Protein AF-A0A8J7SPN8-F1 (afdb_monomer)

Secondary structure (DSSP, 8-state):
------SSSSSSSSSSTT-SSHHHHHHHHHHHHHHHHHHH-TT-S----PPPPPTTSHHHHHHHHHHHHHHHHHTT-HHHHHHHHHHHHHH-HHHHTTSTTHHHHHHHHHHHHHHHHHHHHHHHHHHH-TTS--HHHHHT-TTTTT-S-HHHHHHHHHHHHHHHHHTT-HHHHHHHIIIIIIHHHTTT--GGGSTTHHHHHHHHHHHHHHHHHHHHHHHHHHHHS------S-PPP-TT--HHHHHHHHHHHHHSTTTTHHHHHHHHHHHHHH--SPPPHHHHHHHHHHHHHHHHHHHHHHHHHHHHHHHHHHS---TT----S--SS-HHHHHHHHHHHHHH-TTTTHHHHHHHHHHHHHHH-----HHHHHHHHHHHHHHHHTTTTHHHHHHHHHHHHHHSS-SS-----S--SSHHHHHHHHHHHHHHTHHHHHHHHHHHHHHHHHHS-----HHHHHHHHHHHHHHHHHHHHHHHHHHHHHHHHHHSS--TT----S--TT-HHHHHHHHHHHHHHSTTTTHHHHHHHHHHHHHHH-----HHHHHHHHHHHHHHHHHHHHHHHHHHHHHHHTTTS--SS-----S--SSHHHHHHHHHHHHHHSHHHH--

Solvent-accessible surface area (backbone atoms only — not comparable to full-atom values): 34635 Å² total; per-residue (Å²): 136,81,88,83,98,78,85,86,75,77,84,78,72,77,77,75,83,79,72,86,52,65,70,57,51,55,53,51,51,54,52,51,53,51,46,54,51,47,74,73,42,88,71,50,52,77,71,82,89,73,79,86,61,55,80,91,41,54,67,57,28,43,52,51,29,51,54,48,17,46,21,25,32,34,62,66,34,56,68,62,16,50,54,25,49,49,58,43,60,73,71,36,66,81,53,44,80,75,39,90,70,41,62,63,53,50,52,51,50,50,52,44,53,49,30,49,63,61,46,49,61,54,51,53,48,27,73,79,34,75,84,75,43,49,43,67,69,53,59,76,44,68,60,35,80,70,50,56,31,55,64,54,35,39,52,55,45,47,46,36,16,50,32,30,37,52,71,68,36,53,67,60,12,46,49,40,36,55,69,54,38,52,54,46,55,72,51,97,50,63,51,68,85,38,92,71,43,28,65,51,53,51,48,52,48,43,31,52,59,27,45,67,54,45,53,61,36,49,52,48,21,72,73,69,73,52,41,81,32,70,81,70,72,57,65,84,49,75,73,55,43,66,66,56,44,53,52,32,48,28,37,16,66,50,35,47,68,85,38,23,67,64,27,51,52,50,43,52,55,48,59,72,59,44,89,64,91,75,56,65,74,58,54,53,52,52,50,48,53,54,48,51,54,48,49,55,51,49,57,51,48,51,47,54,51,51,50,54,45,29,78,71,69,77,53,74,69,94,82,71,82,73,73,72,78,41,98,73,41,59,44,55,27,41,51,43,31,48,53,49,14,69,74,34,40,72,82,33,20,62,56,22,53,52,50,40,49,50,49,45,72,76,66,60,53,78,68,54,70,68,59,50,48,52,51,52,51,51,53,49,50,37,50,52,41,47,40,61,59,64,60,51,48,53,50,46,65,50,22,67,85,71,65,39,70,91,66,92,73,94,76,66,80,58,43,65,48,62,65,58,26,42,51,42,34,45,51,53,14,48,66,36,41,74,85,31,21,65,60,27,50,53,54,41,51,53,51,55,75,77,39,96,71,87,73,52,73,70,60,45,53,51,46,54,48,41,52,50,54,42,51,54,54,50,55,48,51,52,43,38,50,51,43,50,51,44,28,73,76,67,76,41,57,65,91,87,54,86,58,69,65,80,40,93,76,40,57,45,52,28,38,49,37,30,44,47,51,12,52,65,37,52,71,77,30,25,68,51,15,54,51,52,30,52,48,51,42,71,75,65,62,47,80,67,53,72,65,58,51,47,50,54,51,50,55,53,48,55,65,56,48,48,62,56,50,47,52,52,48,50,53,49,46,65,51,21,69,83,78,71,45,67,97,64,93,74,86,78,65,88,79,44,74,48,62,67,54,25,50,50,43,52,52,50,48,54,64,69,41,33,91,82,62,75,123

Structure (mmCIF, N/CA/C/O backbone):
data_AF-A0A8J7SPN8-F1
#
_entry.id   AF-A0A8J7SPN8-F1
#
loop_
_atom_site.group_PDB
_atom_site.id
_atom_site.type_symbol
_atom_site.label_atom_id
_atom_site.label_alt_id
_atom_site.label_comp_id
_atom_site.label_asym_id
_atom_site.label_entity_id
_atom_site.label_seq_id
_atom_site.pdbx_PDB_ins_code
_atom_site.Cartn_x
_atom_site.Cartn_y
_atom_site.Cartn_z
_atom_site.occupancy
_atom_site.B_iso_or_equiv
_atom_site.auth_seq_id
_atom_site.auth_comp_id
_atom_site.auth_asym_id
_atom_site.auth_atom_id
_atom_site.pdbx_PDB_model_num
ATOM 1 N N . MET A 1 1 ? -3.427 -7.428 -127.758 1.00 36.03 1 MET A N 1
ATOM 2 C CA . MET A 1 1 ? -2.076 -6.940 -127.393 1.00 36.03 1 MET A CA 1
ATOM 3 C C . MET A 1 1 ? -2.239 -6.012 -126.198 1.00 36.03 1 MET A C 1
ATOM 5 O O . MET A 1 1 ? -2.907 -5.006 -126.340 1.00 36.03 1 MET A O 1
ATOM 9 N N . ASN A 1 2 ? -2.058 -6.516 -124.978 1.00 36.16 2 ASN A N 1
ATOM 10 C CA . ASN A 1 2 ? -0.803 -6.621 -124.208 1.00 36.16 2 ASN A CA 1
ATOM 11 C C . ASN A 1 2 ? -0.370 -5.302 -123.543 1.00 36.16 2 ASN A C 1
ATOM 13 O O . ASN A 1 2 ? -0.045 -4.365 -124.254 1.00 36.16 2 ASN A O 1
ATOM 17 N N . LEU A 1 3 ? -0.322 -5.352 -122.198 1.00 33.47 3 LEU A N 1
ATOM 18 C CA . LEU A 1 3 ? 0.547 -4.634 -121.244 1.00 33.47 3 LEU A CA 1
ATOM 19 C C . LEU A 1 3 ? 0.609 -3.090 -121.366 1.00 33.47 3 LEU A C 1
ATOM 21 O O . LEU A 1 3 ? 0.971 -2.551 -122.392 1.00 33.47 3 LEU A O 1
ATOM 25 N N . ASN A 1 4 ? 0.363 -2.278 -120.335 1.00 37.34 4 ASN A N 1
ATOM 26 C CA . ASN A 1 4 ? 0.935 -2.390 -118.997 1.00 37.34 4 ASN A CA 1
ATOM 27 C C . ASN A 1 4 ? 0.143 -1.531 -117.991 1.00 37.34 4 ASN A C 1
ATOM 29 O O . ASN A 1 4 ? 0.158 -0.303 -118.041 1.00 37.34 4 ASN A O 1
ATOM 33 N N . LYS A 1 5 ? -0.511 -2.202 -117.039 1.00 43.00 5 LYS A N 1
ATOM 34 C CA . LYS A 1 5 ? -1.096 -1.638 -115.817 1.00 43.00 5 LYS A CA 1
ATOM 35 C C . LYS A 1 5 ? -0.055 -1.673 -114.686 1.00 43.00 5 LYS A C 1
ATOM 37 O O . LYS A 1 5 ? -0.213 -2.467 -113.776 1.00 43.00 5 LYS A O 1
ATOM 42 N N . TYR A 1 6 ? 1.008 -0.868 -114.723 1.00 46.50 6 TYR A N 1
ATOM 43 C CA . TYR A 1 6 ? 1.975 -0.802 -113.605 1.00 46.50 6 TYR A CA 1
ATOM 44 C C . TYR A 1 6 ? 2.668 0.565 -113.499 1.00 46.50 6 TYR A C 1
ATOM 46 O O . TYR A 1 6 ? 3.889 0.646 -113.519 1.00 46.50 6 TYR A O 1
ATOM 54 N N . PHE A 1 7 ? 1.901 1.656 -113.392 1.00 44.00 7 PHE A N 1
ATOM 55 C CA . PHE A 1 7 ? 2.490 2.992 -113.184 1.00 44.00 7 PHE A CA 1
ATOM 56 C C . PHE A 1 7 ? 1.948 3.771 -111.977 1.00 44.00 7 PHE A C 1
ATOM 58 O O . PHE A 1 7 ? 2.381 4.888 -111.731 1.00 44.00 7 PHE A O 1
ATOM 65 N N . SER A 1 8 ? 1.059 3.179 -111.170 1.00 43.19 8 SER A N 1
ATOM 66 C CA . SER A 1 8 ? 0.455 3.864 -110.013 1.00 43.19 8 SER A CA 1
ATOM 67 C C . SER A 1 8 ? 0.814 3.254 -108.649 1.00 43.19 8 SER A C 1
ATOM 69 O O . SER A 1 8 ? 0.241 3.651 -107.641 1.00 43.19 8 SER A O 1
ATOM 71 N N . ALA A 1 9 ? 1.754 2.301 -108.599 1.00 43.03 9 ALA A N 1
ATOM 72 C CA . ALA A 1 9 ? 2.092 1.550 -107.382 1.00 43.03 9 ALA A CA 1
ATOM 73 C C . ALA A 1 9 ? 3.536 1.753 -106.875 1.00 43.03 9 ALA A C 1
ATOM 75 O O . ALA A 1 9 ? 3.931 1.088 -105.923 1.00 43.03 9 ALA A O 1
ATOM 76 N N . LEU A 1 10 ? 4.328 2.658 -107.472 1.00 43.03 10 LEU A N 1
ATOM 77 C CA . LEU A 1 10 ? 5.747 2.824 -107.111 1.00 43.03 10 LEU A CA 1
ATOM 78 C C . LEU A 1 10 ? 6.077 4.063 -106.257 1.00 43.03 10 LEU A C 1
ATOM 80 O O . LEU A 1 10 ? 7.211 4.185 -105.813 1.00 43.03 10 LEU A O 1
ATOM 84 N N . LEU A 1 11 ? 5.120 4.961 -105.983 1.00 40.41 11 LEU A N 1
ATOM 85 C CA . LEU A 1 11 ? 5.389 6.195 -105.218 1.00 40.41 11 LEU A CA 1
ATOM 86 C C . LEU A 1 11 ? 4.895 6.175 -103.756 1.00 40.41 11 LEU A C 1
ATOM 88 O O . LEU A 1 11 ? 5.204 7.087 -102.999 1.00 40.41 11 LEU A O 1
ATOM 92 N N . CYS A 1 12 ? 4.184 5.124 -103.331 1.00 41.47 12 CYS A N 1
ATOM 93 C CA . CYS A 1 12 ? 3.728 4.947 -101.941 1.00 41.47 12 CYS A CA 1
ATOM 94 C C . CYS A 1 12 ? 4.559 3.933 -101.132 1.00 41.47 12 CYS A C 1
ATOM 96 O O . CYS A 1 12 ? 4.247 3.685 -99.971 1.00 41.47 12 CYS A O 1
ATOM 98 N N . LEU A 1 13 ? 5.620 3.357 -101.711 1.00 40.41 13 LEU A N 1
ATOM 99 C CA . LEU A 1 13 ? 6.410 2.281 -101.090 1.00 40.41 13 LEU A CA 1
ATOM 100 C C . LEU A 1 13 ? 7.829 2.690 -100.651 1.00 40.41 13 LEU A C 1
ATOM 102 O O . LEU A 1 13 ? 8.598 1.835 -100.226 1.00 40.41 13 LEU A O 1
ATOM 106 N N . CYS A 1 14 ? 8.163 3.987 -100.671 1.00 40.78 14 CYS A N 1
ATOM 107 C CA . CYS A 1 14 ? 9.464 4.500 -100.203 1.00 40.78 14 CYS A CA 1
ATOM 108 C C . CYS A 1 14 ? 9.402 5.396 -98.950 1.00 40.78 14 CYS A C 1
ATOM 110 O O . CYS A 1 14 ? 10.430 5.924 -98.545 1.00 40.78 14 CYS A O 1
ATOM 112 N N . LEU A 1 15 ? 8.243 5.544 -98.294 1.00 41.28 15 LEU A N 1
ATOM 113 C CA . LEU A 1 15 ? 8.105 6.367 -97.074 1.00 41.28 15 LEU A CA 1
ATOM 114 C C . LEU A 1 15 ? 7.698 5.592 -95.808 1.00 41.28 15 LEU A C 1
ATOM 116 O O . LEU A 1 15 ? 7.630 6.179 -94.736 1.00 41.28 15 LEU A O 1
ATOM 120 N N . VAL A 1 16 ? 7.508 4.270 -95.890 1.00 44.50 16 VAL A N 1
ATOM 121 C CA . VAL A 1 16 ? 7.201 3.417 -94.716 1.00 44.50 16 VAL A CA 1
ATOM 122 C C . VAL A 1 16 ? 8.431 2.624 -94.229 1.00 44.50 16 VAL A C 1
ATOM 124 O O . VAL A 1 16 ? 8.391 1.978 -93.190 1.00 44.50 16 VAL A O 1
ATOM 127 N N . ALA A 1 17 ? 9.579 2.740 -94.905 1.00 41.22 17 ALA A N 1
ATOM 128 C CA . ALA A 1 17 ? 10.832 2.077 -94.517 1.00 41.22 17 ALA A CA 1
ATOM 129 C C . ALA A 1 17 ? 11.776 2.946 -93.652 1.00 41.22 17 ALA A C 1
ATOM 131 O O . ALA A 1 17 ? 12.951 2.618 -93.515 1.00 41.22 17 ALA A O 1
ATOM 132 N N . LEU A 1 18 ? 11.290 4.048 -93.064 1.00 41.41 18 LEU A N 1
ATOM 133 C CA . LEU A 1 18 ? 12.094 4.956 -92.222 1.00 41.41 18 LEU A CA 1
ATOM 134 C C . LEU A 1 18 ? 11.621 5.063 -90.764 1.00 41.41 18 LEU A C 1
ATOM 136 O O . LEU A 1 18 ? 12.152 5.872 -90.008 1.00 41.41 18 LEU A O 1
ATOM 140 N N . VAL A 1 19 ? 10.683 4.217 -90.328 1.00 47.75 19 VAL A N 1
ATOM 141 C CA . VAL A 1 19 ? 10.278 4.156 -88.915 1.00 47.75 19 VAL A CA 1
ATOM 142 C C . VAL A 1 19 ? 10.335 2.726 -88.359 1.00 47.75 19 VAL A C 1
ATOM 144 O O . VAL A 1 19 ? 9.303 2.122 -88.087 1.00 47.75 19 VAL A O 1
ATOM 147 N N . PRO A 1 20 ? 11.546 2.178 -88.142 1.00 39.38 20 PRO A N 1
ATOM 148 C CA . PRO A 1 20 ? 11.755 1.267 -87.013 1.00 39.38 20 PRO A CA 1
ATOM 149 C C . PRO A 1 20 ? 12.715 1.819 -85.945 1.00 39.38 20 PRO A C 1
ATOM 151 O O . PRO A 1 20 ? 13.059 1.087 -85.026 1.00 39.38 20 PRO A O 1
ATOM 154 N N . ASN A 1 21 ? 13.138 3.091 -86.016 1.00 42.59 21 ASN A N 1
ATOM 155 C CA . ASN A 1 21 ? 14.171 3.628 -85.111 1.00 42.59 21 ASN A CA 1
ATOM 156 C C . ASN A 1 21 ? 13.723 4.707 -84.112 1.00 42.59 21 ASN A C 1
ATOM 158 O O . ASN A 1 21 ? 14.539 5.155 -83.312 1.00 42.59 21 ASN A O 1
ATOM 162 N N . LEU A 1 22 ? 12.448 5.110 -84.078 1.00 41.97 22 LEU A N 1
ATOM 163 C CA . LEU A 1 22 ? 12.000 6.075 -83.059 1.00 41.97 22 LEU A CA 1
ATOM 164 C C . LEU A 1 22 ? 11.962 5.455 -81.649 1.00 41.97 22 LEU A C 1
ATOM 166 O O . LEU A 1 22 ? 12.333 6.115 -80.686 1.00 41.97 22 LEU A O 1
ATOM 170 N N . LEU A 1 23 ? 11.620 4.166 -81.523 1.00 46.75 23 LEU A N 1
ATOM 171 C CA . LEU A 1 23 ? 11.612 3.462 -80.231 1.00 46.75 23 LEU A CA 1
ATOM 172 C C . LEU A 1 23 ? 13.023 3.187 -79.682 1.00 46.75 23 LEU A C 1
ATOM 174 O O . LEU A 1 23 ? 13.221 3.246 -78.469 1.00 46.75 23 LEU A O 1
ATOM 178 N N . SER A 1 24 ? 14.002 2.906 -80.550 1.00 50.25 24 SER A N 1
ATOM 179 C CA . SER A 1 24 ? 15.405 2.707 -80.155 1.00 50.25 24 SER A CA 1
ATOM 180 C C . SER A 1 24 ? 16.098 4.035 -79.841 1.00 50.25 24 SER A C 1
ATOM 182 O O . SER A 1 24 ? 16.796 4.121 -78.835 1.00 50.25 24 SER A O 1
ATOM 184 N N . ALA A 1 25 ? 15.844 5.096 -80.617 1.00 55.56 25 ALA A N 1
ATOM 185 C CA . ALA A 1 25 ? 16.360 6.436 -80.332 1.00 55.56 25 ALA A CA 1
ATOM 186 C C . ALA A 1 25 ? 15.808 7.005 -79.014 1.00 55.56 25 ALA A C 1
ATOM 188 O O . ALA A 1 25 ? 16.568 7.554 -78.224 1.00 55.56 25 ALA A O 1
ATOM 189 N N . GLN A 1 26 ? 14.518 6.815 -78.720 1.00 53.81 26 GLN A N 1
ATOM 190 C CA . GLN A 1 26 ? 13.906 7.303 -77.478 1.00 53.81 26 GLN A CA 1
ATOM 191 C C . GLN A 1 26 ? 14.386 6.539 -76.229 1.00 53.81 26 GLN A C 1
ATOM 193 O O . GLN A 1 26 ? 14.519 7.129 -75.159 1.00 53.81 26 GLN A O 1
ATOM 198 N N . GLN A 1 27 ? 14.709 5.245 -76.359 1.00 58.09 27 GLN A N 1
ATOM 199 C CA . GLN A 1 27 ? 15.356 4.467 -75.290 1.00 58.09 27 GLN A CA 1
ATOM 200 C C . GLN A 1 27 ? 16.820 4.876 -75.069 1.00 58.09 27 GLN A C 1
ATOM 202 O O . GLN A 1 27 ? 17.269 4.902 -73.927 1.00 58.09 27 GLN A O 1
ATOM 207 N N . LEU A 1 28 ? 17.547 5.235 -76.134 1.00 61.34 28 LEU A N 1
ATOM 208 C CA . LEU A 1 28 ? 18.922 5.741 -76.046 1.00 61.34 28 LEU A CA 1
ATOM 209 C C . LEU A 1 28 ? 18.993 7.134 -75.404 1.00 61.34 28 LEU A C 1
ATOM 211 O O . LEU A 1 28 ? 19.869 7.366 -74.577 1.00 61.34 28 LEU A O 1
ATOM 215 N N . VAL A 1 29 ? 18.056 8.029 -75.737 1.00 61.59 29 VAL A N 1
ATOM 216 C CA . VAL A 1 29 ? 17.959 9.371 -75.130 1.00 61.59 29 VAL A CA 1
ATOM 217 C C . VAL A 1 29 ? 17.692 9.268 -73.625 1.00 61.59 29 VAL A C 1
ATOM 219 O O . VAL A 1 29 ? 18.432 9.849 -72.841 1.00 61.59 29 VAL A O 1
ATOM 222 N N . ASN A 1 30 ? 16.733 8.433 -73.209 1.00 77.56 30 ASN A N 1
ATOM 223 C CA . ASN A 1 30 ? 16.431 8.206 -71.789 1.00 77.56 30 ASN A CA 1
ATOM 224 C C . ASN A 1 30 ? 17.627 7.605 -71.011 1.00 77.56 30 ASN A C 1
ATOM 226 O O . ASN A 1 30 ? 17.884 7.968 -69.863 1.00 77.56 30 ASN A O 1
ATOM 230 N N . MET A 1 31 ? 18.397 6.708 -71.642 1.00 86.19 31 MET A N 1
ATOM 231 C CA . MET A 1 31 ? 19.594 6.114 -71.034 1.00 86.19 31 MET A CA 1
ATOM 232 C C . MET A 1 31 ? 20.710 7.142 -70.808 1.00 86.19 31 MET A C 1
ATOM 234 O O . MET A 1 31 ? 21.344 7.134 -69.754 1.00 86.19 31 MET A O 1
ATOM 238 N N . GLU A 1 32 ? 20.966 8.014 -71.786 1.00 87.44 32 GLU A N 1
ATOM 239 C CA . GLU A 1 32 ? 22.021 9.023 -71.673 1.00 87.44 32 GLU A CA 1
ATOM 240 C C . GLU A 1 32 ? 21.639 10.138 -70.693 1.00 87.44 32 GLU A C 1
ATOM 242 O O . GLU A 1 32 ? 22.468 10.527 -69.879 1.00 87.44 32 GLU A O 1
ATOM 247 N N . GLU A 1 33 ? 20.383 10.593 -70.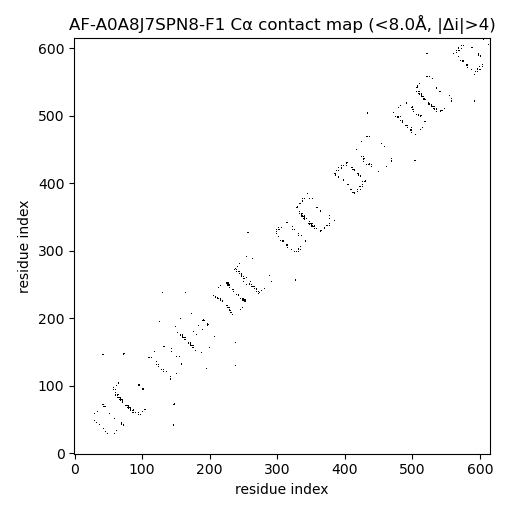692 1.00 84.75 33 GLU A N 1
ATOM 248 C CA . GLU A 1 33 ? 19.883 11.571 -69.713 1.00 84.75 33 GLU A CA 1
ATOM 249 C C . GLU A 1 33 ? 20.005 11.045 -68.275 1.00 84.75 33 GLU A C 1
ATOM 251 O O . GLU A 1 33 ? 20.571 11.722 -67.415 1.00 84.75 33 GLU A O 1
ATOM 256 N N . THR A 1 34 ? 19.571 9.802 -68.030 1.00 87.00 34 THR A N 1
ATOM 257 C CA . THR A 1 34 ? 19.682 9.165 -66.704 1.00 87.00 34 THR A CA 1
ATOM 258 C C . THR A 1 34 ? 21.146 8.928 -66.308 1.00 87.00 34 THR A C 1
ATOM 260 O O . THR A 1 34 ? 21.502 9.040 -65.137 1.00 87.00 34 THR A O 1
ATOM 263 N N . TRP A 1 35 ? 22.029 8.636 -67.271 1.00 89.88 35 TRP A N 1
ATOM 264 C CA . TRP A 1 35 ? 23.469 8.524 -67.019 1.00 89.88 35 TRP A CA 1
ATOM 265 C C . TRP A 1 35 ? 24.078 9.860 -66.586 1.00 89.88 35 TRP A C 1
ATOM 267 O O . TRP A 1 35 ? 24.807 9.896 -65.597 1.00 89.88 35 TRP A O 1
ATOM 277 N N . GLN A 1 36 ? 23.754 10.964 -67.266 1.00 88.94 36 GLN A N 1
ATOM 278 C CA . GLN A 1 36 ? 24.235 12.293 -66.875 1.00 88.94 36 GLN A CA 1
ATOM 279 C C . GLN A 1 36 ? 23.694 12.717 -65.499 1.00 88.94 36 GLN A C 1
ATOM 281 O O . GLN A 1 36 ? 24.439 13.284 -64.698 1.00 88.94 36 GLN A O 1
ATOM 286 N N . GLU A 1 37 ? 22.440 12.386 -65.177 1.00 85.25 37 GLU A N 1
ATOM 287 C CA . GLU A 1 37 ? 21.873 12.591 -63.836 1.00 85.25 37 GLU A CA 1
ATOM 288 C C . GLU A 1 37 ? 22.648 11.802 -62.766 1.00 85.25 37 GLU A C 1
ATOM 290 O O . GLU A 1 37 ? 23.063 12.360 -61.746 1.00 85.25 37 GLU A O 1
ATOM 295 N N . PHE A 1 38 ? 22.921 10.522 -63.028 1.00 87.81 38 PHE A N 1
ATOM 296 C CA . PHE A 1 38 ? 23.711 9.666 -62.146 1.00 87.81 38 PHE A CA 1
ATOM 297 C C . PHE A 1 38 ? 25.155 10.167 -61.972 1.00 87.81 38 PHE A C 1
ATOM 299 O O . PHE A 1 38 ? 25.704 10.127 -60.868 1.00 87.81 38 PHE A O 1
ATOM 306 N N . LEU A 1 39 ? 25.781 10.712 -63.019 1.00 87.75 39 LEU A N 1
ATOM 307 C CA . LEU A 1 39 ? 27.085 11.383 -62.921 1.00 87.75 39 LEU A CA 1
ATOM 308 C C . LEU A 1 39 ? 27.029 12.691 -62.113 1.00 87.75 39 LEU A C 1
ATOM 310 O O . LEU A 1 39 ? 28.029 13.074 -61.510 1.00 87.75 39 LEU A O 1
ATOM 314 N N . GLY A 1 40 ? 25.869 13.344 -62.031 1.00 82.56 40 GLY A N 1
ATOM 315 C CA . GLY A 1 40 ? 25.654 14.538 -61.209 1.00 82.56 40 GLY A CA 1
ATOM 316 C C . GLY A 1 40 ? 25.416 14.252 -59.721 1.00 82.56 40 GLY A C 1
ATOM 317 O O . GLY A 1 40 ? 25.810 15.060 -58.882 1.00 82.56 40 GLY A O 1
ATOM 318 N N . ASN A 1 41 ? 24.811 13.108 -59.369 1.00 78.44 41 ASN A N 1
ATOM 319 C CA . ASN A 1 41 ? 24.490 12.753 -57.979 1.00 78.44 41 ASN A CA 1
ATOM 320 C C . ASN A 1 41 ? 24.636 11.244 -57.692 1.00 78.44 41 ASN A C 1
ATOM 322 O O . ASN A 1 41 ? 23.799 10.439 -58.101 1.00 78.44 41 ASN A O 1
ATOM 326 N N . ASP A 1 42 ? 25.662 10.872 -56.920 1.00 67.81 42 ASP A N 1
ATOM 327 C CA . ASP A 1 42 ? 25.978 9.484 -56.537 1.00 67.81 42 ASP A CA 1
ATOM 328 C C . ASP A 1 42 ? 25.082 8.909 -55.435 1.00 67.81 42 ASP A C 1
ATOM 330 O O . ASP A 1 42 ? 25.134 7.711 -55.164 1.00 67.81 42 ASP A O 1
ATOM 334 N N . LYS A 1 43 ? 24.234 9.720 -54.796 1.00 64.75 43 LYS A N 1
ATOM 335 C CA . LYS A 1 43 ? 23.385 9.289 -53.669 1.00 64.75 43 LYS A CA 1
ATOM 336 C C . LYS A 1 43 ? 21.936 9.004 -54.062 1.00 64.75 43 LYS A C 1
ATOM 338 O O . LYS A 1 43 ? 21.050 8.993 -53.207 1.00 64.75 43 LYS A O 1
ATOM 343 N N . THR A 1 44 ? 21.663 8.819 -55.349 1.00 65.25 44 THR A N 1
ATOM 344 C CA . THR A 1 44 ? 20.305 8.637 -55.871 1.00 65.25 44 THR A CA 1
ATOM 345 C C . THR A 1 44 ? 19.837 7.183 -55.739 1.00 65.25 44 THR A C 1
ATOM 347 O O . THR A 1 44 ? 20.259 6.291 -56.470 1.00 65.25 44 THR A O 1
ATOM 350 N N . ALA A 1 45 ? 18.911 6.951 -54.803 1.00 62.44 45 ALA A N 1
ATOM 351 C CA . ALA A 1 45 ? 18.131 5.710 -54.721 1.00 62.44 45 ALA A CA 1
ATOM 352 C C . ALA A 1 45 ? 16.933 5.700 -55.692 1.00 62.44 45 ALA A C 1
ATOM 354 O O . ALA A 1 45 ? 16.363 4.653 -55.968 1.00 62.44 45 ALA A O 1
ATOM 355 N N . ASN A 1 46 ? 16.539 6.869 -56.206 1.00 66.50 46 ASN A N 1
ATOM 356 C CA . ASN A 1 46 ? 15.420 7.022 -57.128 1.00 66.50 46 ASN A CA 1
ATOM 357 C C . ASN A 1 46 ? 15.937 7.544 -58.460 1.00 66.50 46 ASN A C 1
ATOM 359 O O . ASN A 1 46 ? 16.300 8.710 -58.575 1.00 66.50 46 ASN A O 1
ATOM 363 N N . ILE A 1 47 ? 15.940 6.661 -59.445 1.00 72.00 47 ILE A N 1
ATOM 364 C CA . ILE A 1 47 ? 16.248 6.949 -60.842 1.00 72.00 47 ILE A CA 1
ATOM 365 C C . ILE A 1 47 ? 15.012 6.644 -61.687 1.00 72.00 47 ILE A C 1
ATOM 367 O O . ILE A 1 47 ? 14.170 5.818 -61.313 1.00 72.00 47 ILE A O 1
ATOM 371 N N . SER A 1 48 ? 14.908 7.275 -62.853 1.00 73.81 48 SER A N 1
ATOM 372 C CA . SER A 1 48 ? 13.896 6.902 -63.842 1.00 73.81 48 SER A CA 1
ATOM 373 C C . SER A 1 48 ? 14.027 5.420 -64.204 1.00 73.81 48 SER A C 1
ATOM 375 O O . SER A 1 48 ? 15.128 4.911 -64.409 1.00 73.81 48 SER A O 1
ATOM 377 N N . LYS A 1 49 ? 12.902 4.696 -64.285 1.00 77.88 49 LYS A N 1
ATOM 378 C CA . LYS A 1 49 ? 12.918 3.264 -64.618 1.00 77.88 49 LYS A CA 1
ATOM 379 C C . LYS A 1 49 ? 13.457 3.069 -66.036 1.00 77.88 49 LYS A C 1
ATOM 381 O O . LYS A 1 49 ? 12.801 3.443 -67.009 1.00 77.88 49 LYS A O 1
ATOM 386 N N . LEU A 1 50 ? 14.616 2.427 -66.150 1.00 84.50 50 LEU A N 1
ATOM 387 C CA . LEU A 1 50 ? 15.232 2.102 -67.431 1.00 84.50 50 LEU A CA 1
ATOM 388 C C . LEU A 1 50 ? 14.813 0.704 -67.891 1.00 84.50 50 LEU A C 1
ATOM 390 O O . LEU A 1 50 ? 14.599 -0.214 -67.096 1.00 84.50 50 LEU A O 1
ATOM 394 N N . LYS A 1 51 ? 14.715 0.520 -69.208 1.00 85.94 51 LYS A N 1
ATOM 395 C CA . LYS A 1 51 ? 14.603 -0.815 -69.801 1.00 85.94 51 LYS A CA 1
ATOM 396 C C . LYS A 1 51 ? 15.999 -1.439 -69.832 1.00 85.94 51 LYS A C 1
ATOM 398 O O . LYS A 1 51 ? 16.902 -0.833 -70.401 1.00 85.94 51 LYS A O 1
ATOM 403 N N . LYS A 1 52 ? 16.156 -2.645 -69.273 1.00 89.25 52 LYS A N 1
ATOM 404 C CA . LYS A 1 52 ? 17.426 -3.389 -69.293 1.00 89.25 52 LYS A CA 1
ATOM 405 C C . LYS A 1 52 ? 17.944 -3.536 -70.739 1.00 89.25 52 LYS A C 1
ATOM 407 O O . LYS A 1 52 ? 17.222 -4.117 -71.558 1.00 89.25 52 LYS A O 1
ATOM 412 N N . PRO A 1 53 ? 19.140 -3.009 -71.068 1.00 89.50 53 PRO A N 1
ATOM 413 C CA . PRO A 1 53 ? 19.747 -3.172 -72.386 1.00 89.50 53 PRO A CA 1
ATOM 414 C C . PRO A 1 53 ? 20.093 -4.634 -72.683 1.00 89.50 53 PRO A C 1
ATOM 416 O O . PRO A 1 53 ? 20.235 -5.453 -71.776 1.00 89.50 53 PRO A O 1
ATOM 419 N N . ASP A 1 54 ? 20.250 -4.961 -73.963 1.00 86.94 54 ASP A N 1
ATOM 420 C CA . ASP A 1 54 ? 20.764 -6.267 -74.379 1.00 86.94 54 ASP A CA 1
ATOM 421 C C . ASP A 1 54 ? 22.288 -6.342 -74.152 1.00 86.94 54 ASP A C 1
ATOM 423 O O . ASP A 1 54 ? 22.986 -5.337 -74.311 1.00 86.94 54 ASP A O 1
ATOM 427 N N . LYS A 1 55 ? 22.829 -7.523 -73.816 1.00 86.81 55 LYS A N 1
ATOM 428 C CA . LYS A 1 55 ? 24.279 -7.710 -73.597 1.00 86.81 55 LYS A CA 1
ATOM 429 C C . LYS A 1 55 ? 25.117 -7.428 -74.857 1.00 86.81 55 LYS A C 1
ATOM 431 O O . LYS A 1 55 ? 26.297 -7.112 -74.741 1.00 86.81 55 LYS A O 1
ATOM 436 N N . SER A 1 56 ? 24.514 -7.465 -76.048 1.00 87.00 56 SER A N 1
ATOM 437 C CA . SER A 1 56 ? 25.132 -7.019 -77.308 1.00 87.00 56 SER A CA 1
ATOM 438 C C . SER A 1 56 ? 25.392 -5.507 -77.383 1.00 87.00 56 SER A C 1
ATOM 440 O O . SER A 1 56 ? 26.109 -5.058 -78.277 1.00 87.00 56 SER A O 1
ATOM 442 N N . GLN A 1 57 ? 24.858 -4.714 -76.446 1.00 88.12 57 GLN A N 1
ATOM 443 C CA . GLN A 1 57 ? 25.113 -3.278 -76.297 1.00 88.12 57 GLN A CA 1
ATOM 444 C C . GLN A 1 57 ? 25.961 -3.006 -75.042 1.00 88.12 57 GLN A C 1
ATOM 446 O O . GLN A 1 57 ? 25.469 -2.405 -74.082 1.00 88.12 57 GLN A O 1
ATOM 451 N N . PRO A 1 58 ? 27.241 -3.420 -75.020 1.00 88.06 58 PRO A N 1
ATOM 452 C CA . PRO A 1 58 ? 28.028 -3.510 -73.791 1.00 88.06 58 PRO A CA 1
ATOM 453 C C . PRO A 1 58 ? 28.167 -2.168 -73.059 1.00 88.06 58 PRO A C 1
ATOM 455 O O . PRO A 1 58 ? 28.047 -2.138 -71.841 1.00 88.06 58 PRO A O 1
ATOM 458 N N . ALA A 1 59 ? 28.317 -1.047 -73.777 1.00 88.31 59 ALA A N 1
ATOM 459 C CA . ALA A 1 59 ? 28.420 0.285 -73.168 1.00 88.31 59 ALA A CA 1
ATOM 460 C C . ALA A 1 59 ? 27.132 0.726 -72.440 1.00 88.31 59 ALA A C 1
ATOM 462 O O . ALA A 1 59 ? 27.195 1.273 -71.342 1.00 88.31 59 ALA A O 1
ATOM 463 N N . ASN A 1 60 ? 25.956 0.468 -73.022 1.00 90.00 60 ASN A N 1
ATOM 464 C CA . ASN A 1 60 ? 24.678 0.795 -72.380 1.00 90.00 60 ASN A CA 1
ATOM 465 C C . ASN A 1 60 ? 24.363 -0.184 -71.250 1.00 90.00 60 ASN A C 1
ATOM 467 O O . ASN A 1 60 ? 23.829 0.222 -70.220 1.00 90.00 60 ASN A O 1
ATOM 471 N N . TYR A 1 61 ? 24.718 -1.457 -71.432 1.00 91.69 61 TYR A N 1
ATOM 472 C CA . TYR A 1 61 ? 24.524 -2.489 -70.426 1.00 91.69 61 TYR A CA 1
ATOM 473 C C . TYR A 1 61 ? 25.314 -2.182 -69.150 1.00 91.69 61 TYR A C 1
ATOM 475 O O . TYR A 1 61 ? 24.724 -2.195 -68.077 1.00 91.69 61 TYR A O 1
ATOM 483 N N . ILE A 1 62 ? 26.601 -1.811 -69.243 1.00 93.00 62 ILE A N 1
ATOM 484 C CA . ILE A 1 62 ? 27.381 -1.463 -68.042 1.00 93.00 62 ILE A CA 1
ATOM 485 C C . ILE A 1 62 ? 26.858 -0.203 -67.351 1.00 93.00 62 ILE A C 1
ATOM 487 O O . ILE A 1 62 ? 26.790 -0.184 -66.126 1.00 93.00 62 ILE A O 1
ATOM 491 N N . LYS A 1 63 ? 26.435 0.824 -68.105 1.00 92.88 63 LYS A N 1
ATOM 492 C CA . LYS A 1 63 ? 25.810 2.025 -67.530 1.00 92.88 63 LYS A CA 1
ATOM 493 C C . LYS A 1 63 ? 24.551 1.646 -66.746 1.00 92.88 63 LYS A C 1
ATOM 495 O O . LYS A 1 63 ? 24.406 2.065 -65.605 1.00 92.88 63 LYS A O 1
ATOM 500 N N . TYR A 1 64 ? 23.678 0.822 -67.336 1.00 92.56 64 TYR A N 1
ATOM 501 C CA . TYR A 1 64 ? 22.486 0.301 -66.664 1.00 92.56 64 TYR A CA 1
ATOM 502 C C . TYR A 1 64 ? 22.861 -0.462 -65.392 1.00 92.56 64 TYR A C 1
ATOM 504 O O . TYR A 1 64 ? 22.319 -0.163 -64.332 1.00 92.56 64 TYR A O 1
ATOM 512 N N . SER A 1 65 ? 23.809 -1.400 -65.477 1.00 94.19 65 SER A N 1
ATOM 513 C CA . SER A 1 65 ? 24.232 -2.199 -64.327 1.00 94.19 65 SER A CA 1
ATOM 514 C C . SER A 1 65 ? 24.800 -1.329 -63.210 1.00 94.19 65 SER A C 1
ATOM 516 O O . SER A 1 65 ? 24.428 -1.530 -62.067 1.00 94.19 65 SER A O 1
ATOM 518 N N . LEU A 1 66 ? 25.634 -0.325 -63.504 1.00 93.44 66 LEU A N 1
ATOM 519 C CA . LEU A 1 66 ? 26.224 0.534 -62.470 1.00 93.44 66 LEU A CA 1
ATOM 520 C C . LEU A 1 66 ? 25.188 1.443 -61.805 1.00 93.44 66 LEU A C 1
ATOM 522 O O . LEU A 1 66 ? 25.174 1.577 -60.583 1.00 93.44 66 LEU A O 1
ATOM 526 N N . ILE A 1 67 ? 24.300 2.027 -62.610 1.00 91.94 67 ILE A N 1
ATOM 527 C CA . ILE A 1 67 ? 23.171 2.817 -62.122 1.00 91.94 67 ILE A CA 1
ATOM 528 C C . ILE A 1 67 ? 22.316 1.966 -61.165 1.00 91.94 67 ILE A C 1
ATOM 530 O O . ILE A 1 67 ? 22.068 2.370 -60.030 1.00 91.94 67 ILE A O 1
ATOM 534 N N . TYR A 1 68 ? 21.912 0.765 -61.592 1.00 92.12 68 TYR A N 1
ATOM 535 C CA . TYR A 1 68 ? 21.070 -0.113 -60.778 1.00 92.12 68 TYR A CA 1
ATOM 536 C C . TYR A 1 68 ? 21.817 -0.722 -59.592 1.00 92.12 68 TYR A C 1
ATOM 538 O O . TYR A 1 68 ? 21.210 -0.874 -58.541 1.00 92.12 68 TYR A O 1
ATOM 546 N N . ALA A 1 69 ? 23.119 -0.997 -59.701 1.00 93.75 69 ALA A N 1
ATOM 547 C CA . ALA A 1 69 ? 23.943 -1.412 -58.568 1.00 93.75 69 ALA A CA 1
ATOM 548 C C . ALA A 1 69 ? 23.905 -0.355 -57.457 1.00 93.75 69 ALA A C 1
ATOM 550 O O . ALA A 1 69 ? 23.654 -0.682 -56.300 1.00 93.75 69 ALA A O 1
ATOM 551 N N . ASN A 1 70 ? 24.078 0.924 -57.814 1.00 92.12 70 ASN A N 1
ATOM 552 C CA . ASN A 1 70 ? 23.987 2.024 -56.857 1.00 92.12 70 ASN A CA 1
ATOM 553 C C . ASN A 1 70 ? 22.570 2.176 -56.297 1.00 92.12 70 ASN A C 1
ATOM 555 O O . ASN A 1 70 ? 22.400 2.335 -55.094 1.00 92.12 70 ASN A O 1
ATOM 559 N N . THR A 1 71 ? 21.545 2.099 -57.149 1.00 89.81 71 THR A N 1
ATOM 560 C CA . THR A 1 71 ? 20.145 2.177 -56.713 1.00 89.81 71 THR A CA 1
ATOM 561 C C . THR A 1 71 ? 19.773 1.053 -55.750 1.00 89.81 71 THR A C 1
ATOM 563 O O . THR A 1 71 ? 19.153 1.331 -54.727 1.00 89.81 71 THR A O 1
ATOM 566 N N . TYR A 1 72 ? 20.171 -0.189 -56.032 1.00 91.31 72 TYR A N 1
ATOM 567 C CA . TYR A 1 72 ? 19.941 -1.321 -55.137 1.00 91.31 72 TYR A CA 1
ATOM 568 C C . TYR A 1 72 ? 20.703 -1.159 -53.826 1.00 91.31 72 TYR A C 1
ATOM 570 O O . TYR A 1 72 ? 20.105 -1.326 -52.768 1.00 91.31 72 TYR A O 1
ATOM 578 N N . PHE A 1 73 ? 21.967 -0.735 -53.881 1.00 91.75 73 PHE A N 1
ATOM 579 C CA . PHE A 1 73 ? 22.760 -0.473 -52.684 1.00 91.75 73 PHE A CA 1
ATOM 580 C C . PHE A 1 73 ? 22.132 0.617 -51.805 1.00 91.75 73 PHE A C 1
ATOM 582 O O . PHE A 1 73 ? 21.897 0.402 -50.623 1.00 91.75 73 PHE A O 1
ATOM 589 N N . CYS A 1 74 ? 21.779 1.771 -52.378 1.00 88.50 74 CYS A N 1
ATOM 590 C CA . CYS A 1 74 ? 21.116 2.852 -51.643 1.00 88.50 74 CYS A CA 1
ATOM 591 C C . CYS A 1 74 ? 19.679 2.510 -51.202 1.00 88.50 74 CYS A C 1
ATOM 593 O O . CYS A 1 74 ? 19.097 3.243 -50.400 1.00 88.50 74 CYS A O 1
ATOM 595 N N . GLY A 1 75 ? 19.088 1.461 -51.777 1.00 85.56 75 GLY A N 1
ATOM 596 C CA . GLY A 1 75 ? 17.782 0.909 -51.428 1.00 85.56 75 GLY A CA 1
ATOM 597 C C . GLY A 1 75 ? 17.860 -0.304 -50.500 1.00 85.56 75 GLY A C 1
ATOM 598 O O . GLY A 1 75 ? 16.893 -1.056 -50.445 1.00 85.56 75 GLY A O 1
ATOM 599 N N . ASP A 1 76 ? 19.000 -0.508 -49.832 1.00 86.06 76 ASP A N 1
ATOM 600 C CA . ASP A 1 76 ? 19.250 -1.570 -48.850 1.00 86.06 76 ASP A CA 1
ATOM 601 C C . ASP A 1 76 ? 19.136 -3.009 -49.420 1.00 86.06 76 ASP A C 1
ATOM 603 O O . ASP A 1 76 ? 19.060 -3.989 -48.682 1.00 86.06 76 ASP A O 1
ATOM 607 N N . ASN A 1 77 ? 19.192 -3.168 -50.751 1.00 88.94 77 ASN A N 1
ATOM 608 C CA . ASN A 1 77 ? 19.194 -4.460 -51.446 1.00 88.94 77 ASN A CA 1
ATOM 609 C C . ASN A 1 77 ? 20.617 -4.836 -51.896 1.00 88.94 77 ASN A C 1
ATOM 611 O O . ASN A 1 77 ? 21.007 -4.668 -53.055 1.00 88.94 77 ASN A O 1
ATOM 615 N N . ILE A 1 78 ? 21.402 -5.338 -50.943 1.00 90.75 78 ILE A N 1
ATOM 616 C CA . ILE A 1 78 ? 22.825 -5.659 -51.128 1.00 90.75 78 ILE A CA 1
ATOM 617 C C . ILE A 1 78 ? 23.036 -6.793 -52.135 1.00 90.75 78 ILE A C 1
ATOM 619 O O . ILE A 1 78 ? 23.949 -6.714 -52.951 1.00 90.75 78 ILE A O 1
ATOM 623 N N . GLU A 1 79 ? 22.172 -7.811 -52.126 1.00 91.88 79 GLU A N 1
ATOM 624 C CA . GLU A 1 79 ? 22.266 -8.960 -53.035 1.00 91.88 79 GLU A CA 1
ATOM 625 C C . GLU A 1 79 ? 22.156 -8.515 -54.499 1.00 91.88 79 GLU A C 1
ATOM 627 O O . GLU A 1 79 ? 23.048 -8.786 -55.302 1.00 91.88 79 GLU A O 1
ATOM 632 N N . SER A 1 80 ? 21.124 -7.736 -54.843 1.00 93.62 80 SER A N 1
ATOM 633 C CA . SER A 1 80 ? 20.972 -7.215 -56.209 1.00 93.62 80 SER A CA 1
ATOM 634 C C . SER A 1 80 ? 22.060 -6.201 -56.585 1.00 93.62 80 SER A C 1
ATOM 636 O O . SER A 1 80 ? 22.413 -6.087 -57.761 1.00 93.62 80 SER A O 1
ATOM 638 N N . ALA A 1 81 ? 22.612 -5.460 -55.618 1.00 94.12 81 ALA A N 1
ATOM 639 C CA . ALA A 1 81 ? 23.753 -4.581 -55.868 1.00 94.12 81 ALA A CA 1
ATOM 640 C C . ALA A 1 81 ? 25.009 -5.382 -56.249 1.00 94.12 81 ALA A C 1
ATOM 642 O O . ALA A 1 81 ? 25.668 -5.054 -57.239 1.00 94.12 81 ALA A O 1
ATOM 643 N N . ASP A 1 82 ? 25.300 -6.458 -55.513 1.00 93.94 82 ASP A N 1
ATOM 644 C CA . ASP A 1 82 ? 26.417 -7.364 -55.789 1.00 93.94 82 ASP A CA 1
ATOM 645 C C . ASP A 1 82 ? 26.258 -8.092 -57.130 1.00 93.94 82 ASP A C 1
ATOM 647 O O . ASP A 1 82 ? 27.218 -8.175 -57.898 1.00 93.94 82 ASP A O 1
ATOM 651 N N . GLU A 1 83 ? 25.047 -8.539 -57.479 1.00 95.31 83 GLU A N 1
ATOM 652 C CA . GLU A 1 83 ? 24.764 -9.125 -58.796 1.00 95.31 83 GLU A CA 1
ATOM 653 C C . GLU A 1 83 ? 25.096 -8.161 -59.944 1.00 95.31 83 GLU A C 1
ATOM 655 O O . GLU A 1 83 ? 25.716 -8.544 -60.941 1.00 95.31 83 GLU A O 1
ATOM 660 N N . MET A 1 84 ? 24.700 -6.891 -59.818 1.00 94.75 84 MET A N 1
ATOM 661 C CA . MET A 1 84 ? 24.975 -5.885 -60.845 1.00 94.75 84 MET A CA 1
ATOM 662 C C . MET A 1 84 ? 26.464 -5.524 -60.922 1.00 94.75 84 MET A C 1
ATOM 664 O O . MET A 1 84 ? 26.976 -5.309 -62.023 1.00 94.75 84 MET A O 1
ATOM 668 N N . LEU A 1 85 ? 27.175 -5.495 -59.789 1.00 94.62 85 LEU A N 1
ATOM 669 C CA . LEU A 1 85 ? 28.631 -5.324 -59.763 1.00 94.62 85 LEU A CA 1
ATOM 670 C C . LEU A 1 85 ? 29.347 -6.504 -60.426 1.00 94.62 85 LEU A C 1
ATOM 672 O O . LEU A 1 85 ? 30.249 -6.289 -61.234 1.00 94.62 85 LEU A O 1
ATOM 676 N N . HIS A 1 86 ? 28.899 -7.733 -60.179 1.00 94.38 86 HIS A N 1
ATOM 677 C CA . HIS A 1 86 ? 29.445 -8.916 -60.837 1.00 94.38 86 HIS A CA 1
ATOM 678 C C . HIS A 1 86 ? 29.244 -8.872 -62.361 1.00 94.38 86 HIS A C 1
ATOM 680 O O . HIS A 1 86 ? 30.162 -9.153 -63.130 1.00 94.38 86 HIS A O 1
ATOM 686 N N . GLU A 1 87 ? 28.065 -8.447 -62.825 1.00 92.44 87 GLU A N 1
ATOM 687 C CA . GLU A 1 87 ? 27.791 -8.250 -64.254 1.00 92.44 87 GLU A CA 1
ATOM 688 C C . GLU A 1 87 ? 28.723 -7.201 -64.893 1.00 92.44 87 GLU A C 1
ATOM 690 O O . GLU A 1 87 ? 29.128 -7.363 -66.047 1.00 92.44 87 GLU A O 1
ATOM 695 N N . ILE A 1 88 ? 29.097 -6.148 -64.155 1.00 93.31 88 ILE A N 1
ATOM 696 C CA . ILE A 1 88 ? 30.099 -5.164 -64.596 1.00 93.31 88 ILE A CA 1
ATOM 697 C C . ILE A 1 88 ? 31.470 -5.832 -64.726 1.00 93.31 88 ILE A C 1
ATOM 699 O O . ILE A 1 88 ? 32.093 -5.715 -65.785 1.00 93.31 88 ILE A O 1
ATOM 703 N N . GLU A 1 89 ? 31.907 -6.559 -63.690 1.00 91.56 89 GLU A N 1
ATOM 704 C CA . GLU A 1 89 ? 33.187 -7.284 -63.627 1.00 91.56 89 GLU A CA 1
ATOM 705 C C . GLU A 1 89 ? 33.372 -8.267 -64.790 1.00 91.56 89 GLU A C 1
ATOM 707 O O . GLU A 1 89 ? 34.438 -8.285 -65.408 1.00 91.56 89 GLU A O 1
ATOM 712 N N . VAL A 1 90 ? 32.325 -9.020 -65.147 1.00 91.56 90 VAL A N 1
ATOM 713 C CA . VAL A 1 90 ? 32.342 -10.000 -66.251 1.00 91.56 90 VAL A CA 1
ATOM 714 C C . VAL A 1 90 ? 32.562 -9.349 -67.622 1.00 91.56 90 VAL A C 1
ATOM 716 O O . VAL A 1 90 ? 33.208 -9.947 -68.481 1.00 91.56 90 VAL A O 1
ATOM 719 N N . ILE A 1 91 ? 32.047 -8.136 -67.851 1.00 88.88 91 ILE A N 1
ATOM 720 C CA . ILE A 1 91 ? 32.221 -7.418 -69.130 1.00 88.88 91 ILE A CA 1
ATOM 721 C C . ILE A 1 91 ? 33.659 -6.904 -69.292 1.00 88.88 91 ILE A C 1
ATOM 723 O O . ILE A 1 91 ? 34.182 -6.868 -70.407 1.00 88.88 91 ILE A O 1
ATOM 727 N N . GLY A 1 92 ? 34.309 -6.554 -68.181 1.00 86.38 92 GLY A N 1
ATOM 728 C CA . GLY A 1 92 ? 35.728 -6.221 -68.135 1.00 86.38 92 GLY A CA 1
ATOM 729 C C . GLY A 1 92 ? 36.082 -4.772 -68.491 1.00 86.38 92 GLY A C 1
ATOM 730 O O . GLY A 1 92 ? 35.325 -4.025 -69.118 1.00 86.38 92 GLY A O 1
ATOM 731 N N . LYS A 1 93 ? 37.297 -4.383 -68.082 1.00 86.94 93 LYS A N 1
ATOM 732 C CA . LYS A 1 93 ? 37.784 -2.993 -68.070 1.00 86.94 93 LYS A CA 1
ATOM 733 C C . LYS A 1 93 ? 37.828 -2.311 -69.444 1.00 86.94 93 LYS A C 1
ATOM 735 O O . LYS A 1 93 ? 37.611 -1.108 -69.528 1.00 86.94 93 LYS A O 1
ATOM 740 N N . GLU A 1 94 ? 38.024 -3.068 -70.525 1.00 87.62 94 GLU A N 1
ATOM 741 C CA . GLU A 1 94 ? 38.113 -2.517 -71.888 1.00 87.62 94 GLU A CA 1
ATOM 742 C C . GLU A 1 94 ? 36.874 -1.690 -72.283 1.00 87.62 94 GLU A C 1
ATOM 744 O O . GLU A 1 94 ? 36.985 -0.694 -73.002 1.00 87.62 94 GLU A O 1
ATOM 749 N N . ILE A 1 95 ? 35.686 -2.089 -71.817 1.00 85.62 95 ILE A N 1
ATOM 750 C CA . ILE A 1 95 ? 34.435 -1.374 -72.103 1.00 85.62 95 ILE A CA 1
ATOM 751 C C . ILE A 1 95 ? 34.246 -0.196 -71.139 1.00 85.62 95 ILE A C 1
ATOM 753 O O . ILE A 1 95 ? 33.760 0.854 -71.560 1.00 85.62 95 ILE A O 1
ATOM 757 N N . TRP A 1 96 ? 34.650 -0.343 -69.875 1.00 84.62 96 TRP A N 1
ATOM 758 C CA . TRP A 1 96 ? 34.541 0.700 -68.849 1.00 84.62 96 TRP A CA 1
ATOM 759 C C . TRP A 1 96 ? 35.327 1.954 -69.236 1.00 84.62 96 TRP A C 1
ATOM 761 O O . TRP A 1 96 ? 34.789 3.057 -69.161 1.00 84.62 96 TRP A O 1
ATOM 771 N N . ASP A 1 97 ? 36.555 1.771 -69.738 1.00 86.75 97 ASP A N 1
ATOM 772 C CA . ASP A 1 97 ? 37.463 2.857 -70.138 1.00 86.75 97 ASP A CA 1
ATOM 773 C C . ASP A 1 97 ? 36.895 3.711 -71.291 1.00 86.75 97 ASP A C 1
ATOM 775 O O . ASP A 1 97 ? 37.310 4.850 -71.507 1.00 86.75 97 ASP A O 1
ATOM 779 N N . ARG A 1 98 ? 35.921 3.177 -72.043 1.00 88.62 98 ARG A N 1
ATOM 780 C CA . ARG A 1 98 ? 35.255 3.866 -73.162 1.00 88.62 98 ARG A CA 1
ATOM 781 C C . ARG A 1 98 ? 34.005 4.640 -72.742 1.00 88.62 98 ARG A C 1
ATOM 783 O O . ARG A 1 98 ? 33.426 5.328 -73.583 1.00 88.62 98 ARG A O 1
ATOM 790 N N . VAL A 1 99 ? 33.569 4.535 -71.483 1.00 91.94 99 VAL A N 1
ATOM 791 C CA . VAL A 1 99 ? 32.389 5.236 -70.961 1.00 91.94 99 VAL A CA 1
ATOM 792 C C . VAL A 1 99 ? 32.822 6.369 -70.019 1.00 91.94 99 VAL A C 1
ATOM 794 O O . VAL A 1 99 ? 33.261 6.104 -68.899 1.00 91.94 99 VAL A O 1
ATOM 797 N N . PRO A 1 100 ? 32.676 7.645 -70.428 1.00 91.38 100 PRO A N 1
ATOM 798 C CA . PRO A 1 100 ? 33.052 8.785 -69.595 1.00 91.38 100 PRO A CA 1
ATOM 799 C C . PRO A 1 100 ? 32.360 8.768 -68.227 1.00 91.38 100 PRO A C 1
ATOM 801 O O . PRO A 1 100 ? 31.145 8.583 -68.151 1.00 91.38 100 PRO A O 1
ATOM 804 N N . GLY A 1 101 ? 33.138 8.970 -67.159 1.00 89.38 101 GLY A N 1
ATOM 805 C CA . GLY A 1 101 ? 32.658 8.998 -65.770 1.00 89.38 101 GLY A CA 1
ATOM 806 C C . GLY A 1 101 ? 32.394 7.624 -65.138 1.00 89.38 101 GLY A C 1
ATOM 807 O O . GLY A 1 101 ? 32.064 7.555 -63.955 1.00 89.38 101 GLY A O 1
ATOM 808 N N . PHE A 1 102 ? 32.554 6.524 -65.885 1.00 93.50 102 PHE A N 1
ATOM 809 C CA . PHE A 1 102 ? 32.250 5.182 -65.382 1.00 93.50 102 PHE A CA 1
ATOM 810 C C . PHE A 1 102 ? 33.200 4.723 -64.278 1.00 93.50 102 PHE A C 1
ATOM 812 O O . PHE A 1 102 ? 32.736 4.331 -63.210 1.00 93.50 102 PHE A O 1
ATOM 819 N N . GLU A 1 103 ? 34.515 4.773 -64.523 1.00 91.00 103 GLU A N 1
ATOM 820 C CA . GLU A 1 103 ? 35.521 4.272 -63.575 1.00 91.00 103 GLU A CA 1
ATOM 821 C C . GLU A 1 103 ? 35.413 4.984 -62.221 1.00 91.00 103 GLU A C 1
ATOM 823 O O . GLU A 1 103 ? 35.404 4.331 -61.182 1.00 91.00 103 GLU A O 1
ATOM 828 N N . GLU A 1 104 ? 35.227 6.306 -62.227 1.00 90.25 104 GLU A N 1
ATOM 829 C CA . GLU A 1 104 ? 35.041 7.098 -61.009 1.00 90.25 104 GLU A CA 1
ATOM 830 C C . GLU A 1 104 ? 33.821 6.629 -60.203 1.00 90.25 104 GLU A C 1
ATOM 832 O O . GLU A 1 104 ? 33.941 6.323 -59.016 1.00 90.25 104 GLU A O 1
ATOM 837 N N . ARG A 1 105 ? 32.652 6.498 -60.845 1.00 89.94 105 ARG A N 1
ATOM 838 C CA . ARG A 1 105 ? 31.424 6.041 -60.176 1.00 89.94 105 ARG A CA 1
ATOM 839 C C . ARG A 1 105 ? 31.515 4.602 -59.688 1.00 89.94 105 ARG A C 1
ATOM 841 O O . ARG A 1 105 ? 31.079 4.305 -58.577 1.00 89.94 105 ARG A O 1
ATOM 848 N N . TYR A 1 106 ? 32.099 3.723 -60.494 1.00 91.94 106 TYR A N 1
ATOM 849 C CA . TYR A 1 106 ? 32.304 2.327 -60.136 1.00 91.94 106 TYR A CA 1
ATOM 850 C C . TYR A 1 106 ? 33.199 2.190 -58.901 1.00 91.94 106 TYR A C 1
ATOM 852 O O . TYR A 1 106 ? 32.846 1.481 -57.959 1.00 91.94 106 TYR A O 1
ATOM 860 N N . LEU A 1 107 ? 34.320 2.917 -58.857 1.00 91.12 107 LEU A N 1
ATOM 861 C CA . LEU A 1 107 ? 35.231 2.903 -57.712 1.00 91.12 107 LEU A CA 1
ATOM 862 C C . LEU A 1 107 ? 34.590 3.494 -56.450 1.00 91.12 107 LEU A C 1
ATOM 864 O O . LEU A 1 107 ? 34.801 2.957 -55.363 1.00 91.12 107 LEU A O 1
ATOM 868 N N . VAL A 1 108 ? 33.777 4.550 -56.577 1.00 89.38 108 VAL A N 1
ATOM 869 C CA . VAL A 1 108 ? 33.008 5.104 -55.447 1.00 89.38 108 VAL A CA 1
ATOM 870 C C . VAL A 1 108 ? 32.033 4.067 -54.886 1.00 89.38 108 VAL A C 1
ATOM 872 O O . VAL A 1 108 ? 32.031 3.831 -53.677 1.00 89.38 108 VAL A O 1
ATOM 875 N N . LEU A 1 109 ? 31.242 3.407 -55.740 1.00 90.94 109 LEU A N 1
ATOM 876 C CA . LEU A 1 109 ? 30.304 2.373 -55.295 1.00 90.94 109 LEU A CA 1
ATOM 877 C C . LEU A 1 109 ? 31.036 1.181 -54.664 1.00 90.94 109 LEU A C 1
ATOM 879 O O . LEU A 1 109 ? 30.636 0.713 -53.600 1.00 90.94 109 LEU A O 1
ATOM 883 N N . LYS A 1 110 ? 32.147 0.736 -55.259 1.00 91.56 110 LYS A N 1
ATOM 884 C CA . LYS A 1 110 ? 32.976 -0.336 -54.698 1.00 91.56 110 LYS A CA 1
ATOM 885 C C . LYS A 1 110 ? 33.502 0.023 -53.306 1.00 91.56 110 LYS A C 1
ATOM 887 O O . LYS A 1 110 ? 33.391 -0.791 -52.393 1.00 91.56 110 LYS A O 1
ATOM 892 N N . LYS A 1 111 ? 33.980 1.256 -53.109 1.00 91.00 111 LYS A N 1
ATOM 893 C CA . LYS A 1 111 ? 34.415 1.748 -51.793 1.00 91.00 111 LYS A CA 1
ATOM 894 C C . LYS A 1 111 ? 33.265 1.774 -50.778 1.00 91.00 111 LYS A C 1
ATOM 896 O O . LYS A 1 111 ? 33.463 1.436 -49.614 1.00 91.00 111 LYS A O 1
ATOM 901 N N . ASN A 1 112 ? 32.058 2.149 -51.206 1.00 90.81 112 ASN A N 1
ATOM 902 C CA . ASN A 1 112 ? 30.877 2.127 -50.340 1.00 90.81 112 ASN A CA 1
ATOM 903 C C . ASN A 1 112 ? 30.494 0.694 -49.927 1.00 90.81 112 ASN A C 1
ATOM 905 O O . ASN A 1 112 ? 30.189 0.463 -48.759 1.00 90.81 112 ASN A O 1
ATOM 909 N N . MET A 1 113 ? 30.565 -0.266 -50.854 1.00 91.62 113 MET A N 1
ATOM 910 C CA . MET A 1 113 ? 30.345 -1.691 -50.575 1.00 91.62 113 MET A CA 1
ATOM 911 C C . MET A 1 113 ? 31.406 -2.261 -49.625 1.00 91.62 113 MET A C 1
ATOM 913 O O . MET A 1 113 ? 31.084 -3.026 -48.718 1.00 91.62 113 MET A O 1
ATOM 917 N N . GLU A 1 114 ? 32.673 -1.872 -49.791 1.00 92.56 114 GLU A N 1
ATOM 918 C CA . GLU A 1 114 ? 33.753 -2.229 -48.863 1.00 92.56 114 GLU A CA 1
ATOM 919 C C . GLU A 1 114 ? 33.489 -1.671 -47.457 1.00 92.56 114 GLU A C 1
ATOM 921 O O . GLU A 1 114 ? 33.634 -2.401 -46.480 1.00 92.56 114 GLU A O 1
ATOM 926 N N . ALA A 1 115 ? 33.027 -0.421 -47.344 1.00 92.31 115 ALA A N 1
ATOM 927 C CA . ALA A 1 115 ? 32.666 0.186 -46.063 1.00 92.31 115 ALA A CA 1
ATOM 928 C C . ALA A 1 115 ? 31.475 -0.516 -45.383 1.00 92.31 115 ALA A C 1
ATOM 930 O O . ALA A 1 115 ? 31.524 -0.752 -44.176 1.00 92.31 115 ALA A O 1
ATOM 931 N N . TYR A 1 116 ? 30.443 -0.893 -46.150 1.00 92.81 116 TYR A N 1
ATOM 932 C CA . TYR A 1 116 ? 29.329 -1.725 -45.673 1.00 92.81 116 TYR A CA 1
ATOM 933 C C . TYR A 1 116 ? 29.850 -3.042 -45.072 1.00 92.81 116 TYR A C 1
ATOM 935 O O . TYR A 1 116 ? 29.588 -3.349 -43.908 1.00 92.81 116 TYR A O 1
ATOM 943 N N . ARG A 1 117 ? 30.672 -3.782 -45.832 1.00 93.38 117 ARG A N 1
ATOM 944 C CA . ARG A 1 117 ? 31.238 -5.073 -45.399 1.00 93.38 117 ARG A CA 1
ATOM 945 C C . ARG A 1 117 ? 32.164 -4.935 -44.193 1.00 93.38 117 ARG A C 1
ATOM 947 O O . ARG A 1 117 ? 32.246 -5.854 -43.386 1.00 93.38 117 ARG A O 1
ATOM 954 N N . ALA A 1 118 ? 32.867 -3.813 -44.072 1.00 94.00 118 ALA A N 1
ATOM 955 C CA . ALA A 1 118 ? 33.795 -3.563 -42.977 1.00 94.00 118 ALA A CA 1
ATOM 956 C C . ALA A 1 118 ? 33.088 -3.221 -41.654 1.00 94.00 118 ALA A C 1
ATOM 958 O O . ALA A 1 118 ? 33.578 -3.607 -40.593 1.00 94.00 118 ALA A O 1
ATOM 959 N N . LEU A 1 119 ? 31.934 -2.542 -41.699 1.00 95.31 119 LEU A N 1
ATOM 960 C CA . LEU A 1 119 ? 31.183 -2.198 -40.486 1.00 95.31 119 LEU A CA 1
ATOM 961 C C . LEU A 1 119 ? 30.389 -3.389 -39.922 1.00 95.31 119 LEU A C 1
ATOM 963 O O . LEU A 1 119 ? 30.153 -3.457 -38.716 1.00 95.31 119 LEU A O 1
ATOM 967 N N . ASP A 1 120 ? 29.976 -4.338 -40.761 1.00 92.44 120 ASP A N 1
ATOM 968 C CA . ASP A 1 120 ? 29.100 -5.438 -40.341 1.00 92.44 120 ASP A CA 1
ATOM 969 C C . ASP A 1 120 ? 29.691 -6.355 -39.236 1.00 92.44 120 ASP A C 1
ATOM 971 O O . ASP A 1 120 ? 28.991 -6.655 -38.259 1.00 92.44 120 ASP A O 1
ATOM 975 N N . PRO A 1 121 ? 30.995 -6.708 -39.255 1.00 95.31 121 PRO A N 1
ATOM 976 C CA . PRO A 1 121 ? 31.644 -7.385 -38.131 1.00 95.31 121 PRO A CA 1
ATOM 977 C C . PRO A 1 121 ? 31.640 -6.569 -36.829 1.00 95.31 121 PRO A C 1
ATOM 979 O O . PRO A 1 121 ? 31.510 -7.141 -35.744 1.00 95.31 121 PRO A O 1
ATOM 982 N N . ILE A 1 122 ? 31.754 -5.239 -36.916 1.00 97.06 122 ILE A N 1
ATOM 983 C CA . ILE A 1 122 ? 31.700 -4.341 -3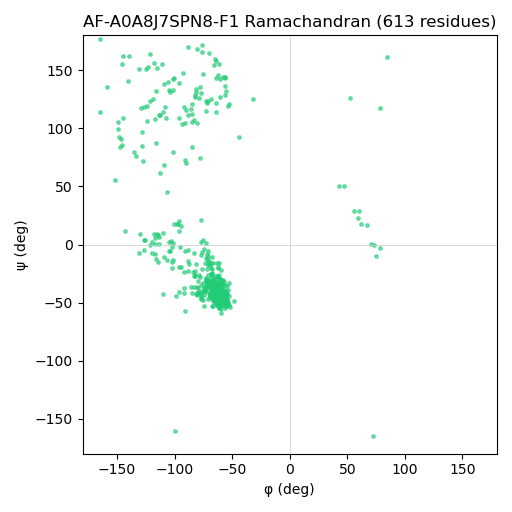5.751 1.00 97.06 122 ILE A CA 1
ATOM 984 C C . ILE A 1 122 ? 30.289 -4.324 -35.166 1.00 97.06 122 ILE A C 1
ATOM 986 O O . ILE A 1 122 ? 30.121 -4.446 -33.953 1.00 97.06 122 ILE A O 1
ATOM 990 N N . TRP A 1 123 ? 29.268 -4.269 -36.023 1.00 96.94 123 TRP A N 1
ATOM 991 C CA . TRP A 1 123 ? 27.876 -4.408 -35.601 1.00 96.94 123 TRP A CA 1
ATOM 992 C C . TRP A 1 123 ? 27.620 -5.750 -34.912 1.00 96.94 123 TRP A C 1
ATOM 994 O O . TRP A 1 123 ? 27.051 -5.789 -33.824 1.00 96.94 123 TRP A O 1
ATOM 1004 N N . THR A 1 124 ? 28.113 -6.847 -35.485 1.00 96.38 124 THR A N 1
ATOM 1005 C CA . THR A 1 124 ? 27.994 -8.185 -34.887 1.00 96.38 124 THR A CA 1
ATOM 1006 C C . THR A 1 124 ? 28.659 -8.242 -33.507 1.00 96.38 124 THR A C 1
ATOM 1008 O O . THR A 1 124 ? 28.083 -8.759 -32.546 1.00 96.38 124 THR A O 1
ATOM 1011 N N . LYS A 1 125 ? 29.856 -7.656 -33.367 1.00 96.56 125 LYS A N 1
ATOM 1012 C CA . LYS A 1 125 ? 30.556 -7.517 -32.080 1.00 96.56 125 LYS A CA 1
ATOM 1013 C C . LYS A 1 125 ? 29.710 -6.726 -31.070 1.00 96.56 125 LYS A C 1
ATOM 1015 O O . LYS A 1 125 ? 29.538 -7.180 -29.938 1.00 96.56 125 LYS A O 1
ATOM 1020 N N . PHE A 1 126 ? 29.126 -5.605 -31.494 1.00 96.69 126 PHE A N 1
ATOM 1021 C CA . PHE A 1 126 ? 28.226 -4.788 -30.678 1.00 96.69 126 PHE A CA 1
ATOM 1022 C C . PHE A 1 126 ? 26.969 -5.553 -30.240 1.00 96.69 126 PHE A C 1
ATOM 1024 O O . PHE A 1 126 ? 26.606 -5.517 -29.065 1.00 96.69 126 PHE A O 1
ATOM 1031 N N . ILE A 1 127 ? 26.307 -6.278 -31.145 1.00 96.25 127 ILE A N 1
ATOM 1032 C CA . ILE A 1 127 ? 25.110 -7.061 -30.816 1.00 96.25 127 ILE A CA 1
ATOM 1033 C C . ILE A 1 127 ? 25.419 -8.139 -29.772 1.00 96.25 127 ILE A C 1
ATOM 1035 O O . ILE A 1 127 ? 24.664 -8.280 -28.810 1.00 96.25 127 ILE A O 1
ATOM 1039 N N . ASN A 1 128 ? 26.552 -8.830 -29.910 1.00 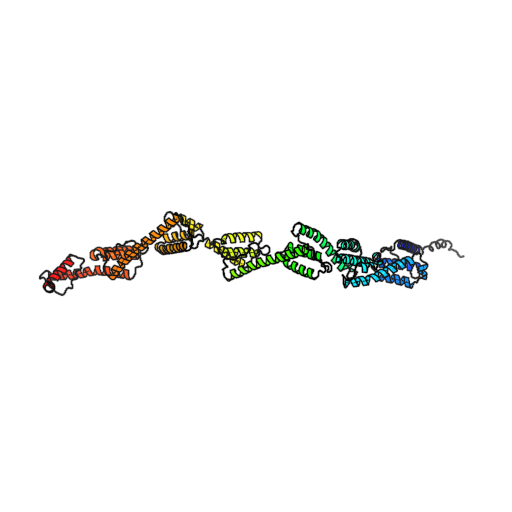94.94 128 ASN A N 1
ATOM 1040 C CA . ASN A 1 128 ? 26.987 -9.850 -28.956 1.00 94.94 128 ASN A CA 1
ATOM 1041 C C . ASN A 1 128 ? 27.354 -9.264 -27.585 1.00 94.94 128 ASN A C 1
ATOM 1043 O O . ASN A 1 128 ? 27.108 -9.888 -26.553 1.00 94.94 128 ASN A O 1
ATOM 1047 N N . ASN A 1 129 ? 27.946 -8.068 -27.559 1.00 94.00 129 ASN A N 1
ATOM 1048 C CA . ASN A 1 129 ? 28.251 -7.350 -26.330 1.00 94.00 129 ASN A CA 1
ATOM 1049 C C . ASN A 1 129 ? 28.188 -5.830 -26.549 1.00 94.00 129 ASN A C 1
ATOM 1051 O O . ASN A 1 129 ? 29.116 -5.228 -27.095 1.00 94.00 129 ASN A O 1
ATOM 1055 N N . LYS A 1 130 ? 27.125 -5.197 -26.040 1.00 92.12 130 LYS A N 1
ATOM 1056 C CA . LYS A 1 130 ? 26.798 -3.777 -26.273 1.00 92.12 130 LYS A CA 1
ATOM 1057 C C . LYS A 1 130 ? 27.837 -2.795 -25.725 1.00 92.12 130 LYS A C 1
ATOM 1059 O O . LYS A 1 130 ? 27.826 -1.629 -26.098 1.00 92.12 130 LYS A O 1
ATOM 1064 N N . THR A 1 131 ? 28.727 -3.237 -24.836 1.00 88.75 131 THR A N 1
ATOM 1065 C CA . THR A 1 131 ? 29.807 -2.408 -24.271 1.00 88.75 131 THR A CA 1
ATOM 1066 C C . THR A 1 131 ? 31.170 -2.676 -24.908 1.00 88.75 131 THR A C 1
ATOM 1068 O O . THR A 1 131 ? 32.164 -2.091 -24.489 1.00 88.75 131 THR A O 1
ATOM 1071 N N . SER A 1 132 ? 31.244 -3.571 -25.899 1.00 92.12 132 SER A N 1
ATOM 1072 C CA . SER A 1 132 ? 32.509 -3.982 -26.524 1.00 92.12 132 SER A CA 1
ATOM 1073 C C . SER A 1 132 ? 32.955 -3.119 -27.705 1.00 92.12 132 SER A C 1
ATOM 1075 O O . SER A 1 132 ? 34.034 -3.364 -28.246 1.00 92.12 132 SER A O 1
ATOM 1077 N N . VAL A 1 133 ? 32.125 -2.162 -28.119 1.00 95.25 133 VAL A N 1
ATOM 1078 C CA . VAL A 1 133 ? 32.378 -1.252 -29.238 1.00 95.25 133 VAL A CA 1
ATOM 1079 C C . VAL A 1 133 ? 32.263 0.176 -28.723 1.00 95.25 133 VAL A C 1
ATOM 1081 O O . VAL A 1 133 ? 31.202 0.560 -28.228 1.00 95.25 133 VAL A O 1
ATOM 1084 N N . SER A 1 134 ? 33.350 0.938 -28.817 1.00 95.62 134 SER A N 1
ATOM 1085 C CA . SER A 1 134 ? 33.362 2.377 -28.524 1.00 95.62 134 SER A CA 1
ATOM 1086 C C . SER A 1 134 ? 33.021 3.198 -29.769 1.00 95.62 134 SER A C 1
ATOM 1088 O O . SER A 1 134 ? 33.001 2.676 -30.887 1.00 95.62 134 SER A O 1
ATOM 1090 N N . LYS A 1 135 ? 32.793 4.510 -29.621 1.00 95.50 135 LYS A N 1
ATOM 1091 C CA . LYS A 1 135 ? 32.680 5.386 -30.793 1.00 95.50 135 LYS A CA 1
ATOM 1092 C C . LYS A 1 135 ? 33.975 5.373 -31.603 1.00 95.50 135 LYS A C 1
ATOM 1094 O O . LYS A 1 135 ? 33.901 5.459 -32.822 1.00 95.50 135 LYS A O 1
ATOM 1099 N N . GLU A 1 136 ? 35.135 5.288 -30.947 1.00 95.81 136 GLU A N 1
ATOM 1100 C CA . GLU A 1 136 ? 36.431 5.290 -31.625 1.00 95.81 136 GLU A CA 1
ATOM 1101 C C . GLU A 1 136 ? 36.563 4.073 -32.546 1.00 95.81 136 GLU A C 1
ATOM 1103 O O . GLU A 1 136 ? 36.939 4.251 -33.700 1.00 95.81 136 GLU A O 1
ATOM 1108 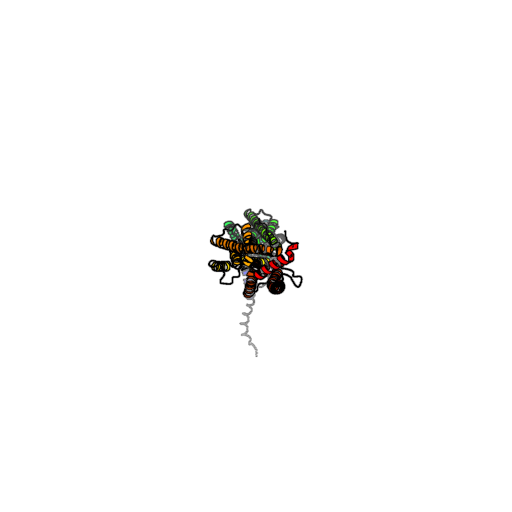N N . ASP A 1 137 ? 36.135 2.886 -32.092 1.00 94.56 137 ASP A N 1
ATOM 1109 C CA . ASP A 1 137 ? 36.099 1.664 -32.912 1.00 94.56 137 ASP A CA 1
ATOM 1110 C C . ASP A 1 137 ? 35.239 1.850 -34.179 1.00 94.56 137 ASP A C 1
ATOM 1112 O O . ASP A 1 137 ? 35.527 1.296 -35.237 1.00 94.56 137 ASP A O 1
ATOM 1116 N N . VAL A 1 138 ? 34.155 2.626 -34.083 1.00 95.69 138 VAL A N 1
ATOM 1117 C CA . VAL A 1 138 ? 33.242 2.899 -35.206 1.00 95.69 138 VAL A CA 1
ATOM 1118 C C . VAL A 1 138 ? 33.807 3.980 -36.133 1.00 95.69 138 VAL A C 1
ATOM 1120 O O . VAL A 1 138 ? 33.671 3.895 -37.354 1.00 95.69 138 VAL A O 1
ATOM 1123 N N . GLU A 1 139 ? 34.463 4.996 -35.573 1.00 94.69 139 GLU A N 1
ATOM 1124 C CA . GLU A 1 139 ? 35.060 6.115 -36.310 1.00 94.69 139 GLU A CA 1
ATOM 1125 C C . GLU A 1 139 ? 36.301 5.719 -37.131 1.00 94.69 139 GLU A C 1
ATOM 1127 O O . GLU A 1 139 ? 36.666 6.462 -38.047 1.00 94.69 139 GLU A O 1
ATOM 1132 N N . GLU A 1 140 ? 36.879 4.534 -36.889 1.00 94.75 140 GLU A N 1
ATOM 1133 C CA . GLU A 1 140 ? 37.875 3.889 -37.765 1.00 94.75 140 GLU A CA 1
ATOM 1134 C C . GLU A 1 140 ? 37.337 3.573 -39.172 1.00 94.75 140 GLU A C 1
ATOM 1136 O O . GLU A 1 140 ? 38.122 3.390 -40.104 1.00 94.75 140 GLU A O 1
ATOM 1141 N N . PHE A 1 141 ? 36.011 3.599 -39.362 1.00 92.12 141 PHE A N 1
ATOM 1142 C CA . PHE A 1 141 ? 35.336 3.388 -40.647 1.00 92.12 141 PHE A CA 1
ATOM 1143 C C . PHE A 1 141 ? 34.655 4.680 -41.144 1.00 92.12 141 PHE A C 1
ATOM 1145 O O . PHE A 1 141 ? 33.429 4.735 -41.296 1.00 92.12 141 PHE A O 1
ATOM 1152 N N . PRO A 1 142 ? 35.405 5.770 -41.406 1.00 90.50 142 PRO A N 1
ATOM 1153 C CA . PRO A 1 142 ? 34.834 7.086 -41.685 1.00 90.50 142 PRO A CA 1
ATOM 1154 C C . PRO A 1 142 ? 34.055 7.156 -43.004 1.00 90.50 142 PRO A C 1
ATOM 1156 O O . PRO A 1 142 ? 33.304 8.111 -43.210 1.00 90.50 142 PRO A O 1
ATOM 1159 N N . GLU A 1 143 ? 34.223 6.190 -43.902 1.00 89.88 143 GLU A N 1
ATOM 1160 C CA . GLU A 1 143 ? 33.423 6.015 -45.111 1.00 89.88 143 GLU A CA 1
ATOM 1161 C C . GLU A 1 143 ? 31.974 5.637 -44.792 1.00 89.88 143 GLU A C 1
ATOM 1163 O O . GLU A 1 143 ? 31.057 6.182 -45.411 1.00 89.88 143 GLU A O 1
ATOM 1168 N N . ALA A 1 144 ? 31.753 4.783 -43.787 1.00 91.31 144 ALA A N 1
ATOM 1169 C CA . ALA A 1 144 ? 30.437 4.248 -43.435 1.00 91.31 144 ALA A CA 1
ATOM 1170 C C . ALA A 1 144 ? 29.436 5.345 -43.031 1.00 91.31 144 ALA A C 1
ATOM 1172 O O . ALA A 1 144 ? 28.240 5.213 -43.268 1.00 91.31 144 ALA A O 1
ATOM 1173 N N . LYS A 1 145 ? 29.911 6.491 -42.522 1.00 91.56 145 LYS A N 1
ATOM 1174 C CA . LYS A 1 145 ? 29.059 7.645 -42.167 1.00 91.56 145 LYS A CA 1
ATOM 1175 C C . LYS A 1 145 ? 28.560 8.469 -43.363 1.00 91.56 145 LYS A C 1
ATOM 1177 O O . LYS A 1 145 ? 27.834 9.446 -43.166 1.00 91.56 145 LYS A O 1
ATOM 1182 N N . ARG A 1 146 ? 29.026 8.176 -44.585 1.00 85.81 146 ARG A N 1
ATOM 1183 C CA . ARG A 1 146 ? 28.749 8.972 -45.800 1.00 85.81 146 ARG A CA 1
ATOM 1184 C C . ARG A 1 146 ? 28.021 8.206 -46.901 1.00 85.81 146 ARG A C 1
ATOM 1186 O O . ARG A 1 146 ? 27.633 8.858 -47.879 1.00 85.81 146 ARG A O 1
ATOM 1193 N N . ILE A 1 147 ? 27.846 6.896 -46.747 1.00 89.56 147 ILE A N 1
ATOM 1194 C CA . ILE A 1 147 ? 27.191 6.044 -47.742 1.00 89.56 147 ILE A CA 1
ATOM 1195 C C . ILE A 1 147 ? 25.684 6.330 -47.816 1.00 89.56 147 ILE A C 1
ATOM 1197 O O . ILE A 1 147 ? 25.139 7.014 -46.955 1.00 89.56 147 ILE A O 1
ATOM 1201 N N . CYS A 1 148 ? 25.025 5.870 -48.877 1.00 87.88 148 CYS A N 1
ATOM 1202 C CA . CYS A 1 148 ? 23.587 6.066 -49.076 1.00 87.88 148 CYS A CA 1
ATOM 1203 C C . CYS A 1 148 ? 22.719 4.926 -48.514 1.00 87.88 148 CYS A C 1
ATOM 1205 O O . CYS A 1 148 ? 21.548 5.172 -48.232 1.00 87.88 148 CYS A O 1
ATOM 1207 N N . GLU A 1 149 ? 23.281 3.721 -48.357 1.00 90.62 149 GLU A N 1
ATOM 1208 C CA . GLU A 1 149 ? 22.629 2.564 -47.730 1.00 90.62 149 GLU A CA 1
ATOM 1209 C C . GLU A 1 149 ? 22.346 2.884 -46.256 1.00 90.62 149 GLU A C 1
ATOM 1211 O O . GLU A 1 149 ? 23.220 3.313 -45.492 1.00 90.62 149 GLU A O 1
ATOM 1216 N N . ARG A 1 150 ? 21.071 2.802 -45.887 1.00 90.69 150 ARG A N 1
ATOM 1217 C CA . ARG A 1 150 ? 20.531 3.398 -44.664 1.00 90.69 150 ARG A CA 1
ATOM 1218 C C . ARG A 1 150 ? 20.775 2.508 -43.460 1.00 90.69 150 ARG A C 1
ATOM 1220 O O . ARG A 1 150 ? 20.922 3.034 -42.353 1.00 90.69 150 ARG A O 1
ATOM 1227 N N . GLY A 1 151 ? 20.886 1.201 -43.666 1.00 91.81 151 GLY A N 1
ATOM 1228 C CA . GLY A 1 151 ? 21.194 0.238 -42.626 1.00 91.81 151 GLY A CA 1
ATOM 1229 C C . GLY A 1 151 ? 22.534 0.479 -41.954 1.00 91.81 151 GLY A C 1
ATOM 1230 O O . GLY A 1 151 ? 22.601 0.627 -40.734 1.00 91.81 151 GLY A O 1
ATOM 1231 N N . THR A 1 152 ? 23.605 0.596 -42.732 1.00 93.25 152 THR A N 1
ATOM 1232 C CA . THR A 1 152 ? 24.957 0.883 -42.232 1.00 93.25 152 THR A CA 1
ATOM 1233 C C . THR A 1 152 ? 25.031 2.258 -41.595 1.00 93.25 152 THR A C 1
ATOM 1235 O O . THR A 1 152 ? 25.626 2.388 -40.527 1.00 93.25 152 THR A O 1
ATOM 1238 N N . LEU A 1 153 ? 24.391 3.278 -42.184 1.00 93.31 153 LEU A N 1
ATOM 1239 C CA . LEU A 1 153 ? 24.292 4.594 -41.543 1.00 93.31 153 LEU A CA 1
ATOM 1240 C C . LEU A 1 153 ? 23.635 4.480 -40.162 1.00 93.31 153 LEU A C 1
ATOM 1242 O O . LEU A 1 153 ? 24.135 5.041 -39.186 1.00 93.31 153 LEU A O 1
ATOM 1246 N N . CYS A 1 154 ? 22.531 3.739 -40.066 1.00 95.38 154 CYS A N 1
ATOM 1247 C CA . CYS A 1 154 ? 21.811 3.550 -38.816 1.00 95.38 154 CYS A CA 1
ATOM 1248 C C . CYS A 1 154 ? 22.648 2.770 -37.789 1.00 95.38 154 CYS A C 1
ATOM 1250 O O . CYS A 1 154 ? 22.766 3.229 -36.654 1.00 95.38 154 CYS A O 1
ATOM 1252 N N . LYS A 1 155 ? 23.301 1.663 -38.183 1.00 96.50 155 LYS A N 1
ATOM 1253 C CA . LYS A 1 155 ? 24.252 0.907 -37.340 1.00 96.50 155 LYS A CA 1
ATOM 1254 C C . LYS A 1 155 ? 25.367 1.816 -36.812 1.00 96.50 155 LYS A C 1
ATOM 1256 O O . LYS A 1 155 ? 25.611 1.854 -35.606 1.00 96.50 155 LYS A O 1
ATOM 1261 N N . TYR A 1 156 ? 26.001 2.582 -37.703 1.00 97.00 156 TYR A N 1
ATOM 1262 C CA . TYR A 1 156 ? 27.101 3.498 -37.389 1.00 97.00 156 TYR A CA 1
ATOM 1263 C C . TYR A 1 156 ? 26.689 4.507 -36.313 1.00 97.00 156 TYR A C 1
ATOM 1265 O O . TYR A 1 156 ? 27.322 4.611 -35.263 1.00 97.00 156 TYR A O 1
ATOM 1273 N N . PHE A 1 157 ? 25.591 5.235 -36.536 1.00 97.44 157 PHE A N 1
ATOM 1274 C CA . PHE A 1 157 ? 25.149 6.251 -35.584 1.00 97.44 157 PHE A CA 1
ATOM 1275 C C . PHE A 1 157 ? 24.551 5.654 -34.306 1.00 97.44 157 PHE A C 1
ATOM 1277 O O . PHE A 1 157 ? 24.683 6.276 -33.251 1.00 97.44 157 PHE A O 1
ATOM 1284 N N . TYR A 1 158 ? 23.942 4.463 -34.360 1.00 97.81 158 TYR A N 1
ATOM 1285 C CA . TYR A 1 158 ? 23.425 3.785 -33.168 1.00 97.81 158 TYR A CA 1
ATOM 1286 C C . TYR A 1 158 ? 24.542 3.405 -32.206 1.00 97.81 158 TYR A C 1
ATOM 1288 O O . TYR A 1 158 ? 24.463 3.754 -31.031 1.00 97.81 158 TYR A O 1
ATOM 1296 N N . MET A 1 159 ? 25.608 2.768 -32.697 1.00 98.00 159 MET A N 1
ATOM 1297 C CA . MET A 1 159 ? 26.750 2.398 -31.855 1.00 98.00 159 MET A CA 1
ATOM 1298 C C . MET A 1 159 ? 27.402 3.631 -31.210 1.00 98.00 159 MET A C 1
ATOM 1300 O O . MET A 1 159 ? 27.694 3.614 -30.018 1.00 98.00 159 MET A O 1
ATOM 1304 N N . ILE A 1 160 ? 27.527 4.741 -31.949 1.00 97.69 160 ILE A N 1
ATOM 1305 C CA . ILE A 1 160 ? 28.038 6.012 -31.406 1.00 97.69 160 ILE A CA 1
ATOM 1306 C C . ILE A 1 160 ? 27.099 6.597 -30.341 1.00 97.69 160 ILE A C 1
ATOM 1308 O O . ILE A 1 160 ? 27.551 7.028 -29.281 1.00 97.69 160 ILE A O 1
ATOM 1312 N N . SER A 1 161 ? 25.791 6.634 -30.606 1.00 97.88 161 SER A N 1
ATOM 1313 C CA . SER A 1 161 ? 24.795 7.124 -29.645 1.00 97.88 161 SER A CA 1
ATOM 1314 C C . SER A 1 161 ? 24.799 6.289 -28.360 1.00 97.88 161 SER A C 1
ATOM 1316 O O . SER A 1 161 ? 24.797 6.844 -27.260 1.00 97.88 161 SER A O 1
ATOM 1318 N N . HIS A 1 162 ? 24.876 4.963 -28.493 1.00 97.50 162 HIS A N 1
ATOM 1319 C CA . HIS A 1 162 ? 24.959 4.034 -27.373 1.00 97.50 162 HIS A CA 1
ATOM 1320 C C . HIS A 1 162 ? 26.252 4.217 -26.565 1.00 97.50 162 HIS A C 1
ATOM 1322 O O . HIS A 1 162 ? 26.211 4.227 -25.337 1.00 97.50 162 HIS A O 1
ATOM 1328 N N . ASP A 1 163 ? 27.397 4.414 -27.217 1.00 96.94 163 ASP A N 1
ATOM 1329 C CA . ASP A 1 163 ? 28.650 4.687 -26.513 1.00 96.94 163 ASP A CA 1
ATOM 1330 C C . ASP A 1 163 ? 28.588 6.016 -25.738 1.00 96.94 163 ASP A C 1
ATOM 1332 O O . ASP A 1 163 ? 28.885 6.046 -24.542 1.00 96.94 163 ASP A O 1
ATOM 1336 N N . TYR A 1 164 ? 28.068 7.096 -26.341 1.00 97.50 164 TYR A N 1
ATOM 1337 C CA . TYR A 1 164 ? 27.812 8.345 -25.608 1.00 97.50 164 TYR A CA 1
ATOM 1338 C C . TYR A 1 164 ? 26.894 8.135 -24.399 1.00 97.50 164 TYR A C 1
ATOM 1340 O O . TYR A 1 164 ? 27.132 8.713 -23.333 1.00 97.50 164 TYR A O 1
ATOM 1348 N N . PHE A 1 165 ? 25.871 7.290 -24.541 1.00 96.12 165 PHE A N 1
ATOM 1349 C CA . PHE A 1 165 ? 24.977 6.929 -23.448 1.00 96.12 165 PHE A CA 1
ATOM 1350 C C . PHE A 1 165 ? 25.740 6.232 -22.311 1.00 96.12 165 PHE A C 1
ATOM 1352 O O . PHE A 1 165 ? 25.629 6.638 -21.152 1.00 96.12 165 PHE A O 1
ATOM 1359 N N . CYS A 1 166 ? 26.584 5.248 -22.631 1.00 94.00 166 CYS A N 1
ATOM 1360 C CA . CYS A 1 166 ? 27.415 4.547 -21.650 1.00 94.00 166 CYS A CA 1
ATOM 1361 C C . CYS A 1 166 ? 28.470 5.451 -20.994 1.00 94.00 166 CYS A C 1
ATOM 1363 O O . CYS A 1 166 ? 28.803 5.274 -19.820 1.00 94.00 166 CYS A O 1
ATOM 1365 N N . GLN A 1 167 ? 28.939 6.476 -21.707 1.00 93.88 167 GLN A N 1
ATOM 1366 C CA . GLN A 1 167 ? 29.802 7.534 -21.176 1.00 93.88 167 GLN A CA 1
ATOM 1367 C C . GLN A 1 167 ? 29.049 8.578 -20.340 1.00 93.88 167 GLN A C 1
ATOM 1369 O O . GLN A 1 167 ? 29.665 9.518 -19.835 1.00 93.88 167 GLN A O 1
ATOM 1374 N N . LYS A 1 168 ? 27.732 8.410 -20.144 1.00 93.50 168 LYS A N 1
ATOM 1375 C CA . LYS A 1 168 ? 26.852 9.309 -19.373 1.00 93.50 168 LYS A CA 1
ATOM 1376 C C . LYS A 1 168 ? 26.663 10.677 -20.027 1.00 93.50 168 LYS A C 1
ATOM 1378 O O . LYS A 1 168 ? 26.208 11.615 -19.376 1.00 93.50 168 LYS A O 1
ATOM 1383 N N . ASN A 1 169 ? 26.985 10.801 -21.312 1.00 95.88 169 ASN A N 1
ATOM 1384 C CA . ASN A 1 169 ? 26.743 12.008 -22.084 1.00 95.88 169 ASN A CA 1
ATOM 1385 C C . ASN A 1 169 ? 25.369 11.919 -22.758 1.00 95.88 169 ASN A C 1
ATOM 1387 O O . ASN A 1 169 ? 25.258 11.684 -23.961 1.00 95.88 169 ASN A O 1
ATOM 1391 N N . LEU A 1 170 ? 24.314 12.063 -21.949 1.00 95.50 170 LEU A N 1
ATOM 1392 C CA . LEU A 1 170 ? 22.932 11.896 -22.407 1.00 95.50 170 LEU A CA 1
ATOM 1393 C C . LEU A 1 170 ? 22.539 12.911 -23.485 1.00 95.50 170 LEU A C 1
ATOM 1395 O O . LEU A 1 170 ? 21.785 12.563 -24.387 1.00 95.50 170 LEU A O 1
ATOM 1399 N N . GLU A 1 171 ? 23.071 14.132 -23.415 1.00 96.62 171 GLU A N 1
ATOM 1400 C CA . GLU A 1 171 ? 22.818 15.186 -24.400 1.00 96.62 171 GLU A CA 1
ATOM 1401 C C . GLU A 1 171 ? 23.310 14.767 -25.789 1.00 96.62 171 GLU A C 1
ATOM 1403 O O . GLU A 1 171 ? 22.515 14.705 -26.724 1.00 96.62 171 GLU A O 1
ATOM 1408 N N . LYS A 1 172 ? 24.586 14.371 -25.915 1.00 97.62 172 LYS A N 1
ATOM 1409 C CA . LYS A 1 172 ? 25.138 13.906 -27.199 1.00 97.62 172 LYS A CA 1
ATOM 1410 C C . LYS A 1 172 ? 24.527 12.590 -27.656 1.00 97.62 172 LYS A C 1
ATOM 1412 O O . LYS A 1 172 ? 24.279 12.415 -28.847 1.00 97.62 172 LYS A O 1
ATOM 1417 N N . ALA A 1 173 ? 24.279 11.664 -26.729 1.00 97.94 173 ALA A N 1
ATOM 1418 C CA . ALA A 1 173 ? 23.631 10.397 -27.048 1.00 97.94 173 ALA A CA 1
ATOM 1419 C C . ALA A 1 173 ? 22.271 10.643 -27.712 1.00 97.94 173 ALA A C 1
ATOM 1421 O O . ALA A 1 173 ? 22.013 10.116 -28.799 1.00 97.94 173 ALA A O 1
ATOM 1422 N N . ARG A 1 174 ? 21.446 11.501 -27.098 1.00 97.88 174 ARG A N 1
ATOM 1423 C CA . ARG A 1 174 ? 20.143 11.901 -27.623 1.00 97.88 174 ARG A CA 1
ATOM 1424 C C . ARG A 1 174 ? 20.261 12.692 -28.919 1.00 97.88 174 ARG A C 1
ATOM 1426 O O . ARG A 1 174 ? 19.534 12.391 -29.856 1.00 97.88 174 ARG A O 1
ATOM 1433 N N . GLU A 1 175 ? 21.185 13.646 -29.012 1.00 97.75 175 GLU A N 1
ATOM 1434 C CA . GLU A 1 175 ? 21.407 14.432 -30.232 1.00 97.75 175 GLU A CA 1
ATOM 1435 C C . GLU A 1 175 ? 21.685 13.521 -31.434 1.00 97.75 175 GLU A C 1
ATOM 1437 O O . GLU A 1 175 ? 21.024 13.637 -32.470 1.00 97.75 175 GLU A O 1
ATOM 1442 N N . VAL A 1 176 ? 22.622 12.575 -31.301 1.00 97.44 176 VAL A N 1
ATOM 1443 C CA . VAL A 1 176 ? 22.934 11.610 -32.367 1.00 97.44 176 VAL A CA 1
ATOM 1444 C C . VAL A 1 176 ? 21.714 10.739 -32.671 1.00 97.44 176 VAL A C 1
ATOM 1446 O O . VAL A 1 176 ? 21.384 10.545 -33.843 1.00 97.44 176 VAL A O 1
ATOM 1449 N N . PHE A 1 177 ? 21.008 10.261 -31.644 1.00 97.75 177 PHE A N 1
ATOM 1450 C CA . PHE A 1 177 ? 19.827 9.417 -31.820 1.00 97.75 177 PHE A CA 1
ATOM 1451 C C . PHE A 1 177 ? 18.707 10.136 -32.584 1.00 97.75 177 PHE A C 1
ATOM 1453 O O . PHE A 1 177 ? 18.229 9.650 -33.609 1.00 97.75 177 PHE A O 1
ATOM 1460 N N . ASP A 1 178 ? 18.331 11.331 -32.143 1.00 95.69 178 ASP A N 1
ATOM 1461 C CA . ASP A 1 178 ? 17.228 12.097 -32.714 1.00 95.69 178 ASP A CA 1
ATOM 1462 C C . ASP A 1 178 ? 17.570 12.614 -34.118 1.00 95.69 178 ASP A C 1
ATOM 1464 O O . ASP A 1 178 ? 16.751 12.530 -35.037 1.00 95.69 178 ASP A O 1
ATOM 1468 N N . THR A 1 179 ? 18.789 13.125 -34.325 1.00 95.25 179 THR A N 1
ATOM 1469 C CA . THR A 1 179 ? 19.165 13.767 -35.597 1.00 95.25 179 THR A CA 1
ATOM 1470 C C . THR A 1 179 ? 19.602 12.791 -36.681 1.00 95.25 179 THR A C 1
ATOM 1472 O O . THR A 1 179 ? 19.472 13.120 -37.864 1.00 95.25 179 THR A O 1
ATOM 1475 N N . ARG A 1 180 ? 20.127 11.615 -36.318 1.00 94.50 180 ARG A N 1
ATOM 1476 C CA . ARG A 1 180 ? 20.634 10.633 -37.287 1.00 94.50 180 ARG A CA 1
ATOM 1477 C C . ARG A 1 180 ? 19.764 9.395 -37.384 1.00 94.50 180 ARG A C 1
ATOM 1479 O O . ARG A 1 180 ? 19.495 8.969 -38.495 1.00 94.50 180 ARG A O 1
ATOM 1486 N N . ILE A 1 181 ? 19.291 8.848 -36.270 1.00 95.25 181 ILE A N 1
ATOM 1487 C CA . ILE A 1 181 ? 18.613 7.544 -36.257 1.00 95.25 181 ILE A CA 1
ATOM 1488 C C . ILE A 1 181 ? 17.109 7.722 -36.432 1.00 95.25 181 ILE A C 1
ATOM 1490 O O . ILE A 1 181 ? 16.554 7.239 -37.416 1.00 95.25 181 ILE A O 1
ATOM 1494 N N . ARG A 1 182 ? 16.445 8.497 -35.561 1.00 92.25 182 ARG A N 1
ATOM 1495 C CA . ARG A 1 182 ? 14.993 8.740 -35.671 1.00 92.25 182 ARG A CA 1
ATOM 1496 C C . ARG A 1 182 ? 14.614 9.369 -37.009 1.00 92.25 182 ARG A C 1
ATOM 1498 O O . ARG A 1 182 ? 13.608 8.989 -37.598 1.00 92.25 182 ARG A O 1
ATOM 1505 N N . ARG A 1 183 ? 15.439 10.284 -37.535 1.00 90.69 183 ARG A N 1
ATOM 1506 C CA . ARG A 1 183 ? 15.223 10.861 -38.874 1.00 90.69 183 ARG A CA 1
ATOM 1507 C C . ARG A 1 183 ? 15.335 9.837 -40.000 1.00 90.69 183 ARG A C 1
ATOM 1509 O O . ARG A 1 183 ? 14.570 9.949 -40.948 1.00 90.69 183 ARG A O 1
ATOM 1516 N N . LEU A 1 184 ? 16.254 8.872 -39.912 1.00 89.25 184 LEU A N 1
ATOM 1517 C CA . LEU A 1 184 ? 16.362 7.796 -40.903 1.00 89.25 184 LEU A CA 1
ATOM 1518 C C . LEU A 1 184 ? 15.150 6.863 -40.833 1.00 89.25 184 LEU A C 1
ATOM 1520 O O . LEU A 1 184 ? 14.555 6.569 -41.865 1.00 89.25 184 LEU A O 1
ATOM 1524 N N . VAL A 1 185 ? 14.738 6.466 -39.629 1.00 90.00 185 VAL A N 1
ATOM 1525 C CA . VAL A 1 185 ? 13.583 5.573 -39.412 1.00 90.00 185 VAL A CA 1
ATOM 1526 C C . VAL A 1 185 ? 12.252 6.240 -39.781 1.00 90.00 185 VAL A C 1
ATOM 1528 O O . VAL A 1 185 ? 11.307 5.565 -40.162 1.00 90.00 185 VAL A O 1
ATOM 1531 N N . ALA A 1 186 ? 12.176 7.573 -39.763 1.00 86.62 186 ALA A N 1
ATOM 1532 C CA . ALA A 1 186 ? 11.016 8.318 -40.259 1.00 86.62 186 ALA A CA 1
ATOM 1533 C C . ALA A 1 186 ? 10.880 8.332 -41.802 1.00 86.62 186 ALA A C 1
ATOM 1535 O O . ALA A 1 186 ? 9.978 8.983 -42.331 1.00 86.62 186 ALA A O 1
ATOM 1536 N N . THR A 1 187 ? 11.780 7.667 -42.538 1.00 82.62 187 THR A N 1
ATOM 1537 C CA . THR A 1 187 ? 11.727 7.536 -44.007 1.00 82.62 187 THR A CA 1
ATOM 1538 C C . THR A 1 187 ? 11.149 6.178 -44.433 1.00 82.62 187 THR A C 1
ATOM 1540 O O . THR A 1 187 ? 10.481 5.511 -43.658 1.00 82.62 187 THR A O 1
ATOM 1543 N N . THR A 1 188 ? 11.396 5.739 -45.675 1.00 78.50 188 THR A N 1
ATOM 1544 C CA . THR A 1 188 ? 11.017 4.392 -46.151 1.00 78.50 188 THR A CA 1
ATOM 1545 C C . THR A 1 188 ? 11.918 3.267 -45.620 1.00 78.50 188 THR A C 1
ATOM 1547 O O . THR A 1 188 ? 11.773 2.134 -46.058 1.00 78.50 188 THR A O 1
ATOM 1550 N N . PHE A 1 189 ? 12.881 3.576 -44.748 1.00 86.62 189 PHE A N 1
ATOM 1551 C CA . PHE A 1 189 ? 13.797 2.601 -44.156 1.00 86.62 189 PHE A CA 1
ATOM 1552 C C . PHE A 1 189 ? 13.146 1.878 -42.977 1.00 86.62 189 PHE A C 1
ATOM 1554 O O . PHE A 1 189 ? 12.626 2.535 -42.076 1.00 86.62 189 PHE A O 1
ATOM 1561 N N . ASN A 1 190 ? 13.239 0.548 -42.961 1.00 90.00 190 ASN A N 1
ATOM 1562 C CA . ASN A 1 190 ? 12.766 -0.280 -41.862 1.00 90.00 190 ASN A CA 1
ATOM 1563 C C . ASN A 1 190 ? 13.953 -0.901 -41.098 1.00 90.00 190 ASN A C 1
ATOM 1565 O O . ASN A 1 190 ? 14.661 -1.739 -41.654 1.00 90.00 190 ASN A O 1
ATOM 1569 N N . PRO A 1 191 ? 14.189 -0.539 -39.823 1.00 92.81 191 PRO A N 1
ATOM 1570 C CA . PRO A 1 191 ? 15.299 -1.093 -39.052 1.00 92.81 191 PRO A CA 1
ATOM 1571 C C . PRO A 1 191 ? 15.122 -2.580 -38.702 1.00 92.81 191 PRO A C 1
ATOM 1573 O O . PRO A 1 191 ? 16.112 -3.223 -38.359 1.00 92.81 191 PRO A O 1
ATOM 1576 N N . ASP A 1 192 ? 13.905 -3.128 -38.790 1.00 93.19 192 ASP A N 1
ATOM 1577 C CA . ASP A 1 192 ? 13.638 -4.553 -38.535 1.00 93.19 192 ASP A CA 1
ATOM 1578 C C . ASP A 1 192 ? 14.199 -5.470 -39.633 1.00 93.19 192 ASP A C 1
ATOM 1580 O O . ASP A 1 192 ? 14.406 -6.659 -39.394 1.00 93.19 192 ASP A O 1
ATOM 1584 N N . ASP A 1 193 ? 14.511 -4.922 -40.812 1.00 89.38 193 ASP A N 1
ATOM 1585 C CA . ASP A 1 193 ? 15.132 -5.669 -41.914 1.00 89.38 193 ASP A CA 1
ATOM 1586 C C . ASP A 1 193 ? 16.607 -6.017 -41.612 1.00 89.38 193 ASP A C 1
ATOM 1588 O O . ASP A 1 193 ? 17.265 -6.734 -42.366 1.00 89.38 193 ASP A O 1
ATOM 1592 N N . ILE A 1 194 ? 17.142 -5.513 -40.494 1.00 90.38 194 ILE A N 1
ATOM 1593 C CA . ILE A 1 194 ? 18.528 -5.679 -40.067 1.00 90.38 194 ILE A CA 1
ATOM 1594 C C . ILE A 1 194 ? 18.564 -6.358 -38.704 1.00 90.38 194 ILE A C 1
ATOM 1596 O O . ILE A 1 194 ? 18.037 -5.845 -37.714 1.00 90.38 194 ILE A O 1
ATOM 1600 N N . GLU A 1 195 ? 19.278 -7.482 -38.638 1.00 91.62 195 GLU A N 1
ATOM 1601 C CA . GLU A 1 195 ? 19.390 -8.291 -37.427 1.00 91.62 195 GLU A CA 1
ATOM 1602 C C . GLU A 1 195 ? 19.834 -7.459 -36.209 1.00 91.62 195 GLU A C 1
ATOM 1604 O O . GLU A 1 195 ? 20.891 -6.815 -36.194 1.00 91.62 195 GLU A O 1
ATOM 1609 N N . GLY A 1 196 ? 18.978 -7.462 -35.181 1.00 93.25 196 GLY A N 1
ATOM 1610 C CA . GLY A 1 196 ? 19.183 -6.787 -33.901 1.00 93.25 196 GLY A CA 1
ATOM 1611 C C . GLY A 1 196 ? 19.013 -5.264 -33.910 1.00 93.25 196 GLY A C 1
ATOM 1612 O O . GLY A 1 196 ? 18.983 -4.672 -32.834 1.00 93.25 196 GLY A O 1
ATOM 1613 N N . LEU A 1 197 ? 18.895 -4.599 -35.066 1.00 95.06 197 LEU A N 1
ATOM 1614 C CA . LEU A 1 197 ? 18.834 -3.131 -35.122 1.00 95.06 197 LEU A CA 1
ATOM 1615 C C . LEU A 1 197 ? 17.458 -2.601 -34.714 1.00 95.06 197 LEU A C 1
ATOM 1617 O O . LEU A 1 197 ? 17.383 -1.677 -33.905 1.00 95.06 197 LEU A O 1
ATOM 1621 N N . GLY A 1 198 ? 16.388 -3.198 -35.239 1.00 95.56 198 GLY A N 1
ATOM 1622 C CA . GLY A 1 198 ? 15.008 -2.829 -34.915 1.00 95.56 198 GLY A CA 1
ATOM 1623 C C . GLY A 1 198 ? 14.717 -2.833 -33.414 1.00 95.56 198 GLY A C 1
ATOM 1624 O O . GLY A 1 198 ? 14.293 -1.820 -32.851 1.00 95.56 198 GLY A O 1
ATOM 1625 N N . GLU A 1 199 ? 15.053 -3.933 -32.733 1.00 95.75 199 GLU A N 1
ATOM 1626 C CA . GLU A 1 199 ? 14.873 -4.085 -31.282 1.00 95.75 199 GLU A CA 1
ATOM 1627 C C . GLU A 1 199 ? 15.627 -3.016 -30.478 1.00 95.75 199 GLU A C 1
ATOM 1629 O O . GLU A 1 199 ? 15.101 -2.442 -29.520 1.00 95.75 199 GLU A O 1
ATOM 1634 N N . GLU A 1 200 ? 16.860 -2.722 -30.881 1.00 95.69 200 GLU A N 1
ATOM 1635 C CA . GLU A 1 200 ? 17.735 -1.752 -30.229 1.00 95.69 200 GLU A CA 1
ATOM 1636 C C . GLU A 1 200 ? 17.236 -0.311 -30.418 1.00 95.69 200 GLU A C 1
ATOM 1638 O O . GLU A 1 200 ? 17.104 0.447 -29.450 1.00 95.69 200 GLU A O 1
ATOM 1643 N N . VAL A 1 201 ? 16.845 0.052 -31.642 1.00 96.62 201 VAL A N 1
ATOM 1644 C CA . VAL A 1 201 ? 16.231 1.353 -31.938 1.00 96.62 201 VAL A CA 1
ATOM 1645 C C . VAL A 1 201 ? 14.921 1.527 -31.168 1.00 96.62 201 VAL A C 1
ATOM 1647 O O . VAL A 1 201 ? 14.695 2.589 -30.579 1.00 96.62 201 VAL A O 1
ATOM 1650 N N . ALA A 1 202 ? 14.070 0.500 -31.113 1.00 96.06 202 ALA A N 1
ATOM 1651 C CA . ALA A 1 202 ? 12.817 0.540 -30.363 1.00 96.06 202 ALA A CA 1
ATOM 1652 C C . ALA A 1 202 ? 13.060 0.706 -28.853 1.00 96.06 202 ALA A C 1
ATOM 1654 O O . ALA A 1 202 ? 12.427 1.544 -28.201 1.00 96.06 202 ALA A O 1
ATOM 1655 N N . ARG A 1 203 ? 14.023 -0.036 -28.292 1.00 96.25 203 ARG A N 1
ATOM 1656 C CA . ARG A 1 203 ? 14.415 0.058 -26.877 1.00 96.25 203 ARG A CA 1
ATOM 1657 C C . ARG A 1 203 ? 14.929 1.451 -26.521 1.00 96.25 203 ARG A C 1
ATOM 1659 O O . ARG A 1 203 ? 14.484 2.014 -25.522 1.00 96.25 203 ARG A O 1
ATOM 1666 N N . MET A 1 204 ? 15.832 2.012 -27.323 1.00 96.31 204 MET A N 1
ATOM 1667 C CA . MET A 1 204 ? 16.389 3.348 -27.091 1.00 96.31 204 MET A CA 1
ATOM 1668 C C . MET A 1 204 ? 15.339 4.451 -27.310 1.00 96.31 204 MET A C 1
ATOM 1670 O O . MET A 1 204 ? 15.308 5.428 -26.568 1.00 96.31 204 MET A O 1
ATOM 1674 N N . THR A 1 205 ? 14.408 4.266 -28.251 1.00 95.62 205 THR A N 1
ATOM 1675 C CA . THR A 1 205 ? 13.253 5.166 -28.425 1.00 95.62 205 THR A CA 1
ATOM 1676 C C . THR A 1 205 ? 12.388 5.188 -27.166 1.00 95.62 205 THR A C 1
ATOM 1678 O O . THR A 1 205 ? 12.184 6.260 -26.603 1.00 95.62 205 THR A O 1
ATOM 1681 N N . LYS A 1 206 ? 11.977 4.016 -26.651 1.00 96.81 206 LYS A N 1
ATOM 1682 C CA . LYS A 1 206 ? 11.203 3.908 -25.399 1.00 96.81 206 LYS A CA 1
ATOM 1683 C C . LYS A 1 206 ? 11.961 4.499 -24.204 1.00 96.81 206 LYS A C 1
ATOM 1685 O O . LYS A 1 206 ? 11.348 5.068 -23.305 1.00 96.81 206 LYS A O 1
ATOM 1690 N N . PHE A 1 207 ? 13.289 4.364 -24.182 1.00 97.25 207 PHE A N 1
ATOM 1691 C CA . PHE A 1 207 ? 14.130 4.991 -23.166 1.00 97.25 207 PHE A CA 1
ATOM 1692 C C . PHE A 1 207 ? 14.036 6.521 -23.211 1.00 97.25 207 PHE A C 1
ATOM 1694 O O . PHE A 1 207 ? 13.753 7.132 -22.182 1.00 97.25 207 PHE A O 1
ATOM 1701 N N . TRP A 1 208 ? 14.240 7.136 -24.380 1.00 96.75 208 TRP A N 1
ATOM 1702 C CA . TRP A 1 208 ? 14.196 8.594 -24.518 1.00 96.75 208 TRP A CA 1
ATOM 1703 C C . TRP A 1 208 ? 12.802 9.172 -24.279 1.00 96.75 208 TRP A C 1
ATOM 1705 O O . TRP A 1 208 ? 12.688 10.198 -23.615 1.00 96.75 208 TRP A O 1
ATOM 1715 N N . ASP A 1 209 ? 11.749 8.477 -24.703 1.00 94.50 209 ASP A N 1
ATOM 1716 C CA . ASP A 1 209 ? 10.372 8.898 -24.420 1.00 94.50 209 ASP A CA 1
ATOM 1717 C C . ASP A 1 209 ? 10.088 8.872 -22.906 1.00 94.50 209 ASP A C 1
ATOM 1719 O O . ASP A 1 209 ? 9.468 9.780 -22.357 1.00 94.50 209 ASP A O 1
ATOM 1723 N N . ALA A 1 210 ? 10.611 7.872 -22.187 1.00 96.94 210 ALA A N 1
ATOM 1724 C CA . ALA A 1 210 ? 10.533 7.834 -20.729 1.00 96.94 210 ALA A CA 1
ATOM 1725 C C . ALA A 1 210 ? 11.420 8.904 -20.058 1.00 96.94 210 ALA A C 1
ATOM 1727 O O . ALA A 1 210 ? 11.091 9.368 -18.967 1.00 96.94 210 ALA A O 1
ATOM 1728 N N . MET A 1 211 ? 12.535 9.310 -20.676 1.00 97.31 211 MET A N 1
ATOM 1729 C CA . MET A 1 211 ? 13.378 10.409 -20.181 1.00 97.31 211 MET A CA 1
ATOM 1730 C C . MET A 1 211 ? 12.671 11.767 -20.247 1.00 97.31 211 MET A C 1
ATOM 1732 O O . MET A 1 211 ? 12.902 12.601 -19.367 1.00 97.31 211 MET A O 1
ATOM 1736 N N . ASP A 1 212 ? 11.806 11.974 -21.244 1.00 95.88 212 ASP A N 1
ATOM 1737 C CA . ASP A 1 212 ? 11.000 13.194 -21.387 1.00 95.88 212 ASP A CA 1
ATOM 1738 C C . ASP A 1 212 ? 9.979 13.356 -20.254 1.00 95.88 212 ASP A C 1
ATOM 1740 O O . ASP A 1 212 ? 9.703 14.476 -19.831 1.00 95.88 212 ASP A O 1
ATOM 1744 N N . GLU A 1 213 ? 9.476 12.249 -19.699 1.00 96.12 213 GLU A N 1
ATOM 1745 C CA . GLU A 1 213 ? 8.669 12.263 -18.472 1.00 96.12 213 GLU A CA 1
ATOM 1746 C C . GLU A 1 213 ? 9.552 12.362 -17.215 1.00 96.12 213 GLU A C 1
ATOM 1748 O O . GLU A 1 213 ? 9.260 13.135 -16.301 1.00 96.12 213 GLU A O 1
ATOM 1753 N N . LEU A 1 214 ? 10.652 11.600 -17.161 1.00 97.31 214 LEU A N 1
ATOM 1754 C CA . LEU A 1 214 ? 11.513 11.511 -15.979 1.00 97.31 214 LEU A CA 1
ATOM 1755 C C . LEU A 1 214 ? 12.143 12.852 -15.598 1.00 97.31 214 LEU A C 1
ATOM 1757 O O . LEU A 1 214 ? 12.222 13.163 -14.413 1.00 97.31 214 LEU A O 1
ATOM 1761 N N . THR A 1 215 ? 12.639 13.608 -16.576 1.00 96.00 215 THR A N 1
ATOM 1762 C CA . THR A 1 215 ? 13.411 14.835 -16.326 1.00 96.00 215 THR A CA 1
ATOM 1763 C C . THR A 1 215 ? 12.596 15.876 -15.544 1.00 96.00 215 THR A C 1
ATOM 1765 O O . THR A 1 215 ? 12.985 16.175 -14.412 1.00 96.00 215 THR A O 1
ATOM 1768 N N . PRO A 1 216 ? 11.429 16.345 -16.035 1.00 96.75 216 PRO A N 1
ATOM 1769 C CA . PRO A 1 216 ? 10.606 17.293 -15.284 1.00 96.75 216 PRO A CA 1
ATOM 1770 C C . PRO A 1 216 ? 10.043 16.690 -13.988 1.00 96.75 216 PRO A C 1
ATOM 1772 O O . PRO A 1 216 ? 9.926 17.389 -12.983 1.00 96.75 216 PRO A O 1
ATOM 1775 N N . ALA A 1 217 ? 9.726 15.389 -13.965 1.00 97.31 217 ALA A N 1
ATOM 1776 C CA . ALA A 1 217 ? 9.228 14.726 -12.759 1.00 97.31 217 ALA A CA 1
ATOM 1777 C C . ALA A 1 217 ? 10.279 14.673 -11.638 1.00 97.31 217 ALA A C 1
ATOM 1779 O O . ALA A 1 217 ? 9.954 14.867 -10.464 1.00 97.31 217 ALA A O 1
ATOM 1780 N N . TRP A 1 218 ? 11.542 14.420 -11.991 1.00 97.75 218 TRP A N 1
ATOM 1781 C CA . TRP A 1 218 ? 12.655 14.424 -11.047 1.00 97.75 218 TRP A CA 1
ATOM 1782 C C . TRP A 1 218 ? 12.927 15.830 -10.523 1.00 97.75 218 TRP A C 1
ATOM 1784 O O . TRP A 1 218 ? 13.061 16.000 -9.315 1.00 97.75 218 TRP A O 1
ATOM 1794 N N . GLU A 1 219 ? 12.963 16.832 -11.400 1.00 96.69 219 GLU A N 1
ATOM 1795 C CA . GLU A 1 219 ? 13.151 18.235 -11.011 1.00 96.69 219 GLU A CA 1
ATOM 1796 C C . GLU A 1 219 ? 12.062 18.695 -10.036 1.00 96.69 219 GLU A C 1
ATOM 1798 O O . GLU A 1 219 ? 12.378 19.151 -8.936 1.00 96.69 219 GLU A O 1
ATOM 1803 N N . ALA A 1 220 ? 10.789 18.453 -10.367 1.00 95.69 220 ALA A N 1
ATOM 1804 C CA . ALA A 1 220 ? 9.664 18.776 -9.492 1.00 95.69 220 ALA A CA 1
ATOM 1805 C C . ALA A 1 220 ? 9.753 18.056 -8.136 1.00 95.69 220 ALA A C 1
ATOM 1807 O O . ALA A 1 220 ? 9.460 18.647 -7.093 1.00 95.69 220 ALA A O 1
ATOM 1808 N N . TYR A 1 221 ? 10.184 16.789 -8.120 1.00 97.06 221 TYR A N 1
ATOM 1809 C CA . TYR A 1 221 ? 10.373 16.049 -6.873 1.00 97.06 221 TYR A CA 1
ATOM 1810 C C . TYR A 1 221 ? 11.508 16.620 -6.018 1.00 97.06 221 TYR A C 1
ATOM 1812 O O . TYR A 1 221 ? 11.383 16.698 -4.793 1.00 97.06 221 TYR A O 1
ATOM 1820 N N . MET A 1 222 ? 12.615 17.016 -6.643 1.00 96.38 222 MET A N 1
ATOM 1821 C CA . MET A 1 222 ? 13.752 17.597 -5.935 1.00 96.38 222 MET A CA 1
ATOM 1822 C C . MET A 1 222 ? 13.435 18.992 -5.386 1.00 96.38 222 MET A C 1
ATOM 1824 O O . MET A 1 222 ? 13.906 19.317 -4.298 1.00 96.38 222 MET A O 1
ATOM 1828 N N . GLU A 1 223 ? 12.603 19.774 -6.078 1.00 95.31 223 GLU A N 1
ATOM 1829 C CA . GLU A 1 223 ? 12.160 21.101 -5.635 1.00 95.31 223 GLU A CA 1
ATOM 1830 C C . GLU A 1 223 ? 11.105 21.031 -4.520 1.00 95.31 223 GLU A C 1
ATOM 1832 O O . GLU A 1 223 ? 11.222 21.706 -3.498 1.00 95.31 223 GLU A O 1
ATOM 1837 N N . THR A 1 224 ? 10.072 20.203 -4.693 1.00 93.62 224 THR A N 1
ATOM 1838 C CA . THR A 1 224 ? 8.896 20.202 -3.803 1.00 93.62 224 THR A CA 1
ATOM 1839 C C . THR A 1 224 ? 8.963 19.158 -2.692 1.00 93.62 224 THR A C 1
ATOM 1841 O O . THR A 1 224 ? 8.210 19.228 -1.722 1.00 93.62 224 THR A O 1
ATOM 1844 N N . GLY A 1 225 ? 9.812 18.138 -2.843 1.00 90.81 225 GLY A N 1
ATOM 1845 C CA . GLY A 1 225 ? 9.798 16.945 -1.998 1.00 90.81 225 GLY A CA 1
ATOM 1846 C C . GLY A 1 225 ? 8.594 16.023 -2.228 1.00 90.81 225 GLY A C 1
ATOM 1847 O O . GLY A 1 225 ? 8.506 14.984 -1.574 1.00 90.81 225 GLY A O 1
ATOM 1848 N N . ILE A 1 226 ? 7.692 16.355 -3.159 1.00 90.69 226 ILE A N 1
ATOM 1849 C CA . ILE A 1 226 ? 6.497 15.575 -3.494 1.00 90.69 226 ILE A CA 1
ATOM 1850 C C . ILE A 1 226 ? 6.706 14.940 -4.863 1.00 90.69 226 ILE A C 1
ATOM 1852 O O . ILE A 1 226 ? 6.910 15.622 -5.863 1.00 90.69 226 ILE A O 1
ATOM 1856 N N . SER A 1 227 ? 6.696 13.609 -4.912 1.00 93.69 227 SER A N 1
ATOM 1857 C CA . SER A 1 227 ? 6.872 12.903 -6.177 1.00 93.69 227 SER A CA 1
ATOM 1858 C C . SER A 1 227 ? 5.577 12.945 -6.984 1.00 93.69 227 SER A C 1
ATOM 1860 O O . SER A 1 227 ? 4.538 12.559 -6.445 1.00 93.69 227 SER A O 1
ATOM 1862 N N . PRO A 1 228 ? 5.612 13.329 -8.272 1.00 93.56 228 PRO A N 1
ATOM 1863 C CA . PRO A 1 228 ? 4.464 13.177 -9.165 1.00 93.56 228 PRO A CA 1
ATOM 1864 C C . PRO A 1 228 ? 4.249 11.715 -9.598 1.00 93.56 228 PRO A C 1
ATOM 1866 O O . PRO A 1 228 ? 3.283 11.408 -10.296 1.00 93.56 228 PRO A O 1
ATOM 1869 N N . GLY A 1 229 ? 5.139 10.803 -9.189 1.00 92.38 229 GLY A N 1
ATOM 1870 C CA . GLY A 1 229 ? 5.189 9.447 -9.709 1.00 92.38 229 GLY A CA 1
ATOM 1871 C C . GLY A 1 229 ? 5.737 9.418 -11.131 1.00 92.38 229 GLY A C 1
ATOM 1872 O O . GLY A 1 229 ? 6.373 10.361 -11.594 1.00 92.38 229 GLY A O 1
ATOM 1873 N N . MET A 1 230 ? 5.533 8.291 -11.803 1.00 91.12 230 MET A N 1
ATOM 1874 C CA . MET A 1 230 ? 5.863 8.135 -13.216 1.00 91.12 230 MET A CA 1
ATOM 1875 C C . MET A 1 230 ? 5.044 6.980 -13.783 1.00 91.12 230 MET A C 1
ATOM 1877 O O . MET A 1 230 ? 4.960 5.927 -13.142 1.00 91.12 230 MET A O 1
ATOM 1881 N N . GLN A 1 231 ? 4.462 7.143 -14.964 1.00 87.62 231 GLN A N 1
ATOM 1882 C CA . GLN A 1 231 ? 3.700 6.090 -15.635 1.00 87.62 231 GLN A CA 1
ATOM 1883 C C . GLN A 1 231 ? 4.557 5.343 -16.650 1.00 87.62 231 GLN A C 1
ATOM 1885 O O . GLN A 1 231 ? 4.502 4.109 -16.678 1.00 87.62 231 GLN A O 1
ATOM 1890 N N . ALA A 1 232 ? 5.406 6.044 -17.414 1.00 87.94 232 ALA A N 1
ATOM 1891 C CA . ALA A 1 232 ? 6.225 5.394 -18.425 1.00 87.94 232 ALA A CA 1
ATOM 1892 C C . ALA A 1 232 ? 7.091 4.265 -17.845 1.00 87.94 232 ALA A C 1
ATOM 1894 O O . ALA A 1 232 ? 7.617 4.288 -16.718 1.00 87.94 232 ALA A O 1
ATOM 1895 N N . GLU A 1 233 ? 7.221 3.220 -18.650 1.00 90.31 233 GLU A N 1
ATOM 1896 C CA . GLU A 1 233 ? 8.169 2.153 -18.405 1.00 90.31 233 GLU A CA 1
ATOM 1897 C C . GLU A 1 233 ? 9.491 2.496 -19.074 1.00 90.31 233 GLU A C 1
ATOM 1899 O O . GLU A 1 233 ? 9.582 2.538 -20.297 1.00 90.31 233 GLU A O 1
ATOM 1904 N N . MET A 1 234 ? 10.532 2.683 -18.269 1.00 95.19 234 MET A N 1
ATOM 1905 C CA . MET A 1 234 ? 11.877 2.903 -18.781 1.00 95.19 234 MET A CA 1
ATOM 1906 C C . MET A 1 234 ? 12.619 1.563 -18.891 1.00 95.19 234 MET A C 1
ATOM 1908 O O . MET A 1 234 ? 12.826 0.911 -17.856 1.00 95.19 234 MET A O 1
ATOM 1912 N N . PRO A 1 235 ? 13.034 1.130 -20.097 1.00 95.69 235 PRO A N 1
ATOM 1913 C CA . PRO A 1 235 ? 13.883 -0.044 -20.241 1.00 95.69 235 PRO A CA 1
ATOM 1914 C C . PRO A 1 235 ? 15.224 0.188 -19.534 1.00 95.69 235 PRO A C 1
ATOM 1916 O O . PRO A 1 235 ? 15.731 1.307 -19.468 1.00 95.69 235 PRO A O 1
ATOM 1919 N N . VAL A 1 236 ? 15.797 -0.871 -18.967 1.00 94.06 236 VAL A N 1
ATOM 1920 C CA . VAL A 1 236 ? 17.127 -0.811 -18.345 1.00 94.06 236 VAL A CA 1
ATOM 1921 C C . VAL A 1 236 ? 18.163 -0.958 -19.445 1.00 94.06 236 VAL A C 1
ATOM 1923 O O . VAL A 1 236 ? 18.073 -1.928 -20.188 1.00 94.06 236 VAL A O 1
ATOM 1926 N N . ILE A 1 237 ? 19.128 -0.045 -19.545 1.00 92.06 237 ILE A N 1
ATOM 1927 C CA . ILE A 1 237 ? 20.306 -0.166 -20.417 1.00 92.06 237 ILE A CA 1
ATOM 1928 C C . ILE A 1 237 ? 21.520 -0.309 -19.495 1.00 92.06 237 ILE A C 1
ATOM 1930 O O . ILE A 1 237 ? 21.839 0.604 -18.736 1.00 92.06 237 ILE A O 1
ATOM 1934 N N . ASP A 1 238 ? 22.148 -1.489 -19.491 1.00 88.56 238 ASP A N 1
ATOM 1935 C CA . ASP A 1 238 ? 22.981 -1.939 -18.364 1.00 88.56 238 ASP A CA 1
ATOM 1936 C C . ASP A 1 238 ? 24.214 -1.057 -18.090 1.00 88.56 238 ASP A C 1
ATOM 1938 O O . ASP A 1 238 ? 24.643 -0.962 -16.942 1.00 88.56 238 ASP A O 1
ATOM 1942 N N . CYS A 1 239 ? 24.768 -0.371 -19.096 1.00 90.81 239 CYS A N 1
ATOM 1943 C CA . CYS A 1 239 ? 25.955 0.467 -18.903 1.00 90.81 239 CYS A CA 1
ATOM 1944 C C . CYS A 1 239 ? 25.687 1.764 -18.116 1.00 90.81 239 CYS A C 1
ATOM 1946 O O . CYS A 1 239 ? 26.619 2.318 -17.530 1.00 90.81 239 CYS A O 1
ATOM 1948 N N . TYR A 1 240 ? 24.435 2.240 -18.050 1.00 93.38 240 TYR A N 1
ATOM 1949 C CA . TYR A 1 240 ? 24.072 3.416 -17.259 1.00 93.38 240 TYR A CA 1
ATOM 1950 C C . TYR A 1 240 ? 22.632 3.345 -16.731 1.00 93.38 240 TYR A C 1
ATOM 1952 O O . TYR A 1 240 ? 21.664 3.669 -17.412 1.00 93.38 240 TYR A O 1
ATOM 1960 N N . VAL A 1 241 ? 22.502 2.951 -15.461 1.00 95.25 241 VAL A N 1
ATOM 1961 C CA . VAL A 1 241 ? 21.210 2.621 -14.829 1.00 95.25 241 VAL A CA 1
ATOM 1962 C C . VAL A 1 241 ? 20.671 3.690 -13.867 1.00 95.25 241 VAL A C 1
ATOM 1964 O O . VAL A 1 241 ? 19.623 3.494 -13.249 1.00 95.25 241 VAL A O 1
ATOM 1967 N N . ILE A 1 242 ? 21.362 4.825 -13.712 1.00 95.56 242 ILE A N 1
ATOM 1968 C CA . ILE A 1 242 ? 20.932 5.914 -12.813 1.00 95.56 242 ILE A CA 1
ATOM 1969 C C . ILE A 1 242 ? 19.531 6.449 -13.173 1.00 95.56 242 ILE A C 1
ATOM 1971 O O . ILE A 1 242 ? 18.728 6.621 -12.252 1.00 95.56 242 ILE A O 1
ATOM 1975 N N . PRO A 1 243 ? 19.163 6.642 -14.456 1.00 96.06 243 PRO A N 1
ATOM 1976 C CA . PRO A 1 243 ? 17.803 7.035 -14.819 1.00 96.06 243 PRO A CA 1
ATOM 1977 C C . PRO A 1 243 ? 16.752 6.035 -14.321 1.00 96.06 243 PRO A C 1
ATOM 1979 O O . PRO A 1 243 ? 15.776 6.430 -13.686 1.00 96.06 243 PRO A O 1
ATOM 1982 N N . ASN A 1 244 ? 16.999 4.727 -14.465 1.00 96.31 244 ASN A N 1
ATOM 1983 C CA . ASN A 1 244 ? 16.097 3.691 -13.952 1.00 96.31 244 ASN A CA 1
ATOM 1984 C C . ASN A 1 244 ? 15.957 3.733 -12.421 1.00 96.31 244 ASN A C 1
ATOM 1986 O O . ASN A 1 244 ? 14.876 3.449 -11.896 1.00 96.31 244 ASN A O 1
ATOM 1990 N N . MET A 1 245 ? 17.022 4.094 -11.692 1.00 97.31 245 MET A N 1
ATOM 1991 C CA . MET A 1 245 ? 16.944 4.296 -10.240 1.00 97.31 245 MET A CA 1
ATOM 1992 C C . MET A 1 245 ? 16.033 5.475 -9.899 1.00 97.31 245 MET A C 1
ATOM 1994 O O . MET A 1 245 ? 15.170 5.333 -9.032 1.00 97.31 245 MET A O 1
ATOM 1998 N N . LYS A 1 246 ? 16.163 6.602 -10.612 1.00 97.38 246 LYS A N 1
ATOM 1999 C CA . LYS A 1 246 ? 15.285 7.770 -10.441 1.00 97.38 246 LYS A CA 1
ATOM 2000 C C . LYS A 1 246 ? 13.817 7.412 -10.695 1.00 97.38 246 LYS A C 1
ATOM 2002 O O . LYS A 1 246 ? 12.973 7.735 -9.863 1.00 97.38 246 LYS A O 1
ATOM 2007 N N . VAL A 1 247 ? 13.518 6.632 -11.742 1.00 96.94 247 VAL A N 1
ATOM 2008 C CA . VAL A 1 247 ? 12.160 6.097 -11.988 1.00 96.94 247 VAL A CA 1
ATOM 2009 C C . VAL A 1 247 ? 11.643 5.286 -10.795 1.00 96.94 247 VAL A C 1
ATOM 2011 O O . VAL A 1 247 ? 10.505 5.469 -10.360 1.00 96.94 247 VAL A O 1
ATOM 2014 N N . CYS A 1 248 ? 12.462 4.378 -10.251 1.00 96.81 248 CYS A N 1
ATOM 2015 C CA . CYS A 1 248 ? 12.062 3.564 -9.101 1.00 96.81 248 CYS A CA 1
ATOM 2016 C C . CYS A 1 248 ? 11.803 4.424 -7.860 1.00 96.81 248 CYS A C 1
ATOM 2018 O O . CYS A 1 248 ? 10.843 4.158 -7.140 1.00 96.81 248 CYS A O 1
ATOM 2020 N N . ILE A 1 249 ? 12.624 5.452 -7.630 1.00 97.75 249 ILE A N 1
ATOM 2021 C CA . ILE A 1 249 ? 12.453 6.399 -6.525 1.00 97.75 249 ILE A CA 1
ATOM 2022 C C . ILE A 1 249 ? 11.131 7.144 -6.670 1.00 97.75 249 ILE A C 1
ATOM 2024 O O . ILE A 1 249 ? 10.339 7.105 -5.737 1.00 97.75 249 ILE A O 1
ATOM 2028 N N . LEU A 1 250 ? 10.855 7.747 -7.831 1.00 97.56 250 LEU A N 1
ATOM 2029 C CA . LEU A 1 250 ? 9.616 8.495 -8.058 1.00 97.56 250 LEU A CA 1
ATOM 2030 C C . LEU A 1 250 ? 8.374 7.623 -7.848 1.00 97.56 250 LEU A C 1
ATOM 2032 O O . LEU A 1 250 ? 7.438 8.039 -7.167 1.00 97.56 250 LEU A O 1
ATOM 2036 N N . LYS A 1 251 ? 8.381 6.390 -8.371 1.00 95.62 251 LYS A N 1
ATOM 2037 C CA . LYS A 1 251 ? 7.286 5.426 -8.166 1.00 95.62 251 LYS A CA 1
ATOM 2038 C C . LYS A 1 251 ? 7.129 5.046 -6.691 1.00 95.62 251 LYS A C 1
ATOM 2040 O O . LYS A 1 251 ? 6.009 4.997 -6.193 1.00 95.62 251 LYS A O 1
ATOM 2045 N N . ALA A 1 252 ? 8.236 4.799 -5.992 1.00 95.06 252 ALA A N 1
ATOM 2046 C CA . ALA A 1 252 ? 8.223 4.420 -4.582 1.00 95.06 252 ALA A CA 1
ATOM 2047 C C . ALA A 1 252 ? 7.726 5.540 -3.671 1.00 95.06 252 ALA A C 1
ATOM 2049 O O . ALA A 1 252 ? 7.020 5.270 -2.714 1.00 95.06 252 ALA A O 1
ATOM 2050 N N . THR A 1 253 ? 8.114 6.785 -3.927 1.00 93.88 253 THR A N 1
ATOM 2051 C CA . THR A 1 253 ? 7.748 7.919 -3.070 1.00 93.88 253 THR A CA 1
ATOM 2052 C C . THR A 1 253 ? 6.351 8.444 -3.375 1.00 93.88 253 THR A C 1
ATOM 2054 O O . THR A 1 253 ? 5.729 9.024 -2.494 1.00 93.88 253 THR A O 1
ATOM 2057 N N . TYR A 1 254 ? 5.839 8.198 -4.584 1.00 93.62 254 TYR A N 1
ATOM 2058 C CA . TYR A 1 254 ? 4.441 8.447 -4.934 1.00 93.62 254 TYR A CA 1
ATOM 2059 C C . TYR A 1 254 ? 3.485 7.474 -4.228 1.00 93.62 254 TYR A C 1
ATOM 2061 O O . TYR A 1 254 ? 2.480 7.896 -3.664 1.00 93.62 254 TYR A O 1
ATOM 2069 N N . ASP A 1 255 ? 3.814 6.178 -4.223 1.00 90.75 255 ASP A N 1
ATOM 2070 C CA . ASP A 1 255 ? 3.021 5.140 -3.556 1.00 90.75 255 ASP A CA 1
ATOM 2071 C C . ASP A 1 255 ? 3.916 4.202 -2.733 1.00 90.75 255 ASP A C 1
ATOM 2073 O O . ASP A 1 255 ? 4.225 3.059 -3.096 1.00 90.75 255 ASP A O 1
ATOM 2077 N N . ILE A 1 256 ? 4.344 4.708 -1.577 1.00 91.00 256 ILE A N 1
ATOM 2078 C CA . ILE A 1 256 ? 5.250 3.968 -0.693 1.00 91.00 256 ILE A CA 1
ATOM 2079 C C . ILE A 1 256 ? 4.592 2.736 -0.078 1.00 91.00 256 ILE A C 1
ATOM 2081 O O . ILE A 1 256 ? 5.269 1.748 0.210 1.00 91.00 256 ILE A O 1
ATOM 2085 N N . CYS A 1 257 ? 3.268 2.773 0.053 1.00 86.62 257 CYS A N 1
ATOM 2086 C CA . CYS A 1 257 ? 2.464 1.710 0.629 1.00 86.62 257 CYS A CA 1
ATOM 2087 C C . CYS A 1 257 ? 2.267 0.540 -0.340 1.00 86.62 257 CYS A C 1
ATOM 2089 O O . CYS A 1 257 ? 2.445 -0.612 0.053 1.00 86.62 257 CYS A O 1
ATOM 2091 N N . GLY A 1 258 ? 1.911 0.817 -1.597 1.00 86.25 258 GLY A N 1
ATOM 2092 C CA . GLY A 1 258 ? 1.609 -0.211 -2.590 1.00 86.25 258 GLY A CA 1
ATOM 2093 C C . GLY A 1 258 ? 2.838 -0.744 -3.320 1.00 86.25 258 GLY A C 1
ATOM 2094 O O . GLY A 1 258 ? 2.914 -1.943 -3.606 1.00 86.25 258 GLY A O 1
ATOM 2095 N N . VAL A 1 259 ? 3.831 0.109 -3.611 1.00 91.31 259 VAL A N 1
ATOM 2096 C CA . VAL A 1 259 ? 4.994 -0.284 -4.431 1.00 91.31 259 VAL A CA 1
ATOM 2097 C C . VAL A 1 259 ? 6.358 -0.021 -3.795 1.00 91.31 259 VAL A C 1
ATOM 2099 O O . VAL A 1 259 ? 7.361 -0.455 -4.368 1.00 91.31 259 VAL A O 1
ATOM 2102 N N . GLY A 1 260 ? 6.432 0.607 -2.616 1.00 92.62 260 GLY A N 1
ATOM 2103 C CA . GLY A 1 260 ? 7.695 0.983 -1.964 1.00 92.62 260 GLY A CA 1
ATOM 2104 C C . GLY A 1 260 ? 8.690 -0.175 -1.814 1.00 92.62 260 GLY A C 1
ATOM 2105 O O . GLY A 1 260 ? 9.825 -0.085 -2.280 1.00 92.62 260 GLY A O 1
ATOM 2106 N N . GLU A 1 261 ? 8.267 -1.313 -1.253 1.00 92.44 261 GLU A N 1
ATOM 2107 C CA . GLU A 1 261 ? 9.141 -2.490 -1.100 1.00 92.44 261 GLU A CA 1
ATOM 2108 C C . GLU A 1 261 ? 9.558 -3.104 -2.446 1.00 92.44 261 GLU A C 1
ATOM 2110 O O . GLU A 1 261 ? 10.724 -3.460 -2.645 1.00 92.44 261 GLU A O 1
ATOM 2115 N N . LYS A 1 262 ? 8.626 -3.184 -3.401 1.00 94.94 262 LYS A N 1
ATOM 2116 C CA . LYS A 1 262 ? 8.907 -3.675 -4.757 1.00 94.94 262 LYS A CA 1
ATOM 2117 C C . LYS A 1 262 ? 9.964 -2.806 -5.439 1.00 94.94 262 LYS A C 1
ATOM 2119 O O . LYS A 1 262 ? 10.883 -3.338 -6.061 1.00 94.94 262 LYS A O 1
ATOM 2124 N N . MET A 1 263 ? 9.851 -1.485 -5.314 1.00 96.19 263 MET A N 1
ATOM 2125 C CA . MET A 1 263 ? 10.823 -0.547 -5.869 1.00 96.19 263 MET A CA 1
ATOM 2126 C C . MET A 1 263 ? 12.159 -0.596 -5.127 1.00 96.19 263 MET A C 1
ATOM 2128 O O . MET A 1 263 ? 13.189 -0.538 -5.787 1.00 96.19 263 MET A O 1
ATOM 2132 N N . LEU A 1 264 ? 12.186 -0.797 -3.803 1.00 96.25 264 LEU A N 1
ATOM 2133 C CA . LEU A 1 264 ? 13.438 -1.020 -3.065 1.00 96.25 264 LEU A CA 1
ATOM 2134 C C . LEU A 1 264 ? 14.189 -2.263 -3.552 1.00 96.25 264 LEU A C 1
ATOM 2136 O O . LEU A 1 264 ? 15.413 -2.231 -3.662 1.00 96.25 264 LEU A O 1
ATOM 2140 N N . ASN A 1 265 ? 13.485 -3.352 -3.865 1.00 96.06 265 ASN A N 1
ATOM 2141 C CA . ASN A 1 265 ? 14.124 -4.545 -4.422 1.00 96.06 265 ASN A CA 1
ATOM 2142 C C . ASN A 1 265 ? 14.687 -4.279 -5.824 1.00 96.06 265 ASN A C 1
ATOM 2144 O O . ASN A 1 265 ? 15.850 -4.585 -6.072 1.00 96.06 265 ASN A O 1
ATOM 2148 N N . LYS A 1 266 ? 13.927 -3.596 -6.690 1.00 96.19 266 LYS A N 1
ATOM 2149 C CA . LYS A 1 266 ? 14.443 -3.144 -7.993 1.00 96.19 266 LYS A CA 1
ATOM 2150 C C . LYS A 1 266 ? 15.654 -2.220 -7.849 1.00 96.19 266 LYS A C 1
ATOM 2152 O O . LYS A 1 266 ? 16.620 -2.370 -8.585 1.00 96.19 266 LYS A O 1
ATOM 2157 N N . LEU A 1 267 ? 15.640 -1.296 -6.890 1.00 96.88 267 LEU A N 1
ATOM 2158 C CA . LEU A 1 267 ? 16.768 -0.408 -6.604 1.00 96.88 267 LEU A CA 1
ATOM 2159 C C . LEU A 1 267 ? 18.010 -1.196 -6.186 1.00 96.88 267 LEU A C 1
ATOM 2161 O O . LEU A 1 267 ? 19.086 -0.910 -6.700 1.00 96.88 267 LEU A O 1
ATOM 2165 N N . LYS A 1 268 ? 17.874 -2.226 -5.341 1.00 96.12 268 LYS A N 1
ATOM 2166 C CA . LYS A 1 268 ? 18.989 -3.130 -5.002 1.00 96.12 268 LYS A CA 1
ATOM 2167 C C . LYS A 1 268 ? 19.526 -3.859 -6.234 1.00 96.12 268 LYS A C 1
ATOM 2169 O O . LYS A 1 268 ? 20.738 -3.994 -6.378 1.00 96.12 268 LYS A O 1
ATOM 2174 N N . ASP A 1 269 ? 18.654 -4.317 -7.129 1.00 95.75 269 ASP A N 1
ATOM 2175 C CA . ASP A 1 269 ? 19.066 -4.969 -8.378 1.00 95.75 269 ASP A CA 1
ATOM 2176 C C . ASP A 1 269 ? 19.849 -4.010 -9.279 1.00 95.75 269 ASP A C 1
ATOM 2178 O O . ASP A 1 269 ? 20.928 -4.354 -9.761 1.00 95.75 269 ASP A O 1
ATOM 2182 N N . LEU A 1 270 ? 19.355 -2.781 -9.441 1.00 96.00 270 LEU A N 1
ATOM 2183 C CA . LEU A 1 270 ? 20.039 -1.734 -10.199 1.00 96.00 270 LEU A CA 1
ATOM 2184 C C . LEU A 1 270 ? 21.369 -1.345 -9.543 1.00 96.00 270 LEU A C 1
ATOM 2186 O O . LEU A 1 270 ? 22.359 -1.182 -10.245 1.00 96.00 270 LEU A O 1
ATOM 2190 N N . GLN A 1 271 ? 21.432 -1.251 -8.211 1.00 94.56 271 GLN A N 1
ATOM 2191 C CA . GLN A 1 271 ? 22.668 -0.963 -7.474 1.00 94.56 271 GLN A CA 1
ATOM 2192 C C . GLN A 1 271 ? 23.733 -2.040 -7.698 1.00 94.56 271 GLN A C 1
ATOM 2194 O O . GLN A 1 271 ? 24.903 -1.699 -7.827 1.00 94.56 271 GLN A O 1
ATOM 2199 N N . ARG A 1 272 ? 23.338 -3.318 -7.792 1.00 92.81 272 ARG A N 1
ATOM 2200 C CA . ARG A 1 272 ? 24.257 -4.430 -8.094 1.00 92.81 272 ARG A CA 1
ATOM 2201 C C . ARG A 1 272 ? 24.787 -4.399 -9.525 1.00 92.81 272 ARG A C 1
ATOM 2203 O O . ARG A 1 272 ? 25.920 -4.805 -9.751 1.00 92.81 272 ARG A O 1
ATOM 2210 N N . LYS A 1 273 ? 23.970 -3.950 -10.480 1.00 88.56 273 LYS A N 1
ATOM 2211 C CA . LYS A 1 273 ? 24.358 -3.814 -11.894 1.00 88.56 273 LYS A CA 1
ATOM 2212 C C . LYS A 1 273 ? 25.190 -2.564 -12.175 1.00 88.56 273 LYS A C 1
ATOM 2214 O O . LYS A 1 273 ? 25.931 -2.519 -13.149 1.00 88.56 273 LYS A O 1
ATOM 2219 N N . ASN A 1 274 ? 25.025 -1.535 -11.356 1.00 89.62 274 ASN A N 1
ATOM 2220 C CA . ASN A 1 274 ? 25.615 -0.234 -11.588 1.00 89.62 274 ASN A CA 1
ATOM 2221 C C . ASN A 1 274 ? 27.137 -0.249 -11.383 1.00 89.62 274 ASN A C 1
ATOM 2223 O O . ASN A 1 274 ? 27.631 -0.551 -10.301 1.00 89.62 274 ASN A O 1
ATOM 2227 N N . THR A 1 275 ? 27.875 0.164 -12.408 1.00 84.38 275 THR A N 1
ATOM 2228 C CA . THR A 1 275 ? 29.345 0.267 -12.394 1.00 84.38 275 THR A CA 1
ATOM 2229 C C . THR A 1 275 ? 29.846 1.675 -12.059 1.00 84.38 275 THR A C 1
ATOM 2231 O O . THR A 1 275 ? 31.049 1.912 -11.985 1.00 84.38 275 THR A O 1
ATOM 2234 N N . SER A 1 276 ? 28.936 2.633 -11.871 1.00 83.69 276 SER A N 1
ATOM 2235 C CA . SER A 1 276 ? 29.247 4.058 -11.736 1.00 83.69 276 SER A CA 1
ATOM 2236 C C . SER A 1 276 ? 28.996 4.599 -10.327 1.00 83.69 276 SER A C 1
ATOM 2238 O O . SER A 1 276 ? 28.124 4.089 -9.632 1.00 83.69 276 SER A O 1
ATOM 2240 N N . PRO A 1 277 ? 29.666 5.680 -9.892 1.00 91.06 277 PRO A N 1
ATOM 2241 C CA . PRO A 1 277 ? 29.269 6.375 -8.671 1.00 91.06 277 PRO A CA 1
ATOM 2242 C C . PRO A 1 277 ? 27.803 6.821 -8.751 1.00 91.06 277 PRO A C 1
ATOM 2244 O O . PRO A 1 277 ? 27.388 7.430 -9.739 1.00 91.06 277 PRO A O 1
ATOM 2247 N N . ILE A 1 278 ? 27.017 6.489 -7.726 1.00 94.00 278 ILE A N 1
ATOM 2248 C CA . ILE A 1 278 ? 25.620 6.918 -7.615 1.00 94.00 278 ILE A CA 1
ATOM 2249 C C . ILE A 1 278 ? 25.618 8.340 -7.033 1.00 94.00 278 ILE A C 1
ATOM 2251 O O . ILE A 1 278 ? 26.252 8.543 -5.996 1.00 94.00 278 ILE A O 1
ATOM 2255 N N . PRO A 1 279 ? 24.933 9.317 -7.657 1.00 95.50 279 PRO A N 1
ATOM 2256 C CA . PRO A 1 279 ? 24.816 10.666 -7.108 1.00 95.50 279 PRO A CA 1
ATOM 2257 C C . PRO A 1 279 ? 24.229 10.663 -5.691 1.00 95.50 279 PRO A C 1
ATOM 2259 O O . PRO A 1 279 ? 23.316 9.882 -5.411 1.00 95.50 279 PRO A O 1
ATOM 2262 N N . SER A 1 280 ? 24.701 11.566 -4.825 1.00 94.94 280 SER A N 1
ATOM 2263 C CA . SER A 1 280 ? 24.242 11.653 -3.429 1.00 94.94 280 SER A CA 1
ATOM 2264 C C . SER A 1 280 ? 22.731 11.857 -3.325 1.00 94.94 280 SER A C 1
ATOM 2266 O O . SER A 1 280 ? 22.069 11.175 -2.551 1.00 94.94 280 SER A O 1
ATOM 2268 N N . GLU A 1 281 ? 22.156 12.694 -4.196 1.00 94.56 281 GLU A N 1
ATOM 2269 C CA . GLU A 1 281 ? 20.703 12.889 -4.274 1.00 94.56 281 GLU A CA 1
ATOM 2270 C C . GLU A 1 281 ? 19.942 11.565 -4.450 1.00 94.56 281 GLU A C 1
ATOM 2272 O O . GLU A 1 281 ? 18.912 11.344 -3.823 1.00 94.56 281 GLU A O 1
ATOM 2277 N N . VAL A 1 282 ? 20.461 10.636 -5.253 1.00 96.94 282 VAL A N 1
ATOM 2278 C CA . VAL A 1 282 ? 19.827 9.337 -5.487 1.00 96.94 282 VAL A CA 1
ATOM 2279 C C . VAL A 1 282 ? 20.014 8.443 -4.263 1.00 96.94 282 VAL A C 1
ATOM 2281 O O . VAL A 1 282 ? 19.053 7.808 -3.827 1.00 96.94 282 VAL A O 1
ATOM 2284 N N . THR A 1 283 ? 21.209 8.402 -3.664 1.00 96.31 283 THR A N 1
ATOM 2285 C CA . THR A 1 283 ? 21.449 7.588 -2.460 1.00 96.31 283 THR A CA 1
ATOM 2286 C C . THR A 1 283 ? 20.611 8.043 -1.270 1.00 96.31 283 THR A C 1
ATOM 2288 O O . THR A 1 283 ? 20.056 7.196 -0.569 1.00 96.31 283 THR A O 1
ATOM 2291 N N . ASP A 1 284 ? 20.451 9.352 -1.086 1.00 96.00 284 ASP A N 1
ATOM 2292 C CA . ASP A 1 284 ? 19.686 9.936 0.017 1.00 96.00 284 ASP A CA 1
ATOM 2293 C C . ASP A 1 284 ? 18.201 9.592 -0.112 1.00 96.00 284 ASP A C 1
ATOM 2295 O O . ASP A 1 284 ? 17.563 9.169 0.856 1.00 96.00 284 ASP A O 1
ATOM 2299 N N . LYS A 1 285 ? 17.646 9.666 -1.329 1.00 97.19 285 LYS A N 1
ATOM 2300 C CA . LYS A 1 285 ? 16.255 9.266 -1.579 1.00 97.19 285 LYS A CA 1
ATOM 2301 C C . LYS A 1 285 ? 16.036 7.759 -1.429 1.00 97.19 285 LYS A C 1
ATOM 2303 O O . LYS A 1 285 ? 15.000 7.349 -0.910 1.00 97.19 285 LYS A O 1
ATOM 2308 N N . ILE A 1 286 ? 17.003 6.920 -1.810 1.00 96.94 286 ILE A N 1
ATOM 2309 C CA . ILE A 1 286 ? 16.940 5.470 -1.544 1.00 96.94 286 ILE A CA 1
ATOM 2310 C C . ILE A 1 286 ? 16.936 5.201 -0.032 1.00 96.94 286 ILE A C 1
ATOM 2312 O O . ILE A 1 286 ? 16.155 4.370 0.438 1.00 96.94 286 ILE A O 1
ATOM 2316 N N . ALA A 1 287 ? 17.786 5.896 0.732 1.00 95.44 287 ALA A N 1
ATOM 2317 C CA . ALA A 1 287 ? 17.844 5.770 2.186 1.00 95.44 287 ALA A CA 1
ATOM 2318 C C . ALA A 1 287 ? 16.530 6.209 2.848 1.00 95.44 287 ALA A C 1
ATOM 2320 O O . ALA A 1 287 ? 16.018 5.484 3.700 1.00 95.44 287 ALA A O 1
ATOM 2321 N N . PHE A 1 288 ? 15.946 7.320 2.392 1.00 94.31 288 PHE A N 1
ATOM 2322 C CA . PHE A 1 288 ? 14.625 7.783 2.818 1.00 94.31 288 PHE A CA 1
ATOM 2323 C C . PHE A 1 288 ? 13.546 6.713 2.603 1.00 94.31 288 PHE A C 1
ATOM 2325 O O . PHE A 1 288 ? 12.885 6.316 3.557 1.00 94.31 288 PHE A O 1
ATOM 2332 N N . ILE A 1 289 ? 13.419 6.165 1.386 1.00 93.94 289 ILE A N 1
ATOM 2333 C CA . ILE A 1 289 ? 12.419 5.119 1.096 1.00 93.94 289 ILE A CA 1
ATOM 2334 C C . ILE A 1 289 ? 12.650 3.889 1.983 1.00 93.94 289 ILE A C 1
ATOM 2336 O O . ILE A 1 289 ? 11.701 3.297 2.497 1.00 93.94 289 ILE A O 1
ATOM 2340 N N . LYS A 1 290 ? 13.913 3.484 2.166 1.00 94.00 290 LYS A N 1
ATOM 2341 C CA . LYS A 1 290 ? 14.271 2.338 3.010 1.00 94.00 290 LYS A CA 1
ATOM 2342 C C . LYS A 1 290 ? 13.827 2.550 4.455 1.00 94.00 290 LYS A C 1
ATOM 2344 O O . LYS A 1 290 ? 13.330 1.605 5.066 1.00 94.00 290 LYS A O 1
ATOM 2349 N N . GLU A 1 291 ? 14.013 3.753 4.983 1.00 92.25 291 GLU A N 1
ATOM 2350 C CA . GLU A 1 291 ? 13.622 4.096 6.345 1.00 92.25 291 GLU A CA 1
ATOM 2351 C C . GLU A 1 291 ? 12.103 4.181 6.499 1.00 92.25 291 GLU A C 1
ATOM 2353 O O . GLU A 1 291 ? 11.557 3.538 7.389 1.00 92.25 291 GLU A O 1
ATOM 2358 N N . GLU A 1 292 ? 11.405 4.853 5.587 1.00 89.94 292 GLU A N 1
ATOM 2359 C CA . GLU A 1 292 ? 9.941 4.946 5.605 1.00 89.94 292 GLU A CA 1
ATOM 2360 C C . GLU A 1 292 ? 9.279 3.563 5.539 1.00 89.94 292 GLU A C 1
ATOM 2362 O O . GLU A 1 292 ? 8.449 3.221 6.382 1.00 89.94 292 GLU A O 1
ATOM 2367 N N . VAL A 1 293 ? 9.707 2.703 4.604 1.00 90.00 293 VAL A N 1
ATOM 2368 C CA . VAL A 1 293 ? 9.206 1.320 4.512 1.00 90.00 293 VAL A CA 1
ATOM 2369 C C . VAL A 1 293 ? 9.495 0.545 5.803 1.00 90.00 293 VAL A C 1
ATOM 2371 O O . VAL A 1 293 ? 8.665 -0.252 6.248 1.00 90.00 293 VAL A O 1
ATOM 2374 N N . ARG A 1 294 ? 10.651 0.771 6.439 1.00 89.19 294 ARG A N 1
ATOM 2375 C CA . ARG A 1 294 ? 11.007 0.136 7.716 1.00 89.19 294 ARG A CA 1
ATOM 2376 C C . ARG A 1 294 ? 10.108 0.618 8.857 1.00 89.19 294 ARG A C 1
ATOM 2378 O O . ARG A 1 294 ? 9.652 -0.217 9.637 1.00 89.19 294 ARG A O 1
ATOM 2385 N N . VAL A 1 295 ? 9.854 1.923 8.955 1.00 85.81 295 VAL A N 1
ATOM 2386 C CA . VAL A 1 295 ? 8.987 2.534 9.975 1.00 85.81 295 VAL A CA 1
ATOM 2387 C C . VAL A 1 295 ? 7.554 2.037 9.821 1.00 85.81 295 VAL A C 1
ATOM 2389 O O . VAL A 1 295 ? 7.001 1.511 10.785 1.00 85.81 295 VAL A O 1
ATOM 2392 N N . ILE A 1 296 ? 7.000 2.081 8.604 1.00 85.31 296 ILE A N 1
ATOM 2393 C CA . ILE A 1 296 ? 5.657 1.568 8.293 1.00 85.31 296 ILE A CA 1
ATOM 2394 C C . ILE A 1 296 ? 5.525 0.108 8.742 1.00 85.31 296 ILE A C 1
ATOM 2396 O O . ILE A 1 296 ? 4.582 -0.245 9.451 1.00 85.31 296 ILE A O 1
ATOM 2400 N N . LYS A 1 297 ? 6.493 -0.747 8.383 1.00 84.88 297 LYS A N 1
ATOM 2401 C CA . LYS A 1 297 ? 6.488 -2.162 8.785 1.00 84.88 297 LYS A CA 1
ATOM 2402 C C . LYS A 1 297 ? 6.591 -2.347 10.296 1.00 84.88 297 LYS A C 1
ATOM 2404 O O . LYS A 1 297 ? 5.913 -3.216 10.839 1.00 84.88 297 LYS A O 1
ATOM 2409 N N . LYS A 1 298 ? 7.435 -1.562 10.971 1.00 86.12 298 LYS A N 1
ATOM 2410 C CA . LYS A 1 298 ? 7.616 -1.634 12.425 1.00 86.12 298 LYS A CA 1
ATOM 2411 C C . LYS A 1 298 ? 6.326 -1.265 13.154 1.00 86.12 298 LYS A C 1
ATOM 2413 O O . LYS A 1 298 ? 5.873 -2.037 13.994 1.00 86.12 298 LYS A O 1
ATOM 2418 N N . ASP A 1 299 ? 5.737 -0.122 12.824 1.00 85.31 299 ASP A N 1
ATOM 2419 C CA . ASP A 1 299 ? 4.540 0.377 13.504 1.00 85.31 299 ASP A CA 1
ATOM 2420 C C . ASP A 1 299 ? 3.353 -0.571 13.275 1.00 85.31 299 ASP A C 1
ATOM 2422 O O . ASP A 1 299 ? 2.626 -0.909 14.213 1.00 85.31 299 ASP A O 1
ATOM 2426 N N . LEU A 1 300 ? 3.211 -1.085 12.049 1.00 87.50 300 LEU A N 1
ATOM 2427 C CA . LEU A 1 300 ? 2.192 -2.076 11.715 1.00 87.50 300 LEU A CA 1
ATOM 2428 C C . LEU A 1 300 ? 2.399 -3.401 12.470 1.00 87.50 300 LEU A C 1
ATOM 2430 O O . LEU A 1 300 ? 1.436 -4.015 12.935 1.00 87.50 300 LEU A O 1
ATOM 2434 N N . ALA A 1 301 ? 3.649 -3.849 12.619 1.00 88.00 301 ALA A N 1
ATOM 2435 C CA . ALA A 1 301 ? 3.972 -5.059 13.371 1.00 88.00 301 ALA A CA 1
ATOM 2436 C C . ALA A 1 301 ? 3.624 -4.923 14.860 1.00 88.00 301 ALA A C 1
ATOM 2438 O O . ALA A 1 301 ? 3.127 -5.884 15.450 1.00 88.00 301 ALA A O 1
ATOM 2439 N N . ILE A 1 302 ? 3.834 -3.745 15.456 1.00 89.31 302 ILE A N 1
ATOM 2440 C CA . ILE A 1 302 ? 3.479 -3.473 16.856 1.00 89.31 302 ILE A CA 1
ATOM 2441 C C . ILE A 1 302 ? 1.966 -3.631 17.057 1.00 89.31 302 ILE A C 1
ATOM 2443 O O . ILE A 1 302 ? 1.548 -4.450 17.879 1.00 89.31 302 ILE A O 1
ATOM 2447 N N . VAL A 1 303 ? 1.141 -2.934 16.262 1.00 91.94 303 VAL A N 1
ATOM 2448 C CA . VAL A 1 303 ? -0.327 -3.044 16.372 1.00 91.94 303 VAL A CA 1
ATOM 2449 C C . VAL A 1 303 ? -0.804 -4.465 16.129 1.00 91.94 303 VAL A C 1
ATOM 2451 O O . VAL A 1 303 ? -1.608 -4.974 16.903 1.00 91.94 303 VAL A O 1
ATOM 2454 N N . ASN A 1 304 ? -0.299 -5.144 15.098 1.00 90.75 304 ASN A N 1
ATOM 2455 C CA . ASN A 1 304 ? -0.726 -6.512 14.807 1.00 90.75 304 ASN A CA 1
ATOM 2456 C C . ASN A 1 304 ? -0.307 -7.511 15.898 1.00 90.75 304 ASN A C 1
ATOM 2458 O O . ASN A 1 304 ? -1.031 -8.475 16.150 1.00 90.75 304 ASN A O 1
ATOM 2462 N N . THR A 1 305 ? 0.821 -7.278 16.574 1.00 91.88 305 THR A N 1
ATOM 2463 C CA . THR A 1 305 ? 1.259 -8.105 17.709 1.00 91.88 305 THR A CA 1
ATOM 2464 C C . THR A 1 305 ? 0.305 -7.958 18.891 1.00 91.88 305 THR A C 1
ATOM 2466 O O . THR A 1 305 ? -0.175 -8.965 19.416 1.00 91.88 305 THR A O 1
ATOM 2469 N N . TYR A 1 306 ? -0.030 -6.722 19.271 1.00 93.25 306 TYR A N 1
ATOM 2470 C CA . TYR A 1 306 ? -0.995 -6.472 20.343 1.00 93.25 306 TYR A CA 1
ATOM 2471 C C . TYR A 1 306 ? -2.397 -6.945 19.973 1.00 93.25 306 TYR A C 1
ATOM 2473 O O . TYR A 1 306 ? -3.033 -7.618 20.778 1.00 93.25 306 TYR A O 1
ATOM 2481 N N . TRP A 1 307 ? -2.835 -6.715 18.734 1.00 94.94 307 TRP A N 1
ATOM 2482 C CA . TRP A 1 307 ? -4.122 -7.190 18.232 1.00 94.94 307 TRP A CA 1
ATOM 2483 C C . TRP A 1 307 ? -4.249 -8.711 18.329 1.00 94.94 307 TRP A C 1
ATOM 2485 O O . TRP A 1 307 ? -5.274 -9.233 18.770 1.00 94.94 307 TRP A O 1
ATOM 2495 N N . LYS A 1 308 ? -3.192 -9.445 17.961 1.00 92.50 308 LYS A N 1
ATOM 2496 C CA . LYS A 1 308 ? -3.158 -10.905 18.091 1.00 92.50 308 LYS A CA 1
ATOM 2497 C C . LYS A 1 308 ? -3.262 -11.343 19.551 1.00 92.50 308 LYS A C 1
ATOM 2499 O O . LYS A 1 308 ? -4.026 -12.255 19.842 1.00 92.50 308 LYS A O 1
ATOM 2504 N N . LYS A 1 309 ? -2.532 -10.696 20.464 1.00 90.50 309 LYS A N 1
ATOM 2505 C CA . LYS A 1 309 ? -2.609 -11.003 21.900 1.00 90.50 309 LYS A CA 1
ATOM 2506 C C . LYS A 1 309 ? -4.012 -10.721 22.444 1.00 90.50 309 LYS A C 1
ATOM 2508 O O . LYS A 1 309 ? -4.636 -11.620 22.994 1.00 90.50 309 LYS A O 1
ATOM 2513 N N . PHE A 1 310 ? -4.538 -9.528 22.181 1.00 93.62 310 PHE A N 1
ATOM 2514 C CA . PHE A 1 310 ? -5.875 -9.097 22.582 1.00 93.62 310 PHE A CA 1
ATOM 2515 C C . PHE A 1 310 ? -6.973 -10.049 22.092 1.00 93.62 310 PHE A C 1
ATOM 2517 O O . PHE A 1 310 ? -7.826 -10.471 22.865 1.00 93.62 310 PHE A O 1
ATOM 2524 N N . THR A 1 311 ? -6.943 -10.440 20.817 1.00 91.00 311 THR A N 1
ATOM 2525 C CA . THR A 1 311 ? -7.954 -11.352 20.254 1.00 91.00 311 THR A CA 1
ATOM 2526 C C . THR A 1 311 ? -7.874 -12.774 20.812 1.00 91.00 311 THR A C 1
ATOM 2528 O O . THR A 1 311 ? -8.864 -13.496 20.733 1.00 91.00 311 THR A O 1
ATOM 2531 N N . GLN A 1 312 ? -6.737 -13.172 21.390 1.00 89.69 312 GLN A N 1
ATOM 2532 C CA . GLN A 1 312 ? -6.544 -14.482 22.017 1.00 89.69 312 GLN A CA 1
ATOM 2533 C C . GLN A 1 312 ? -6.872 -14.488 23.512 1.00 89.69 312 GLN A C 1
ATOM 2535 O O . GLN A 1 312 ? -7.463 -15.452 23.989 1.00 89.69 312 GLN A O 1
ATOM 2540 N N . THR A 1 313 ? -6.473 -13.452 24.254 1.00 86.69 313 THR A N 1
ATOM 2541 C CA . THR A 1 313 ? -6.575 -13.427 25.725 1.00 86.69 313 THR A CA 1
ATOM 2542 C C . THR A 1 313 ? -7.678 -12.515 26.251 1.00 86.69 313 THR A C 1
ATOM 2544 O O . THR A 1 313 ? -7.988 -12.575 27.434 1.00 86.69 313 THR A O 1
ATOM 2547 N N . GLY A 1 314 ? -8.244 -11.645 25.410 1.00 81.94 314 GLY A N 1
ATOM 2548 C CA . GLY A 1 314 ? -9.202 -10.612 25.817 1.00 81.94 314 GLY A CA 1
ATOM 2549 C C . GLY A 1 314 ? -8.582 -9.443 26.589 1.00 81.94 314 GLY A C 1
ATOM 2550 O O . GLY A 1 314 ? -9.293 -8.512 26.943 1.00 81.94 314 GLY A O 1
ATOM 2551 N N . THR A 1 315 ? -7.270 -9.463 26.833 1.00 79.81 315 THR A N 1
ATOM 2552 C CA . THR A 1 315 ? -6.576 -8.515 27.715 1.00 79.81 315 THR A CA 1
ATOM 2553 C C . THR A 1 315 ? -5.334 -7.926 27.054 1.00 79.81 315 THR A C 1
ATOM 2555 O O . THR A 1 315 ? -4.682 -8.561 26.217 1.00 79.81 315 THR A O 1
ATOM 2558 N N . LEU A 1 316 ? -4.985 -6.703 27.451 1.00 85.56 316 LEU A N 1
ATOM 2559 C CA . LEU A 1 316 ? -3.783 -5.995 27.017 1.00 85.56 316 LEU A CA 1
ATOM 2560 C C . LEU A 1 316 ? -2.947 -5.556 28.225 1.00 85.56 316 LEU A C 1
ATOM 2562 O O . LEU A 1 316 ? -3.506 -5.334 29.297 1.00 85.56 316 LEU A O 1
ATOM 2566 N N . PRO A 1 317 ? -1.614 -5.440 28.076 1.00 81.88 317 PRO A N 1
ATOM 2567 C CA . PRO A 1 317 ? -0.782 -4.763 29.067 1.00 81.88 317 PRO A CA 1
ATOM 2568 C C . PRO A 1 317 ? -1.241 -3.314 29.276 1.00 81.88 317 PRO A C 1
ATOM 2570 O O . PRO A 1 317 ? -1.643 -2.654 28.317 1.00 81.88 317 PRO A O 1
ATOM 2573 N N . SER A 1 318 ? -1.151 -2.812 30.508 1.00 75.19 318 SER A N 1
ATOM 2574 C CA . SER A 1 318 ? -1.541 -1.437 30.852 1.00 75.19 318 SER A CA 1
ATOM 2575 C C . SER A 1 318 ? -0.635 -0.369 30.225 1.00 75.19 318 SER A C 1
ATOM 2577 O O . SER A 1 318 ? -1.061 0.770 30.061 1.00 75.19 318 SER A O 1
ATOM 2579 N N . ASP A 1 319 ? 0.587 -0.733 29.832 1.00 78.94 319 ASP A N 1
ATOM 2580 C CA . ASP A 1 319 ? 1.603 0.128 29.218 1.00 78.94 319 ASP A CA 1
ATOM 2581 C C . ASP A 1 319 ? 1.641 0.033 27.682 1.00 78.94 319 ASP A C 1
ATOM 2583 O O . ASP A 1 319 ? 2.625 0.419 27.044 1.00 78.94 319 ASP A O 1
ATOM 2587 N N . VAL A 1 320 ? 0.583 -0.498 27.060 1.00 84.31 320 VAL A N 1
ATOM 2588 C CA . VAL A 1 320 ? 0.533 -0.653 25.607 1.00 84.31 320 VAL A CA 1
ATOM 2589 C C . VAL A 1 320 ? 0.639 0.702 24.897 1.00 84.31 320 VAL A C 1
ATOM 2591 O O . VAL A 1 320 ? -0.119 1.633 25.154 1.00 84.31 320 VAL A O 1
ATOM 2594 N N . ALA A 1 321 ? 1.586 0.801 23.963 1.00 84.56 321 ALA A N 1
ATOM 2595 C CA . ALA A 1 321 ? 1.797 1.988 23.147 1.00 84.56 321 ALA A CA 1
ATOM 2596 C C . ALA A 1 321 ? 1.859 1.611 21.664 1.00 84.56 321 ALA A C 1
ATOM 2598 O O . ALA A 1 321 ? 2.754 0.887 21.215 1.00 84.56 321 ALA A O 1
ATOM 2599 N N . TYR A 1 322 ? 0.911 2.133 20.893 1.00 88.50 322 TYR A N 1
ATOM 2600 C CA . TYR A 1 322 ? 0.894 2.067 19.438 1.00 88.50 322 TYR A CA 1
ATOM 2601 C C . TYR A 1 322 ? 0.426 3.396 18.841 1.00 88.50 322 TYR A C 1
ATOM 2603 O O . TYR A 1 322 ? -0.157 4.238 19.518 1.00 88.50 322 TYR A O 1
ATOM 2611 N N . LYS A 1 323 ? 0.717 3.600 17.554 1.00 87.75 323 LYS A N 1
ATOM 2612 C CA . LYS A 1 323 ? 0.208 4.751 16.800 1.00 87.75 323 LYS A CA 1
ATOM 2613 C C . LYS A 1 323 ? -1.260 4.549 16.419 1.00 87.75 323 LYS A C 1
ATOM 2615 O O . LYS A 1 323 ? -1.771 3.434 16.451 1.00 87.75 323 LYS A O 1
ATOM 2620 N N . TYR A 1 324 ? -1.896 5.638 15.995 1.00 87.00 324 TYR A N 1
ATOM 2621 C CA . TYR A 1 324 ? -3.301 5.677 15.567 1.00 87.00 324 TYR A CA 1
ATOM 2622 C C . TYR A 1 324 ? -3.484 6.127 14.118 1.00 87.00 324 TYR A C 1
ATOM 2624 O O . TYR A 1 324 ? -4.610 6.244 13.646 1.00 87.00 324 TYR A O 1
ATOM 2632 N N . GLU A 1 325 ? -2.384 6.385 13.413 1.00 85.19 325 GLU A N 1
ATOM 2633 C CA . GLU A 1 325 ? -2.398 6.762 12.008 1.00 85.19 325 GLU A CA 1
ATOM 2634 C C . GLU A 1 325 ? -1.477 5.827 11.229 1.00 85.19 325 GLU A C 1
ATOM 2636 O O . GLU A 1 325 ? -0.273 5.756 11.484 1.00 85.19 325 GLU A O 1
ATOM 2641 N N . PHE A 1 326 ? -2.068 5.101 10.283 1.00 85.25 326 PHE A N 1
ATOM 2642 C CA . PHE A 1 326 ? -1.387 4.125 9.445 1.00 85.25 326 PHE A CA 1
ATOM 2643 C C . PHE A 1 326 ? -1.706 4.439 7.990 1.00 85.25 326 PHE A C 1
ATOM 2645 O O . PHE A 1 326 ? -2.736 4.038 7.450 1.00 85.25 326 PHE A O 1
ATOM 2652 N N . SER A 1 327 ? -0.795 5.156 7.332 1.00 72.75 327 SER A N 1
ATOM 2653 C CA . SER A 1 327 ? -0.945 5.559 5.929 1.00 72.75 327 SER A CA 1
ATOM 2654 C C . SER A 1 327 ? -1.209 4.374 4.994 1.00 72.75 327 SER A C 1
ATOM 2656 O O . SER A 1 327 ? -2.008 4.512 4.067 1.00 72.75 327 SER A O 1
ATOM 2658 N N . CYS A 1 328 ? -0.600 3.220 5.282 1.00 81.19 328 CYS A N 1
ATOM 2659 C CA . CYS A 1 328 ? -0.612 2.036 4.422 1.00 81.19 328 CYS A CA 1
ATOM 2660 C C . CYS A 1 328 ? -1.583 0.923 4.837 1.00 81.19 328 CYS A C 1
ATOM 2662 O O . CYS A 1 328 ? -1.825 0.019 4.044 1.00 81.19 328 CYS A O 1
ATOM 2664 N N . ASP A 1 329 ? -2.139 0.966 6.048 1.00 86.06 329 ASP A N 1
ATOM 2665 C CA . ASP A 1 329 ? -3.095 -0.037 6.526 1.00 86.06 329 ASP A CA 1
ATOM 2666 C C . ASP A 1 329 ? -4.125 0.622 7.445 1.00 86.06 329 ASP A C 1
ATOM 2668 O O . ASP A 1 329 ? -3.963 0.716 8.660 1.00 86.06 329 ASP A O 1
ATOM 2672 N N . ARG A 1 330 ? -5.225 1.083 6.848 1.00 89.00 330 ARG A N 1
ATOM 2673 C CA . ARG A 1 330 ? -6.302 1.754 7.585 1.00 89.00 330 ARG A CA 1
ATOM 2674 C C . ARG A 1 330 ? -7.117 0.789 8.458 1.00 89.00 330 ARG A C 1
ATOM 2676 O O . ARG A 1 330 ? -7.871 1.253 9.310 1.00 89.00 330 ARG A O 1
ATOM 2683 N N . GLU A 1 331 ? -6.976 -0.533 8.297 1.00 91.25 331 GLU A N 1
ATOM 2684 C CA . GLU A 1 331 ? -7.522 -1.487 9.271 1.00 91.25 331 GLU A CA 1
ATOM 2685 C C . GLU A 1 331 ? -6.724 -1.432 10.583 1.00 91.25 331 GLU A C 1
ATOM 2687 O O . GLU A 1 331 ? -7.319 -1.541 11.655 1.00 91.25 331 GLU A O 1
ATOM 2692 N N . ALA A 1 332 ? -5.407 -1.209 10.534 1.00 93.44 332 ALA A N 1
ATOM 2693 C CA . ALA A 1 332 ? -4.584 -1.086 11.739 1.00 93.44 332 ALA A CA 1
ATOM 2694 C C . ALA A 1 332 ? -5.037 0.066 12.655 1.00 93.44 332 ALA A C 1
ATOM 2696 O O . ALA A 1 332 ? -5.038 -0.095 13.874 1.00 93.44 332 ALA A O 1
ATOM 2697 N N . GLU A 1 333 ? -5.529 1.175 12.092 1.00 94.12 333 GLU A N 1
ATOM 2698 C CA . GLU A 1 333 ? -6.159 2.258 12.871 1.00 94.12 333 GLU A CA 1
ATOM 2699 C C . GLU A 1 333 ? -7.406 1.765 13.609 1.00 94.12 333 GLU A C 1
ATOM 2701 O O . GLU A 1 333 ? -7.594 2.041 14.792 1.00 94.12 333 GLU A O 1
ATOM 2706 N N . VAL A 1 334 ? -8.254 0.990 12.925 1.00 92.56 334 VAL A N 1
ATOM 2707 C CA . VAL A 1 334 ? -9.455 0.404 13.532 1.00 92.56 334 VAL A CA 1
ATOM 2708 C C . VAL A 1 334 ? -9.073 -0.562 14.650 1.00 92.56 334 VAL A C 1
ATOM 2710 O O . VAL A 1 334 ? -9.683 -0.510 15.712 1.00 92.56 334 VAL A O 1
ATOM 2713 N N . LYS A 1 335 ? -8.049 -1.401 14.454 1.00 95.62 335 LYS A N 1
ATOM 2714 C CA . LYS A 1 335 ? -7.534 -2.309 15.493 1.00 95.62 335 LYS A CA 1
ATOM 2715 C C . LYS A 1 335 ? -7.040 -1.540 16.719 1.00 95.62 335 LYS A C 1
ATOM 2717 O O . LYS A 1 335 ? -7.405 -1.912 17.828 1.00 95.62 335 LYS A O 1
ATOM 2722 N N . ALA A 1 336 ? -6.265 -0.470 16.520 1.00 95.19 336 ALA A N 1
ATOM 2723 C CA . ALA A 1 336 ? -5.769 0.386 17.599 1.00 95.19 336 ALA A CA 1
ATOM 2724 C C . ALA A 1 336 ? -6.919 0.979 18.431 1.00 95.19 336 ALA A C 1
ATOM 2726 O O . ALA A 1 336 ? -6.955 0.809 19.645 1.00 95.19 336 ALA A O 1
ATOM 2727 N N . TYR A 1 337 ? -7.917 1.584 17.779 1.00 95.56 337 TYR A N 1
ATOM 2728 C CA . TYR A 1 337 ? -9.074 2.137 18.489 1.00 95.56 337 TYR A CA 1
ATOM 2729 C C . TYR A 1 337 ? -9.950 1.068 19.148 1.00 95.56 337 TYR A C 1
ATOM 2731 O O . TYR A 1 337 ? -10.488 1.307 20.223 1.00 95.56 337 TYR A O 1
ATOM 2739 N N . LEU A 1 338 ? -10.111 -0.109 18.533 1.00 95.19 338 LEU A N 1
ATOM 2740 C CA . LEU A 1 338 ? -10.843 -1.209 19.164 1.00 95.19 338 LEU A CA 1
ATOM 2741 C C . LEU A 1 338 ? -10.157 -1.641 20.456 1.00 95.19 338 LEU A C 1
ATOM 2743 O O . LEU A 1 338 ? -10.827 -1.749 21.474 1.00 95.19 338 LEU A O 1
ATOM 2747 N N . MET A 1 339 ? -8.843 -1.853 20.421 1.00 95.06 339 MET A N 1
ATOM 2748 C CA . MET A 1 339 ? -8.068 -2.222 21.605 1.00 95.06 339 MET A CA 1
ATOM 2749 C C . MET A 1 339 ? -8.246 -1.208 22.743 1.00 95.06 339 MET A C 1
ATOM 2751 O O . MET A 1 339 ? -8.567 -1.621 23.853 1.00 95.06 339 MET A O 1
ATOM 2755 N N . ASP A 1 340 ? -8.176 0.095 22.456 1.00 91.69 340 ASP A N 1
ATOM 2756 C CA . ASP A 1 340 ? -8.444 1.143 23.454 1.00 91.69 340 ASP A CA 1
ATOM 2757 C C . ASP A 1 340 ? -9.869 1.087 24.007 1.00 91.69 340 ASP A C 1
ATOM 2759 O O . ASP A 1 340 ? -10.075 1.199 25.214 1.00 91.69 340 ASP A O 1
ATOM 2763 N N . GLY A 1 341 ? -10.857 0.913 23.126 1.00 90.44 341 GLY A N 1
ATOM 2764 C CA . GLY A 1 341 ? -12.259 0.838 23.518 1.00 90.44 341 GLY A CA 1
ATOM 2765 C C . GLY A 1 341 ? -12.568 -0.386 24.376 1.00 90.44 341 GLY A C 1
ATOM 2766 O O . GLY A 1 341 ? -13.422 -0.304 25.242 1.00 90.44 341 GLY A O 1
ATOM 2767 N N . PHE A 1 342 ? -11.880 -1.509 24.171 1.00 91.19 342 PHE A N 1
ATOM 2768 C CA . PHE A 1 342 ? -12.033 -2.695 25.020 1.00 91.19 342 PHE A CA 1
ATOM 2769 C C . PHE A 1 342 ? -11.224 -2.630 26.314 1.00 91.19 342 PHE A C 1
ATOM 2771 O O . PHE A 1 342 ? -11.604 -3.292 27.274 1.00 91.19 342 PHE A O 1
ATOM 2778 N N . MET A 1 343 ? -10.123 -1.873 26.351 1.00 87.44 343 MET A N 1
ATOM 2779 C CA . MET A 1 343 ? -9.380 -1.641 27.594 1.00 87.44 343 MET A CA 1
ATOM 2780 C C . MET A 1 343 ? -10.215 -0.881 28.622 1.00 87.44 343 MET A C 1
ATOM 2782 O O . MET A 1 343 ? -10.082 -1.140 29.810 1.00 87.44 343 MET A O 1
ATOM 2786 N N . ASP A 1 344 ? -11.045 0.054 28.160 1.00 82.75 344 ASP A N 1
ATOM 2787 C CA . ASP A 1 344 ? -11.947 0.828 29.009 1.00 82.75 344 ASP A CA 1
ATOM 2788 C C . ASP A 1 344 ? -13.236 1.165 28.233 1.00 82.75 344 ASP A C 1
ATOM 2790 O O . ASP A 1 344 ? -13.346 2.235 27.615 1.00 82.75 344 ASP A O 1
ATOM 2794 N N . PRO A 1 345 ? -14.213 0.238 28.200 1.00 82.94 345 PRO A N 1
ATOM 2795 C CA . PRO A 1 345 ? -15.463 0.434 27.467 1.00 82.94 345 PRO A CA 1
ATOM 2796 C C . PRO A 1 345 ? -16.253 1.661 27.924 1.00 82.94 345 PRO A C 1
ATOM 2798 O O . PRO A 1 345 ? -16.897 2.306 27.093 1.00 82.94 345 PRO A O 1
ATOM 2801 N N . CYS A 1 346 ? -16.155 2.019 29.205 1.00 75.06 346 CYS A N 1
ATOM 2802 C CA . CYS A 1 346 ? -16.878 3.139 29.792 1.00 75.06 346 CYS A CA 1
ATOM 2803 C C . CYS A 1 346 ? -16.294 4.491 29.379 1.00 75.06 346 CYS A C 1
ATOM 2805 O O . CYS A 1 346 ? -17.018 5.329 28.834 1.00 75.06 346 CYS A O 1
ATOM 2807 N N . MET A 1 347 ? -14.987 4.695 29.560 1.00 79.94 347 MET A N 1
ATOM 2808 C CA . MET A 1 347 ? -14.358 5.987 29.269 1.00 79.94 347 MET A CA 1
ATOM 2809 C C . MET A 1 347 ? -13.964 6.119 27.799 1.00 79.94 347 MET A C 1
ATOM 2811 O O . MET A 1 347 ? -14.165 7.168 27.183 1.00 79.94 347 MET A O 1
ATOM 2815 N N . LYS A 1 348 ? -13.406 5.056 27.206 1.00 85.88 348 LYS A N 1
ATOM 2816 C CA . LYS A 1 348 ? -12.804 5.094 25.861 1.00 85.88 348 LYS A CA 1
ATOM 2817 C C . LYS A 1 348 ? -13.694 4.492 24.784 1.00 85.88 348 LYS A C 1
ATOM 2819 O O . LYS A 1 348 ? -13.512 4.813 23.610 1.00 85.88 348 LYS A O 1
ATOM 2824 N N . GLY A 1 349 ? -14.677 3.663 25.135 1.00 87.75 349 GLY A N 1
ATOM 2825 C CA . GLY A 1 349 ? -15.510 2.949 24.163 1.00 87.75 349 GLY A CA 1
ATOM 2826 C C . GLY A 1 349 ? -16.270 3.867 23.196 1.00 87.75 349 GLY A C 1
ATOM 2827 O O . GLY A 1 349 ? -16.208 3.670 21.977 1.00 87.75 349 GLY A O 1
ATOM 2828 N N . LYS A 1 350 ? -16.932 4.924 23.694 1.00 83.44 350 LYS A N 1
ATOM 2829 C CA . LYS A 1 350 ? -17.644 5.901 22.838 1.00 83.44 350 LYS A CA 1
ATOM 2830 C C . LYS A 1 350 ? -16.691 6.646 21.900 1.00 83.44 350 LYS A C 1
ATOM 2832 O O . LYS A 1 350 ? -16.977 6.787 20.706 1.00 83.44 350 LYS A O 1
ATOM 2837 N N . GLU A 1 351 ? -15.554 7.105 22.418 1.00 88.62 351 GLU A N 1
ATOM 2838 C CA . GLU A 1 351 ? -14.548 7.805 21.618 1.00 88.62 351 GLU A CA 1
ATOM 2839 C C . GLU A 1 351 ? -13.927 6.882 20.560 1.00 88.62 351 GLU A C 1
ATOM 2841 O O . GLU A 1 351 ? -13.835 7.257 19.387 1.00 88.62 351 GLU A O 1
ATOM 2846 N N . ALA A 1 352 ? -13.591 5.646 20.932 1.00 92.88 352 ALA A N 1
ATOM 2847 C CA . ALA A 1 352 ? -13.106 4.616 20.023 1.00 92.88 352 ALA A CA 1
ATOM 2848 C C . ALA A 1 352 ? -14.093 4.373 18.873 1.00 92.88 352 ALA A C 1
ATOM 2850 O O . ALA A 1 352 ? -13.708 4.442 17.705 1.00 92.88 352 ALA A O 1
ATOM 2851 N N . LEU A 1 353 ? -15.383 4.172 19.163 1.00 87.00 353 LEU A N 1
ATOM 2852 C CA . LEU A 1 353 ? -16.413 3.974 18.135 1.00 87.00 353 LEU A CA 1
ATOM 2853 C C . LEU A 1 353 ? -16.571 5.197 17.217 1.00 87.00 353 LEU A C 1
ATOM 2855 O O . LEU A 1 353 ? -16.743 5.039 15.999 1.00 87.00 353 LEU A O 1
ATOM 2859 N N . LYS A 1 354 ? -16.472 6.416 17.762 1.00 84.81 354 LYS A N 1
ATOM 2860 C CA . LYS A 1 354 ? -16.479 7.666 16.983 1.00 84.81 354 LYS A CA 1
ATOM 2861 C C . LYS A 1 354 ? -15.270 7.744 16.049 1.00 84.81 354 LYS A C 1
ATOM 2863 O O . LYS A 1 354 ? -15.427 8.033 14.858 1.00 84.81 354 LYS A O 1
ATOM 2868 N N . ASN A 1 355 ? -14.079 7.435 16.554 1.00 92.12 355 ASN A N 1
ATOM 2869 C CA . ASN A 1 355 ? -12.841 7.433 15.781 1.00 92.12 355 ASN A CA 1
ATOM 2870 C C . ASN A 1 355 ? -12.851 6.356 14.689 1.00 92.12 355 ASN A C 1
ATOM 2872 O O . ASN A 1 355 ? -12.580 6.668 13.527 1.00 92.12 355 ASN A O 1
ATOM 2876 N N . ILE A 1 356 ? -13.288 5.134 15.002 1.00 89.56 356 ILE A N 1
ATOM 2877 C CA . ILE A 1 356 ? -13.489 4.056 14.021 1.00 89.56 356 ILE A CA 1
ATOM 2878 C C . ILE A 1 356 ? -14.473 4.496 12.934 1.00 89.56 356 ILE A C 1
ATOM 2880 O O . ILE A 1 356 ? -14.224 4.288 11.746 1.00 89.56 356 ILE A O 1
ATOM 2884 N N . SER A 1 357 ? -15.575 5.151 13.306 1.00 81.75 357 SER A N 1
ATOM 2885 C CA . SER A 1 357 ? -16.555 5.667 12.342 1.00 81.75 357 SER A CA 1
ATOM 2886 C C . SER A 1 357 ? -15.943 6.717 11.409 1.00 81.75 357 SER A C 1
ATOM 2888 O O . SER A 1 357 ? -16.196 6.688 10.202 1.00 81.75 357 SER A O 1
ATOM 2890 N N . ARG A 1 358 ? -15.084 7.603 11.932 1.00 85.19 358 ARG A N 1
ATOM 2891 C CA . ARG A 1 358 ? -14.336 8.593 11.138 1.00 85.19 358 ARG A CA 1
ATOM 2892 C C . ARG A 1 358 ? -13.397 7.920 10.133 1.00 85.19 358 ARG A C 1
ATOM 2894 O O . ARG A 1 358 ? -13.449 8.260 8.950 1.00 85.19 358 ARG A O 1
ATOM 2901 N N . VAL A 1 359 ? -12.601 6.944 10.576 1.00 87.75 359 VAL A N 1
ATOM 2902 C CA . VAL A 1 359 ? -11.691 6.168 9.710 1.00 87.75 359 VAL A CA 1
ATOM 2903 C C . VAL A 1 359 ? -12.480 5.451 8.613 1.00 87.75 359 VAL A C 1
ATOM 2905 O O . VAL A 1 359 ? -12.170 5.580 7.426 1.00 87.75 359 VAL A O 1
ATOM 2908 N N . ARG A 1 360 ? -13.567 4.761 8.980 1.00 83.19 360 ARG A N 1
ATOM 2909 C CA . ARG A 1 360 ? -14.406 4.015 8.032 1.00 83.19 360 ARG A CA 1
ATOM 2910 C C . ARG A 1 360 ? -15.094 4.910 7.006 1.00 83.19 360 ARG A C 1
ATOM 2912 O O . ARG A 1 360 ? -15.163 4.532 5.839 1.00 83.19 360 ARG A O 1
ATOM 2919 N N . LYS A 1 361 ? -15.560 6.097 7.407 1.00 78.69 361 LYS A N 1
ATOM 2920 C CA . LYS A 1 361 ? -16.186 7.070 6.498 1.00 78.69 361 LYS A CA 1
ATOM 2921 C C . LYS A 1 361 ? -15.180 7.661 5.510 1.00 78.69 361 LYS A C 1
ATOM 2923 O O . LYS A 1 361 ? -15.511 7.805 4.336 1.00 78.69 361 LYS A O 1
ATOM 2928 N N . LYS A 1 362 ? -13.973 7.999 5.978 1.00 84.25 362 LYS A N 1
ATOM 2929 C CA . LYS A 1 362 ? -12.942 8.658 5.163 1.00 84.25 362 LYS A CA 1
ATOM 2930 C C . LYS A 1 362 ? -12.234 7.693 4.212 1.00 84.25 362 LYS A C 1
ATOM 2932 O O . LYS A 1 362 ? -12.046 8.034 3.051 1.00 84.25 362 LYS A O 1
ATOM 2937 N N . TYR A 1 363 ? -11.867 6.504 4.690 1.00 85.75 363 TYR A N 1
ATOM 2938 C CA . TYR A 1 363 ? -10.955 5.609 3.968 1.00 85.75 363 TYR A CA 1
ATOM 2939 C C . TYR A 1 363 ? -11.580 4.292 3.501 1.00 85.75 363 TYR A C 1
ATOM 2941 O O . TYR A 1 363 ? -10.992 3.622 2.662 1.00 85.75 363 TYR A O 1
ATOM 2949 N N . LYS A 1 364 ? -12.754 3.911 4.026 1.00 81.69 364 LYS A N 1
ATOM 2950 C CA . LYS A 1 364 ? -13.452 2.652 3.693 1.00 81.69 364 LYS A CA 1
ATOM 2951 C C . LYS A 1 364 ? -12.532 1.405 3.705 1.00 81.69 364 LYS A C 1
ATOM 2953 O O . LYS A 1 364 ? -12.541 0.650 2.733 1.00 81.69 364 LYS A O 1
ATOM 2958 N N . PRO A 1 365 ? -11.744 1.166 4.775 1.00 86.81 365 PRO A N 1
ATOM 2959 C CA . PRO A 1 365 ? -10.876 -0.004 4.847 1.00 86.81 365 PRO A CA 1
ATOM 2960 C C . PRO A 1 365 ? -11.679 -1.303 4.772 1.00 86.81 365 PRO A C 1
ATOM 2962 O O . PRO A 1 365 ? -12.755 -1.415 5.369 1.00 86.81 365 PRO A O 1
ATOM 2965 N N . ALA A 1 366 ? -11.118 -2.302 4.093 1.00 84.00 366 ALA A N 1
ATOM 2966 C CA . ALA A 1 366 ? -11.571 -3.677 4.233 1.00 84.00 366 ALA A CA 1
ATOM 2967 C C . ALA A 1 366 ? -11.200 -4.168 5.639 1.00 84.00 366 ALA A C 1
ATOM 2969 O O . ALA A 1 366 ? -10.044 -4.074 6.043 1.00 84.00 366 ALA A O 1
ATOM 2970 N N . LEU A 1 367 ? -12.184 -4.655 6.393 1.00 84.56 367 LEU A N 1
ATOM 2971 C CA . LEU A 1 367 ? -11.972 -5.174 7.743 1.00 84.56 367 LEU A CA 1
ATOM 2972 C C . LEU A 1 367 ? -12.040 -6.698 7.713 1.00 84.56 367 LEU A C 1
ATOM 2974 O O . LEU A 1 367 ? -12.983 -7.263 7.155 1.00 84.56 367 LEU A O 1
ATOM 2978 N N . ALA A 1 368 ? -11.077 -7.357 8.350 1.00 89.25 368 ALA A N 1
ATOM 2979 C CA . ALA A 1 368 ? -11.119 -8.790 8.577 1.00 89.25 368 ALA A CA 1
ATOM 2980 C C . ALA A 1 368 ? -12.331 -9.169 9.445 1.00 89.25 368 ALA A C 1
ATOM 2982 O O . ALA A 1 368 ? -12.837 -8.370 10.241 1.00 89.25 368 ALA A O 1
ATOM 2983 N N . SER A 1 369 ? -12.783 -10.419 9.325 1.00 87.69 369 SER A N 1
ATOM 2984 C CA . SER A 1 369 ? -13.940 -10.938 10.069 1.00 87.69 369 SER A CA 1
ATOM 2985 C C . SER A 1 369 ? -13.795 -10.752 11.582 1.00 87.69 369 SER A C 1
ATOM 2987 O O . SER A 1 369 ? -14.733 -10.295 12.232 1.00 87.69 369 SER A O 1
ATOM 2989 N N . VAL A 1 370 ? -12.605 -11.023 12.128 1.00 92.00 370 VAL A N 1
ATOM 2990 C CA . VAL A 1 370 ? -12.295 -10.839 13.554 1.00 92.00 370 VAL A CA 1
ATOM 2991 C C . VAL A 1 370 ? -12.412 -9.375 13.988 1.00 92.00 370 VAL A C 1
ATOM 2993 O O . VAL A 1 370 ? -13.031 -9.084 15.008 1.00 92.00 370 VAL A O 1
ATOM 2996 N N . THR A 1 371 ? -11.899 -8.439 13.186 1.00 91.50 371 THR A N 1
ATOM 2997 C CA . THR A 1 371 ? -11.980 -6.993 13.446 1.00 91.50 371 THR A CA 1
ATOM 2998 C C . THR A 1 371 ? -13.431 -6.523 13.427 1.00 91.50 371 THR A C 1
ATOM 3000 O O . THR A 1 371 ? -13.855 -5.759 14.293 1.00 91.50 371 THR A O 1
ATOM 3003 N N . MET A 1 372 ? -14.231 -7.026 12.481 1.00 84.44 372 MET A N 1
ATOM 3004 C CA . MET A 1 372 ? -15.663 -6.731 12.416 1.00 84.44 372 MET A CA 1
ATOM 3005 C C . MET A 1 372 ? -16.439 -7.316 13.606 1.00 84.44 372 MET A C 1
ATOM 3007 O O . MET A 1 372 ? -17.339 -6.646 14.114 1.00 84.44 372 MET A O 1
ATOM 3011 N N . SER A 1 373 ? -16.107 -8.532 14.057 1.00 88.19 373 SER A N 1
ATOM 3012 C CA . SER A 1 373 ? -16.707 -9.139 15.257 1.00 88.19 373 SER A CA 1
ATOM 3013 C C . SER A 1 373 ? -16.450 -8.269 16.480 1.00 88.19 373 SER A C 1
ATOM 3015 O O . SER A 1 373 ? -17.394 -7.810 17.117 1.00 88.19 373 SER A O 1
ATOM 3017 N N . LYS A 1 374 ? -15.180 -7.917 16.718 1.00 92.00 374 LYS A N 1
ATOM 3018 C CA . LYS A 1 374 ? -14.780 -7.057 17.835 1.00 92.00 374 LYS A CA 1
ATOM 3019 C C . LYS A 1 374 ? -15.422 -5.675 17.775 1.00 92.00 374 LYS A C 1
ATOM 3021 O O . LYS A 1 374 ? -15.848 -5.158 18.797 1.00 92.00 374 LYS A O 1
ATOM 3026 N N . PHE A 1 375 ? -15.580 -5.095 16.589 1.00 87.56 375 PHE A N 1
ATOM 3027 C CA . PHE A 1 375 ? -16.325 -3.844 16.440 1.00 87.56 375 PHE A CA 1
ATOM 3028 C C . PHE A 1 375 ? -17.794 -3.959 16.869 1.00 87.56 375 PHE A C 1
ATOM 3030 O O . PHE A 1 375 ? -18.307 -3.057 17.531 1.00 87.56 375 PHE A O 1
ATOM 3037 N N . LYS A 1 376 ? -18.478 -5.054 16.517 1.00 83.12 376 LYS A N 1
ATOM 3038 C CA . LYS A 1 376 ? -19.861 -5.296 16.957 1.00 83.12 376 LYS A CA 1
ATOM 3039 C C . LYS A 1 376 ? -19.941 -5.545 18.462 1.00 83.12 376 LYS A C 1
ATOM 3041 O O . LYS A 1 376 ? -20.826 -4.990 19.101 1.00 83.12 376 LYS A O 1
ATOM 3046 N N . GLU A 1 377 ? -19.013 -6.328 19.004 1.00 89.00 377 GLU A N 1
ATOM 3047 C CA . GLU A 1 377 ? -18.888 -6.593 20.441 1.00 89.00 377 GLU A CA 1
ATOM 3048 C C . GLU A 1 377 ? -18.676 -5.292 21.229 1.00 89.00 377 GLU A C 1
ATOM 3050 O O . GLU A 1 377 ? -19.438 -5.027 22.151 1.00 89.00 377 GLU A O 1
ATOM 3055 N N . LEU A 1 378 ? -17.737 -4.426 20.820 1.00 88.31 378 LEU A N 1
ATOM 3056 C CA . LEU A 1 378 ? -17.524 -3.128 21.474 1.00 88.31 378 LEU A CA 1
ATOM 3057 C C . LEU A 1 378 ? -18.774 -2.252 21.397 1.00 88.31 378 LEU A C 1
ATOM 3059 O O . LEU A 1 378 ? -19.137 -1.602 22.369 1.00 88.31 378 LEU A O 1
ATOM 3063 N N . LYS A 1 379 ? -19.455 -2.239 20.244 1.00 79.75 379 LYS A N 1
ATOM 3064 C CA . LYS A 1 379 ? -20.705 -1.491 20.092 1.00 79.75 379 LYS A CA 1
ATOM 3065 C C . LYS A 1 379 ? -21.779 -1.990 21.063 1.00 79.75 379 LYS A C 1
ATOM 3067 O O . LYS A 1 379 ? -22.469 -1.163 21.648 1.00 79.75 379 LYS A O 1
ATOM 3072 N N . ALA A 1 380 ? -21.920 -3.304 21.229 1.00 79.50 380 ALA A N 1
ATOM 3073 C CA . ALA A 1 380 ? -22.863 -3.886 22.180 1.00 79.50 380 ALA A CA 1
ATOM 3074 C C . ALA A 1 380 ? -22.478 -3.544 23.625 1.00 79.50 380 ALA A C 1
ATOM 3076 O O . ALA A 1 380 ? -23.326 -3.050 24.357 1.00 79.50 380 ALA A O 1
ATOM 3077 N N . LEU A 1 381 ? -21.202 -3.704 23.993 1.00 79.12 381 LEU A N 1
ATOM 3078 C CA . LEU A 1 381 ? -20.691 -3.369 25.325 1.00 79.12 381 LEU A CA 1
ATOM 3079 C C . LEU A 1 381 ? -20.949 -1.910 25.685 1.00 79.12 381 LEU A C 1
ATOM 3081 O O . LEU A 1 381 ? -21.559 -1.656 26.708 1.00 79.12 381 LEU A O 1
ATOM 3085 N N . VAL A 1 382 ? -20.590 -0.969 24.807 1.00 76.88 382 VAL A N 1
ATOM 3086 C CA . VAL A 1 382 ? -20.841 0.466 25.024 1.00 76.88 382 VAL A CA 1
ATOM 3087 C C . VAL A 1 382 ? -22.334 0.784 25.141 1.00 76.88 382 VAL A C 1
ATOM 3089 O O . VAL A 1 382 ? -22.682 1.754 25.798 1.00 76.88 382 VAL A O 1
ATOM 3092 N N . THR A 1 383 ? -23.210 0.002 24.498 1.00 65.19 383 THR A N 1
ATOM 3093 C CA . THR A 1 383 ? -24.671 0.190 24.579 1.00 65.19 383 THR A CA 1
ATOM 3094 C C . THR A 1 383 ? -25.231 -0.338 25.902 1.00 65.19 383 THR A C 1
ATOM 3096 O O . THR A 1 383 ? -26.069 0.317 26.509 1.00 65.19 383 THR A O 1
ATOM 3099 N N . VAL A 1 384 ? -24.761 -1.507 26.351 1.00 62.06 384 VAL A N 1
ATOM 3100 C CA . VAL A 1 384 ? -25.163 -2.135 27.622 1.00 62.06 384 VAL A CA 1
ATOM 3101 C C . VAL A 1 384 ? -24.633 -1.341 28.811 1.00 62.06 384 VAL A C 1
ATOM 3103 O O . VAL A 1 384 ? -25.387 -1.030 29.721 1.00 62.06 384 VAL A O 1
ATOM 3106 N N . SER A 1 385 ? -23.364 -0.935 28.763 1.00 57.41 385 SER A N 1
ATOM 3107 C CA . SER A 1 385 ? -22.716 -0.143 29.812 1.00 57.41 385 SER A CA 1
ATOM 3108 C C . SER A 1 385 ? -23.229 1.304 29.868 1.00 57.41 385 SER A C 1
ATOM 3110 O O . SER A 1 385 ? -23.013 2.024 30.840 1.00 57.41 385 SER A O 1
ATOM 3112 N N . SER A 1 386 ? -23.918 1.750 28.812 1.00 53.97 386 SER A N 1
ATOM 3113 C CA . SER A 1 386 ? -24.706 2.980 28.804 1.00 53.97 386 SER A CA 1
ATOM 3114 C C . SER A 1 386 ? -26.189 2.741 29.078 1.00 53.97 386 SER A C 1
ATOM 3116 O O . SER A 1 386 ? -26.968 3.592 28.647 1.00 53.97 386 SER A O 1
ATOM 3118 N N . GLY A 1 387 ? -26.561 1.597 29.683 1.00 56.25 387 GLY A N 1
ATOM 3119 C CA . GLY A 1 387 ? -27.939 1.165 29.955 1.00 56.25 387 GLY A CA 1
ATOM 3120 C C . GLY A 1 387 ? -28.836 2.364 30.218 1.00 56.25 387 GLY A C 1
ATOM 3121 O O . GLY A 1 387 ? -28.440 3.235 30.982 1.00 56.25 387 GLY A O 1
ATOM 3122 N N . ASP A 1 388 ? -29.930 2.470 29.461 1.00 65.94 388 ASP A N 1
ATOM 3123 C CA . ASP A 1 388 ? -30.559 3.734 29.061 1.00 65.94 388 ASP A CA 1
ATOM 3124 C C . ASP A 1 388 ? -30.663 4.732 30.228 1.00 65.94 388 ASP A C 1
ATOM 3126 O O . ASP A 1 388 ? -31.607 4.717 31.014 1.00 65.94 388 ASP A O 1
ATOM 3130 N N . ILE A 1 389 ? -29.661 5.608 30.371 1.00 77.25 389 ILE A N 1
ATOM 3131 C CA . ILE A 1 389 ? -29.608 6.576 31.477 1.00 77.25 389 ILE A CA 1
ATOM 3132 C C . ILE A 1 389 ? -30.838 7.492 31.456 1.00 77.25 389 ILE A C 1
ATOM 3134 O O . ILE A 1 389 ? -31.232 8.046 32.473 1.00 77.25 389 ILE A O 1
ATOM 3138 N N . THR A 1 390 ? -31.477 7.603 30.290 1.00 81.12 390 THR A N 1
ATOM 3139 C CA . THR A 1 390 ? -32.786 8.218 30.102 1.00 81.12 390 THR A CA 1
ATOM 3140 C C . THR A 1 390 ? -33.878 7.514 30.910 1.00 81.12 390 THR A C 1
ATOM 3142 O O . THR A 1 390 ? -34.571 8.195 31.653 1.00 81.12 390 THR A O 1
ATOM 3145 N N . ILE A 1 391 ? -33.985 6.181 30.847 1.00 84.75 391 ILE A N 1
ATOM 3146 C CA . ILE A 1 391 ? -34.964 5.404 31.630 1.00 84.75 391 ILE A CA 1
ATOM 3147 C C . ILE A 1 391 ? -34.695 5.571 33.126 1.00 84.75 391 ILE A C 1
ATOM 3149 O O . ILE A 1 391 ? -35.631 5.779 33.892 1.00 84.75 391 ILE A O 1
ATOM 3153 N N . LEU A 1 392 ? -33.425 5.533 33.547 1.00 88.38 392 LEU A N 1
ATOM 3154 C CA . LEU A 1 392 ? -33.081 5.765 34.951 1.00 88.38 392 LEU A CA 1
ATOM 3155 C C . LEU A 1 392 ? -33.462 7.177 35.405 1.00 88.38 392 LEU A C 1
ATOM 3157 O O . LEU A 1 392 ? -34.001 7.330 36.493 1.00 88.38 392 LEU A O 1
ATOM 3161 N N . ASN A 1 393 ? -33.185 8.204 34.601 1.00 89.62 393 ASN A N 1
ATOM 3162 C CA .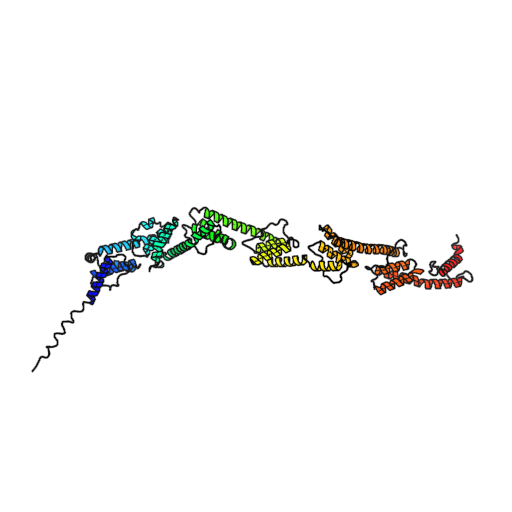 ASN A 1 393 ? -33.525 9.579 34.960 1.00 89.62 393 ASN A CA 1
ATOM 3163 C C . ASN A 1 393 ? -35.043 9.779 35.041 1.00 89.62 393 ASN A C 1
ATOM 3165 O O . ASN A 1 393 ? -35.506 10.421 35.975 1.00 89.62 393 ASN A O 1
ATOM 3169 N N . GLU A 1 394 ? -35.811 9.193 34.119 1.00 89.81 394 GLU A N 1
ATOM 3170 C CA . GLU A 1 394 ? -37.278 9.205 34.172 1.00 89.81 394 GLU A CA 1
ATOM 3171 C C . GLU A 1 394 ? -37.804 8.487 35.424 1.00 89.81 394 GLU A C 1
ATOM 3173 O O . GLU A 1 394 ? -38.672 9.015 36.115 1.00 89.81 394 GLU A O 1
ATOM 3178 N N . ALA A 1 395 ? -37.250 7.316 35.754 1.00 91.94 395 ALA A N 1
ATOM 3179 C CA . ALA A 1 395 ? -37.604 6.582 36.967 1.00 91.94 395 ALA A CA 1
ATOM 3180 C C . ALA A 1 395 ? -37.209 7.341 38.242 1.00 91.94 395 ALA A C 1
ATOM 3182 O O . ALA A 1 395 ? -37.949 7.332 39.219 1.00 91.94 395 ALA A O 1
ATOM 3183 N N . TRP A 1 396 ? -36.056 8.015 38.242 1.00 94.81 396 TRP A N 1
ATOM 3184 C CA . TRP A 1 396 ? -35.600 8.838 39.360 1.00 94.81 396 TRP A CA 1
ATOM 3185 C C . TRP A 1 396 ? -36.527 10.039 39.558 1.00 94.81 396 TRP A C 1
ATOM 3187 O O . TRP A 1 396 ? -36.969 10.281 40.675 1.00 94.81 396 TRP A O 1
ATOM 3197 N N . GLU A 1 397 ? -36.898 10.748 38.488 1.00 93.56 397 GLU A N 1
ATOM 3198 C CA . GLU A 1 397 ? -37.863 11.854 38.552 1.00 93.56 397 GLU A CA 1
ATOM 3199 C C . GLU A 1 397 ? -39.239 11.416 39.077 1.00 93.56 397 GLU A C 1
ATOM 3201 O O . GLU A 1 397 ? -39.835 12.142 39.871 1.00 93.56 397 GLU A O 1
ATOM 3206 N N . ASP A 1 398 ? -39.717 10.234 38.681 1.00 93.06 398 ASP A N 1
ATOM 3207 C CA . ASP A 1 398 ? -40.964 9.637 39.181 1.00 93.06 398 ASP A CA 1
ATOM 3208 C C . ASP A 1 398 ? -40.855 9.194 40.653 1.00 93.06 398 ASP A C 1
ATOM 3210 O O . ASP A 1 398 ? -41.788 9.369 41.430 1.00 93.06 398 ASP A O 1
ATOM 3214 N N . PHE A 1 399 ? -39.690 8.684 41.060 1.00 96.00 399 PHE A N 1
ATOM 3215 C CA . PHE A 1 399 ? -39.409 8.216 42.419 1.00 96.00 399 PHE A CA 1
ATOM 3216 C C . PHE A 1 399 ? -39.271 9.350 43.445 1.00 96.00 399 PHE A C 1
ATOM 3218 O O . PHE A 1 399 ? -39.678 9.207 44.601 1.00 96.00 399 PHE A O 1
ATOM 3225 N N . LEU A 1 400 ? -38.685 10.483 43.047 1.00 93.50 400 LEU A N 1
ATOM 3226 C CA . LEU A 1 400 ? -38.308 11.571 43.954 1.00 93.50 400 LEU A CA 1
ATOM 3227 C C . LEU A 1 400 ? -39.446 12.119 44.842 1.00 93.50 400 LEU A C 1
ATOM 3229 O O . LEU A 1 400 ? -39.164 12.368 46.020 1.00 93.50 400 LEU A O 1
ATOM 3233 N N . PRO A 1 401 ? -40.685 12.334 44.354 1.00 91.44 401 PRO A N 1
ATOM 3234 C CA . PRO A 1 401 ? -41.757 12.909 45.166 1.00 91.44 401 PRO A CA 1
ATOM 3235 C C . PRO A 1 401 ? -42.226 11.999 46.307 1.00 91.44 401 PRO A C 1
ATOM 3237 O O . PRO A 1 401 ? -42.392 12.482 47.425 1.00 91.44 401 PRO A O 1
ATOM 3240 N N . ASP A 1 402 ? -42.409 10.703 46.030 1.00 89.38 402 ASP A N 1
ATOM 3241 C CA . ASP A 1 402 ? -43.204 9.805 46.882 1.00 89.38 402 ASP A CA 1
ATOM 3242 C C . ASP A 1 402 ? -42.464 8.528 47.331 1.00 89.38 402 ASP A C 1
ATOM 3244 O O . ASP A 1 402 ? -43.066 7.667 47.975 1.00 89.38 402 ASP A O 1
ATOM 3248 N N . ASP A 1 403 ? -41.176 8.373 47.003 1.00 91.69 403 ASP A N 1
ATOM 3249 C CA . ASP A 1 403 ? -40.395 7.144 47.247 1.00 91.69 403 ASP A CA 1
ATOM 3250 C C . ASP A 1 403 ? -41.037 5.886 46.627 1.00 91.69 403 ASP A C 1
ATOM 3252 O O . ASP A 1 403 ? -40.901 4.764 47.132 1.00 91.69 403 ASP A O 1
ATOM 3256 N N . ALA A 1 404 ? -41.770 6.076 45.530 1.00 89.81 404 ALA A N 1
ATOM 3257 C CA . ALA A 1 404 ? -42.528 5.053 44.824 1.00 89.81 404 ALA A CA 1
ATOM 3258 C C . ALA A 1 404 ? -42.520 5.333 43.318 1.00 89.81 404 ALA A C 1
ATOM 3260 O O . ALA A 1 404 ? -42.370 6.474 42.902 1.00 89.81 404 ALA A O 1
ATOM 3261 N N . LEU A 1 405 ? -42.707 4.289 42.510 1.00 90.81 405 LEU A N 1
ATOM 3262 C CA . LEU A 1 405 ? -42.825 4.414 41.058 1.00 90.81 405 LEU A CA 1
ATOM 3263 C C . LEU A 1 405 ? -44.297 4.335 40.642 1.00 90.81 405 LEU A C 1
ATOM 3265 O O . LEU A 1 405 ? -45.026 3.439 41.078 1.00 90.81 405 LEU A O 1
ATOM 3269 N N . SER A 1 406 ? -44.726 5.259 39.787 1.00 87.12 406 SER A N 1
ATOM 3270 C CA . SER A 1 406 ? -46.053 5.265 39.170 1.00 87.12 406 SER A CA 1
ATOM 3271 C C . SER A 1 406 ? -46.124 4.380 37.920 1.00 87.12 406 SER A C 1
ATOM 3273 O O . SER A 1 406 ? -47.205 3.891 37.583 1.00 87.12 406 SER A O 1
ATOM 3275 N N . ASN A 1 407 ? -44.980 4.119 37.273 1.00 85.44 407 ASN A N 1
ATOM 3276 C CA . ASN A 1 407 ? -44.851 3.217 36.123 1.00 85.44 407 ASN A CA 1
ATOM 3277 C C . ASN A 1 407 ? -43.857 2.073 36.384 1.00 85.44 407 ASN A C 1
ATOM 3279 O O . ASN A 1 407 ? -43.044 2.115 37.303 1.00 85.44 407 ASN A O 1
ATOM 3283 N N . GLU A 1 408 ? -43.915 1.037 35.547 1.00 85.06 408 GLU A N 1
ATOM 3284 C CA . GLU A 1 408 ? -42.924 -0.041 35.543 1.00 85.06 408 GLU A CA 1
ATOM 3285 C C . GLU A 1 408 ? -41.725 0.367 34.670 1.00 85.06 408 GLU A C 1
ATOM 3287 O O . GLU A 1 408 ? -41.891 0.649 33.481 1.00 85.06 408 GLU A O 1
ATOM 3292 N N . TYR A 1 409 ? -40.527 0.404 35.261 1.00 85.38 409 TYR A N 1
ATOM 3293 C CA . TYR A 1 409 ? -39.274 0.757 34.587 1.00 85.38 409 TYR A CA 1
ATOM 3294 C C . TYR A 1 409 ? -38.313 -0.440 34.592 1.00 85.38 409 TYR A C 1
ATOM 3296 O O . TYR A 1 409 ? -38.087 -1.053 35.635 1.00 85.38 409 TYR A O 1
ATOM 3304 N N . ASP A 1 410 ? -37.718 -0.754 33.437 1.00 82.25 410 ASP A N 1
ATOM 3305 C CA . ASP A 1 410 ? -36.681 -1.789 33.307 1.00 82.25 410 ASP A CA 1
ATOM 3306 C C . ASP A 1 410 ? -35.308 -1.186 33.637 1.00 82.25 410 ASP A C 1
ATOM 3308 O O . ASP A 1 410 ? -34.593 -0.679 32.768 1.00 82.25 410 ASP A O 1
ATOM 3312 N N . LEU A 1 411 ? -34.991 -1.141 34.932 1.00 83.75 411 LEU A N 1
ATOM 3313 C CA . LEU A 1 411 ? -33.745 -0.567 35.435 1.00 83.75 411 LEU A CA 1
ATOM 3314 C C . LEU A 1 411 ? -32.571 -1.537 35.243 1.00 83.75 411 LEU A C 1
ATOM 3316 O O . LEU A 1 411 ? -32.659 -2.723 35.563 1.00 83.75 411 LEU A O 1
ATOM 3320 N N . SER A 1 412 ? -31.439 -1.009 34.770 1.00 80.81 412 SER A N 1
ATOM 3321 C CA . SER A 1 412 ? -30.160 -1.726 34.802 1.00 80.81 412 SER A CA 1
ATOM 3322 C C . SER A 1 412 ? -29.538 -1.622 36.201 1.00 80.81 412 SER A C 1
ATOM 3324 O O . SER A 1 412 ? -29.969 -0.828 37.034 1.00 80.81 412 SER A O 1
ATOM 3326 N N . PHE A 1 413 ? -28.499 -2.411 36.457 1.00 81.94 413 PHE A N 1
ATOM 3327 C CA . PHE A 1 413 ? -27.682 -2.336 37.675 1.00 81.94 413 PHE A CA 1
ATOM 3328 C C . PHE A 1 413 ? -26.181 -2.277 37.367 1.00 81.94 413 PHE A C 1
ATOM 3330 O O . PHE A 1 413 ? -25.367 -2.390 38.267 1.00 81.94 413 PHE A O 1
ATOM 3337 N N . ASP A 1 414 ? -25.818 -2.119 36.093 1.00 73.25 414 ASP A N 1
ATOM 3338 C CA . ASP A 1 414 ? -24.434 -2.008 35.629 1.00 73.25 414 ASP A CA 1
ATOM 3339 C C . ASP A 1 414 ? -24.327 -0.748 34.763 1.00 73.25 414 ASP A C 1
ATOM 3341 O O . ASP A 1 414 ? -24.537 -0.777 33.544 1.00 73.25 414 ASP A O 1
ATOM 3345 N N . TYR A 1 415 ? -24.122 0.394 35.427 1.00 74.94 415 TYR A N 1
ATOM 3346 C CA . TYR A 1 415 ? -23.946 1.692 34.780 1.00 74.94 415 TYR A CA 1
ATOM 3347 C C . TYR A 1 415 ? -22.476 2.104 34.852 1.00 74.94 415 TYR A C 1
ATOM 3349 O O . TYR A 1 415 ? -21.818 1.989 35.881 1.00 74.94 415 TYR A O 1
ATOM 3357 N N . CYS A 1 416 ? -21.958 2.682 33.766 1.00 73.62 416 CYS A N 1
ATOM 3358 C CA . CYS A 1 416 ? -20.634 3.311 33.806 1.00 73.62 416 CYS A CA 1
ATOM 3359 C C . CYS A 1 416 ? -20.571 4.526 34.751 1.00 73.62 416 CYS A C 1
ATOM 3361 O O . CYS A 1 416 ? -19.492 4.871 35.223 1.00 73.62 416 CYS A O 1
ATOM 3363 N N . ASP A 1 417 ? -21.700 5.204 34.974 1.00 78.81 417 ASP A N 1
ATOM 3364 C CA . ASP A 1 417 ? -21.821 6.264 35.973 1.00 78.81 417 ASP A CA 1
ATOM 3365 C C . ASP A 1 417 ? -22.211 5.628 37.315 1.00 78.81 417 ASP A C 1
ATOM 3367 O O . ASP A 1 417 ? -23.317 5.110 37.465 1.00 78.81 417 ASP A O 1
ATOM 3371 N N . LYS A 1 418 ? -21.296 5.651 38.287 1.00 84.38 418 LYS A N 1
ATOM 3372 C CA . LYS A 1 418 ? -21.512 5.021 39.595 1.00 84.38 418 LYS A CA 1
ATOM 3373 C C . LYS A 1 418 ? -22.570 5.728 40.434 1.00 84.38 418 LYS A C 1
ATOM 3375 O O . LYS A 1 418 ? -23.256 5.066 41.205 1.00 84.38 418 LYS A O 1
ATOM 3380 N N . LEU A 1 419 ? -22.802 7.024 40.216 1.00 87.44 419 LEU A N 1
ATOM 3381 C CA . LEU A 1 419 ? -23.932 7.711 40.838 1.00 87.44 419 LEU A CA 1
ATOM 3382 C C . LEU A 1 419 ? -25.264 7.218 40.249 1.00 87.44 419 LEU A C 1
ATOM 3384 O O . LEU A 1 419 ? -26.238 7.045 40.977 1.00 87.44 419 LEU A O 1
ATOM 3388 N N . ALA A 1 420 ? -25.305 6.938 38.943 1.00 88.25 420 ALA A N 1
ATOM 3389 C CA . ALA A 1 420 ? -26.469 6.335 38.291 1.00 88.25 420 ALA A CA 1
ATOM 3390 C C . ALA A 1 420 ? -26.741 4.906 38.805 1.00 88.25 420 ALA A C 1
ATOM 3392 O O . ALA A 1 420 ? -27.887 4.549 39.077 1.00 88.25 420 ALA A O 1
ATOM 3393 N N . GLU A 1 421 ? -25.689 4.111 39.005 1.00 88.25 421 GLU A N 1
ATOM 3394 C CA . GLU A 1 421 ? -25.785 2.775 39.605 1.00 88.25 421 GLU A CA 1
ATOM 3395 C C . GLU A 1 421 ? -26.369 2.826 41.024 1.00 88.25 421 GLU A C 1
ATOM 3397 O O . GLU A 1 421 ? -27.357 2.147 41.308 1.00 88.25 421 GLU A O 1
ATOM 3402 N N . ILE A 1 422 ? -25.850 3.725 41.869 1.00 91.44 422 ILE A N 1
ATOM 3403 C CA . ILE A 1 422 ? -26.358 3.963 43.228 1.00 91.44 422 ILE A CA 1
ATOM 3404 C C . ILE A 1 422 ? -27.832 4.383 43.204 1.00 91.44 422 ILE A C 1
ATOM 3406 O O . ILE A 1 422 ? -28.640 3.827 43.945 1.00 91.44 422 ILE A O 1
ATOM 3410 N N . ARG A 1 423 ? -28.226 5.317 42.329 1.00 94.25 423 ARG A N 1
ATOM 3411 C CA . ARG A 1 423 ? -29.634 5.737 42.198 1.00 94.25 423 ARG A CA 1
ATOM 3412 C C . ARG A 1 423 ? -30.553 4.576 41.824 1.00 94.25 423 ARG A C 1
ATOM 3414 O O . ARG A 1 423 ? -31.632 4.454 42.399 1.00 94.25 423 ARG A O 1
ATOM 3421 N N . SER A 1 424 ? -30.124 3.700 40.914 1.00 93.06 424 SER A N 1
ATOM 3422 C CA . SER A 1 424 ? -30.887 2.497 40.555 1.00 93.06 424 SER A CA 1
ATOM 3423 C C . SER A 1 424 ? -31.071 1.558 41.755 1.00 93.06 424 SER A C 1
ATOM 3425 O O . SER A 1 424 ? -32.187 1.103 42.028 1.00 93.06 424 SER A O 1
ATOM 3427 N N . PHE A 1 425 ? -30.005 1.325 42.530 1.00 95.25 425 PHE A N 1
ATOM 3428 C CA . PHE A 1 425 ? -30.077 0.534 43.761 1.00 95.25 425 PHE A CA 1
ATOM 3429 C C . PHE A 1 425 ? -30.982 1.166 44.821 1.00 95.25 425 PHE A C 1
ATOM 3431 O O . PHE A 1 425 ? -31.753 0.443 45.451 1.00 95.25 425 PHE A O 1
ATOM 3438 N N . ILE A 1 426 ? -30.958 2.491 44.984 1.00 96.56 426 ILE A N 1
ATOM 3439 C CA . ILE A 1 426 ? -31.840 3.206 45.917 1.00 96.56 426 ILE A CA 1
ATOM 3440 C C . ILE A 1 426 ? -33.310 3.022 45.530 1.00 96.56 426 ILE A C 1
ATOM 3442 O O . ILE A 1 426 ? -34.124 2.705 46.403 1.00 96.56 426 ILE A O 1
ATOM 3446 N N . ILE A 1 427 ? -33.662 3.178 44.246 1.00 95.75 427 ILE A N 1
ATOM 3447 C CA . ILE A 1 427 ? -35.040 2.961 43.773 1.00 95.75 427 ILE A CA 1
ATOM 3448 C C . ILE A 1 427 ? -35.465 1.515 44.062 1.00 95.75 427 ILE A C 1
ATOM 3450 O O . ILE A 1 427 ? -36.470 1.291 44.739 1.00 95.75 427 ILE A O 1
ATOM 3454 N N . ASP A 1 428 ? -34.696 0.527 43.586 1.00 94.00 428 ASP A N 1
ATOM 3455 C CA . ASP A 1 428 ? -35.047 -0.893 43.726 1.00 94.00 428 ASP A CA 1
ATOM 3456 C C . ASP A 1 428 ? -35.119 -1.314 45.200 1.00 94.00 428 ASP A C 1
ATOM 3458 O O . ASP A 1 428 ? -36.048 -2.015 45.600 1.00 94.00 428 ASP A O 1
ATOM 3462 N N . GLY A 1 429 ? -34.185 -0.833 46.023 1.00 93.75 429 GLY A N 1
ATOM 3463 C CA . GLY A 1 429 ? -34.145 -1.078 47.461 1.00 93.75 429 GLY A CA 1
ATOM 3464 C C . GLY A 1 429 ? -35.297 -0.417 48.212 1.00 93.75 429 GLY A C 1
ATOM 3465 O O . GLY A 1 429 ? -35.819 -1.000 49.155 1.00 93.75 429 GLY A O 1
ATOM 3466 N N . THR A 1 430 ? -35.751 0.768 47.803 1.00 93.88 430 THR A N 1
ATOM 3467 C CA . THR A 1 430 ? -36.832 1.485 48.502 1.00 93.88 430 THR A CA 1
ATOM 3468 C C . THR A 1 430 ? -38.215 0.957 48.135 1.00 93.88 430 THR A C 1
ATOM 3470 O O . THR A 1 430 ? -39.067 0.798 49.025 1.00 93.88 430 THR A O 1
ATOM 3473 N N . VAL A 1 431 ? -38.426 0.667 46.845 1.00 92.06 431 VAL A N 1
ATOM 3474 C CA . VAL A 1 431 ? -39.668 0.094 46.303 1.00 92.06 431 VAL A CA 1
ATOM 3475 C C . VAL A 1 431 ? -39.845 -1.344 46.793 1.00 92.06 431 VAL A C 1
ATOM 3477 O O . VAL A 1 431 ? -40.927 -1.703 47.256 1.00 92.06 431 VAL A O 1
ATOM 3480 N N . HIS A 1 432 ? -38.770 -2.139 46.789 1.00 90.19 432 HIS A N 1
ATOM 3481 C CA . HIS A 1 432 ? -38.759 -3.535 47.238 1.00 90.19 432 HIS A CA 1
ATOM 3482 C C . HIS A 1 432 ? -38.042 -3.690 48.585 1.00 90.19 432 HIS A C 1
ATOM 3484 O O . HIS A 1 432 ? -37.211 -4.579 48.772 1.00 90.19 432 HIS A O 1
ATOM 3490 N N . VAL A 1 433 ? -38.343 -2.807 49.545 1.00 90.38 433 VAL A N 1
ATOM 3491 C CA . VAL A 1 433 ? -37.621 -2.749 50.831 1.00 90.38 433 VAL A CA 1
ATOM 3492 C C . VAL A 1 433 ? -37.652 -4.059 51.613 1.00 90.38 433 VAL A C 1
ATOM 3494 O O . VAL A 1 433 ? -36.695 -4.377 52.312 1.00 90.38 433 VAL A O 1
ATOM 3497 N N . CYS A 1 434 ? -38.720 -4.846 51.472 1.00 85.44 434 CYS A N 1
ATOM 3498 C CA . CYS A 1 434 ? -38.857 -6.115 52.174 1.00 85.44 434 CYS A CA 1
ATOM 3499 C C . CYS A 1 434 ? -37.971 -7.216 51.580 1.00 85.44 434 CYS A C 1
ATOM 3501 O O . CYS A 1 434 ? -37.448 -8.043 52.323 1.00 85.44 434 CYS A O 1
ATOM 3503 N N . GLU A 1 435 ? -37.819 -7.246 50.257 1.00 85.06 435 GLU A N 1
ATOM 3504 C CA . GLU A 1 435 ? -37.086 -8.286 49.538 1.00 85.06 435 GLU A CA 1
ATOM 3505 C C . GLU A 1 435 ? -35.616 -7.927 49.323 1.00 85.06 435 GLU A C 1
ATOM 3507 O O . GLU A 1 435 ? -34.760 -8.808 49.364 1.00 85.06 435 GLU A O 1
ATOM 3512 N N . LYS A 1 436 ? -35.334 -6.646 49.064 1.00 88.31 436 LYS A N 1
ATOM 3513 C CA . LYS A 1 436 ? -34.048 -6.179 48.538 1.00 88.31 436 LYS A CA 1
ATOM 3514 C C . LYS A 1 436 ? -33.438 -5.003 49.295 1.00 88.31 436 LYS A C 1
ATOM 3516 O O . LYS A 1 436 ? -32.302 -4.663 48.999 1.00 88.31 436 LYS A O 1
ATOM 3521 N N . GLY A 1 437 ? -34.134 -4.390 50.257 1.00 89.88 437 GLY A N 1
ATOM 3522 C CA . GLY A 1 437 ? -33.669 -3.165 50.927 1.00 89.88 437 GLY A CA 1
ATOM 3523 C C . GLY A 1 437 ? -32.240 -3.271 51.474 1.00 89.88 437 GLY A C 1
ATOM 3524 O O . GLY A 1 437 ? -31.379 -2.490 51.087 1.00 89.88 437 GLY A O 1
ATOM 3525 N N . LEU A 1 438 ? -31.965 -4.293 52.293 1.00 87.06 438 LEU A N 1
ATOM 3526 C CA . LEU A 1 438 ? -30.620 -4.540 52.840 1.00 87.06 438 LEU A CA 1
ATOM 3527 C C . LEU A 1 438 ? -29.613 -4.950 51.767 1.00 87.06 438 LEU A C 1
ATOM 3529 O O . LEU A 1 438 ? -28.502 -4.444 51.759 1.00 87.06 438 LEU A O 1
ATOM 3533 N N . GLN A 1 439 ? -30.019 -5.817 50.836 1.00 90.50 439 GLN A N 1
ATOM 3534 C CA . GLN A 1 439 ? -29.151 -6.236 49.737 1.00 90.50 439 GLN A CA 1
ATOM 3535 C C . GLN A 1 439 ? -28.665 -5.028 48.926 1.00 90.50 439 GLN A C 1
ATOM 3537 O O . GLN A 1 439 ? -27.499 -4.965 48.562 1.00 90.50 439 GLN A O 1
ATOM 3542 N N . ARG A 1 440 ? -29.547 -4.059 48.653 1.00 94.00 440 ARG A N 1
ATOM 3543 C CA . ARG A 1 440 ? -29.180 -2.856 47.903 1.00 94.00 440 ARG A CA 1
ATOM 3544 C C . ARG A 1 440 ? -28.315 -1.895 48.701 1.00 94.00 440 ARG A C 1
ATOM 3546 O O . ARG A 1 440 ? -27.507 -1.214 48.088 1.00 94.00 440 ARG A O 1
ATOM 3553 N N . LEU A 1 441 ? -28.443 -1.858 50.025 1.00 92.56 441 LEU A N 1
ATOM 3554 C CA . LEU A 1 441 ? -27.505 -1.113 50.867 1.00 92.56 441 LEU A CA 1
ATOM 3555 C C . LEU A 1 441 ? -26.100 -1.727 50.802 1.00 92.56 441 LEU A C 1
ATOM 3557 O O . LEU A 1 441 ? -25.151 -0.987 50.572 1.00 92.56 441 LEU A O 1
ATOM 3561 N N . ASP A 1 442 ? -25.981 -3.057 50.873 1.00 86.94 442 ASP A N 1
ATOM 3562 C CA . ASP A 1 442 ? -24.695 -3.749 50.698 1.00 86.94 442 ASP A CA 1
ATOM 3563 C C . ASP A 1 442 ? -24.119 -3.514 49.285 1.00 86.94 442 ASP A C 1
ATOM 3565 O O . ASP A 1 442 ? -22.929 -3.251 49.125 1.00 86.94 442 ASP A O 1
ATOM 3569 N N . ASP A 1 443 ? -24.952 -3.584 48.237 1.00 88.00 443 ASP A N 1
ATOM 3570 C CA . ASP A 1 443 ? -24.528 -3.295 46.859 1.00 88.00 443 ASP A CA 1
ATOM 3571 C C . ASP A 1 443 ? -23.996 -1.849 46.728 1.00 88.00 443 ASP A C 1
ATOM 3573 O O . ASP A 1 443 ? -22.971 -1.626 46.085 1.00 88.00 443 ASP A O 1
ATOM 3577 N N . ILE A 1 444 ? -24.656 -0.870 47.361 1.00 91.81 444 ILE A N 1
ATOM 3578 C CA . ILE A 1 444 ? -24.228 0.539 47.370 1.00 91.81 444 ILE A CA 1
ATOM 3579 C C . ILE A 1 444 ? -22.915 0.716 48.139 1.00 91.81 444 ILE A C 1
ATOM 3581 O O . ILE A 1 444 ? -22.027 1.409 47.644 1.00 91.81 444 ILE A O 1
ATOM 3585 N N . GLU A 1 445 ? -22.763 0.084 49.305 1.00 88.50 445 GLU A N 1
ATOM 3586 C CA . GLU A 1 445 ? -21.519 0.117 50.086 1.00 88.50 445 GLU A CA 1
ATOM 3587 C C . GLU A 1 445 ? -20.346 -0.431 49.263 1.00 88.50 445 GLU A C 1
ATOM 3589 O O . GLU A 1 445 ? -19.316 0.231 49.150 1.00 88.50 445 GLU A O 1
ATOM 3594 N N . ASN A 1 446 ? -20.538 -1.557 48.567 1.00 79.56 446 ASN A N 1
ATOM 3595 C CA . ASN A 1 446 ? -19.521 -2.110 47.668 1.00 79.56 446 ASN A CA 1
ATOM 3596 C C . ASN A 1 446 ? -19.133 -1.128 46.546 1.00 79.56 446 ASN A C 1
ATOM 3598 O O . ASN A 1 446 ? -17.952 -0.989 46.224 1.00 79.56 446 ASN A O 1
ATOM 3602 N N . VAL A 1 447 ? -20.103 -0.417 45.954 1.00 79.06 447 VAL A N 1
ATOM 3603 C CA . VAL A 1 447 ? -19.807 0.602 44.933 1.00 79.06 447 VAL A CA 1
ATOM 3604 C C . VAL A 1 447 ? -18.981 1.749 45.518 1.00 79.06 447 VAL A C 1
ATOM 3606 O O . VAL A 1 447 ? -18.042 2.200 44.858 1.00 79.06 447 VAL A O 1
ATOM 3609 N N . LEU A 1 448 ? -19.302 2.211 46.728 1.00 82.31 448 LEU A N 1
ATOM 3610 C CA . LEU A 1 448 ? -18.604 3.313 47.400 1.00 82.31 448 LEU A CA 1
ATOM 3611 C C . LEU A 1 448 ? -17.207 2.928 47.907 1.00 82.31 448 LEU A C 1
ATOM 3613 O O . LEU A 1 448 ? -16.306 3.764 47.894 1.00 82.31 448 LEU A O 1
ATOM 3617 N N . ASP A 1 449 ? -16.998 1.672 48.297 1.00 76.38 449 ASP A N 1
ATOM 3618 C CA . ASP A 1 449 ? -15.688 1.161 48.715 1.00 76.38 449 ASP A CA 1
ATOM 3619 C C . ASP A 1 449 ? -14.716 1.016 47.534 1.00 76.38 449 ASP A C 1
ATOM 3621 O O . ASP A 1 449 ? -13.511 1.256 47.663 1.00 76.38 449 ASP A O 1
ATOM 3625 N N . GLU A 1 450 ? -15.228 0.623 46.365 1.00 67.00 450 GLU A N 1
ATOM 3626 C CA . GLU A 1 450 ? -14.418 0.398 45.165 1.00 67.00 450 GLU A CA 1
ATOM 3627 C C . GLU A 1 450 ? -14.199 1.667 44.323 1.00 67.00 450 GLU A C 1
ATOM 3629 O O . GLU A 1 450 ? -13.307 1.687 43.467 1.00 67.00 450 GLU A O 1
ATOM 3634 N N . ASN A 1 451 ? -14.995 2.725 44.531 1.00 71.31 451 ASN A N 1
ATOM 3635 C CA . ASN A 1 451 ? -15.023 3.899 43.657 1.00 71.31 451 ASN A CA 1
ATOM 3636 C C . ASN A 1 451 ? -15.151 5.214 44.444 1.00 71.31 451 ASN A C 1
ATOM 3638 O O . ASN A 1 451 ? -15.948 5.335 45.364 1.00 71.31 451 ASN A O 1
ATOM 3642 N N . GLU A 1 452 ? -14.437 6.257 44.013 1.00 76.44 452 GLU A N 1
ATOM 3643 C CA . GLU A 1 452 ? -14.640 7.615 44.533 1.00 76.44 452 GLU A CA 1
ATOM 3644 C C . GLU A 1 452 ? -15.862 8.248 43.842 1.00 76.44 452 GLU A C 1
ATOM 3646 O O . GLU A 1 452 ? -15.795 8.622 42.668 1.00 76.44 452 GLU A O 1
ATOM 3651 N N . VAL A 1 453 ? -16.994 8.329 44.552 1.00 81.38 453 VAL A N 1
ATOM 3652 C CA . VAL A 1 453 ? -18.269 8.852 44.028 1.00 81.38 453 VAL A CA 1
ATOM 3653 C C . VAL A 1 453 ? -18.712 10.079 44.825 1.00 81.38 453 VAL A C 1
ATOM 3655 O O . VAL A 1 453 ? -18.852 10.018 46.043 1.00 81.38 453 VAL A O 1
ATOM 3658 N N . ASP A 1 454 ? -18.966 11.192 44.133 1.00 87.06 454 ASP A N 1
ATOM 3659 C CA . ASP A 1 454 ? -19.568 12.392 44.727 1.00 87.06 454 ASP A CA 1
ATOM 3660 C C . ASP A 1 454 ? -21.097 12.247 44.729 1.00 87.06 454 ASP A C 1
ATOM 3662 O O . ASP A 1 454 ? -21.741 12.311 43.676 1.00 87.06 454 ASP A O 1
ATOM 3666 N N . ILE A 1 455 ? -21.675 11.985 45.904 1.00 89.81 455 ILE A N 1
ATOM 3667 C CA . ILE A 1 455 ? -23.121 11.820 46.073 1.00 89.81 455 ILE A CA 1
ATOM 3668 C C . ILE A 1 455 ? -23.753 13.196 46.268 1.00 89.81 455 ILE A C 1
ATOM 3670 O O . ILE A 1 455 ? -23.500 13.889 47.255 1.00 89.81 455 ILE A O 1
ATOM 3674 N N . ASP A 1 456 ? -24.616 13.594 45.335 1.00 92.38 456 ASP A N 1
ATOM 3675 C CA . ASP A 1 456 ? -25.347 14.848 45.470 1.00 92.38 456 ASP A CA 1
ATOM 3676 C C . ASP A 1 456 ? -26.333 14.809 46.662 1.00 92.38 456 ASP A C 1
ATOM 3678 O O . ASP A 1 456 ? -26.821 13.736 47.031 1.00 92.38 456 ASP A O 1
ATOM 3682 N N . PRO A 1 457 ? -26.691 15.967 47.250 1.00 94.19 457 PRO A N 1
ATOM 3683 C CA . PRO A 1 457 ? -27.517 16.010 48.457 1.00 94.19 457 PRO A CA 1
ATOM 3684 C C . PRO A 1 457 ? -28.875 15.306 48.341 1.00 94.19 457 PRO A C 1
ATOM 3686 O O . PRO A 1 457 ? -29.357 14.762 49.329 1.00 94.19 457 PRO A O 1
ATOM 3689 N N . GLN A 1 458 ? -29.494 15.311 47.156 1.00 94.12 458 GLN A N 1
ATOM 3690 C CA . GLN A 1 458 ? -30.795 14.677 46.950 1.00 94.12 458 GLN A CA 1
ATOM 3691 C C . GLN A 1 458 ? -30.660 13.152 46.920 1.00 94.12 458 GLN A C 1
ATOM 3693 O O . GLN A 1 458 ? -31.488 12.448 47.495 1.00 94.12 458 GLN A O 1
ATOM 3698 N N . THR A 1 459 ? -29.609 12.633 46.283 1.00 94.56 459 THR A N 1
ATOM 3699 C CA . THR A 1 459 ? -29.307 11.195 46.309 1.00 94.56 459 THR A CA 1
ATOM 3700 C C . THR A 1 459 ? -28.950 10.734 47.724 1.00 94.56 459 THR A C 1
ATOM 3702 O O . THR A 1 459 ? -29.446 9.693 48.153 1.00 94.56 459 THR A O 1
ATOM 3705 N N . GLN A 1 460 ? -28.177 11.527 48.476 1.00 95.31 460 GLN A N 1
ATOM 3706 C CA . GLN A 1 460 ? -27.846 11.212 49.870 1.00 95.31 460 GLN A CA 1
ATOM 3707 C C . GLN A 1 460 ? -29.100 11.150 50.753 1.00 95.31 460 GLN A C 1
ATOM 3709 O O . GLN A 1 460 ? -29.268 10.202 51.510 1.00 95.31 460 GLN A O 1
ATOM 3714 N N . GLU A 1 461 ? -30.026 12.104 50.611 1.00 94.94 461 GLU A N 1
ATOM 3715 C CA . GLU A 1 461 ? -31.288 12.103 51.363 1.00 94.94 461 GLU A CA 1
ATOM 3716 C C . GLU A 1 461 ? -32.104 10.818 51.129 1.00 94.94 461 GLU A C 1
ATOM 3718 O O . GLU A 1 461 ? -32.660 10.243 52.068 1.00 94.94 461 GLU A O 1
ATOM 3723 N N . LYS A 1 462 ? -32.157 10.330 49.882 1.00 96.25 462 LYS A N 1
ATOM 3724 C CA . LYS A 1 462 ? -32.861 9.083 49.547 1.00 96.25 462 LYS A CA 1
ATOM 3725 C C . LYS A 1 462 ? -32.135 7.837 50.055 1.00 96.25 462 LYS A C 1
ATOM 3727 O O . LYS A 1 462 ? -32.798 6.889 50.477 1.00 96.25 462 LYS A O 1
ATOM 3732 N N . LEU A 1 463 ? -30.802 7.841 50.053 1.00 95.50 463 LEU A N 1
ATOM 3733 C CA . LEU A 1 463 ? -30.001 6.772 50.649 1.00 95.50 463 LEU A CA 1
ATOM 3734 C C . LEU A 1 463 ? -30.257 6.671 52.162 1.00 95.50 463 LEU A C 1
ATOM 3736 O O . LEU A 1 463 ? -30.637 5.606 52.648 1.00 95.50 463 LEU A O 1
ATOM 3740 N N . ASP A 1 464 ? -30.180 7.792 52.881 1.00 92.75 464 ASP A N 1
ATOM 3741 C CA . ASP A 1 464 ? -30.445 7.860 54.326 1.00 92.75 464 ASP A CA 1
ATOM 3742 C C . ASP A 1 464 ? -31.877 7.395 54.663 1.00 92.75 464 ASP A C 1
ATOM 3744 O O . ASP A 1 464 ? -32.133 6.740 55.686 1.00 92.75 464 ASP A O 1
ATOM 3748 N N . ALA A 1 465 ? -32.844 7.714 53.794 1.00 92.44 465 ALA A N 1
ATOM 3749 C CA . ALA A 1 465 ? -34.224 7.260 53.928 1.00 92.44 465 ALA A CA 1
ATOM 3750 C C . ALA A 1 465 ? -34.343 5.732 53.784 1.00 92.44 465 ALA A C 1
ATOM 3752 O O . ALA A 1 465 ? -35.027 5.097 54.598 1.00 92.44 465 ALA A O 1
ATOM 3753 N N . LEU A 1 466 ? -33.656 5.130 52.805 1.00 94.12 466 LEU A N 1
ATOM 3754 C CA . LEU A 1 466 ? -33.592 3.677 52.625 1.00 94.12 466 LEU A CA 1
ATOM 3755 C C . LEU A 1 466 ? -32.934 2.984 53.828 1.00 94.12 466 LEU A C 1
ATOM 3757 O O . LEU A 1 466 ? -33.489 2.005 54.344 1.00 94.12 466 LEU A O 1
ATOM 3761 N N . GLU A 1 467 ? -31.808 3.506 54.320 1.00 90.50 467 GLU A N 1
ATOM 3762 C CA . GLU A 1 467 ? -31.127 3.010 55.524 1.00 90.50 467 GLU A CA 1
ATOM 3763 C C . GLU A 1 467 ? -32.048 3.048 56.744 1.00 90.50 467 GLU A C 1
ATOM 3765 O O . GLU A 1 467 ? -32.206 2.055 57.464 1.00 90.50 467 GLU A O 1
ATOM 3770 N N . THR A 1 468 ? -32.728 4.178 56.948 1.00 89.56 468 THR A N 1
ATOM 3771 C CA . THR A 1 468 ? -33.667 4.369 58.057 1.00 89.56 468 THR A CA 1
ATOM 3772 C C . THR A 1 468 ? -34.843 3.399 57.964 1.00 89.56 468 THR A C 1
ATOM 3774 O O . THR A 1 468 ? -35.255 2.819 58.976 1.00 89.56 468 THR A O 1
ATOM 3777 N N . LYS A 1 469 ? -35.409 3.214 56.766 1.00 87.94 469 LYS A N 1
ATOM 3778 C CA . LYS A 1 469 ? -36.553 2.322 56.523 1.00 87.94 469 LYS A CA 1
ATOM 3779 C C . LYS A 1 469 ? -36.165 0.865 56.778 1.00 87.94 469 LYS A C 1
ATOM 3781 O O . LYS A 1 469 ? -36.871 0.177 57.517 1.00 87.94 469 LYS A O 1
ATOM 3786 N N . SER A 1 470 ? -35.020 0.431 56.254 1.00 86.62 470 SER A N 1
ATOM 3787 C CA . SER A 1 470 ? -34.496 -0.931 56.425 1.00 86.62 470 SER A CA 1
ATOM 3788 C C . SER A 1 470 ? -34.124 -1.222 57.884 1.00 86.62 470 SER A C 1
ATOM 3790 O O . SER A 1 470 ? -34.533 -2.242 58.442 1.00 86.62 470 SER A O 1
ATOM 3792 N N . SER A 1 471 ? -33.452 -0.283 58.556 1.00 83.50 471 SER A N 1
ATOM 3793 C CA . SER A 1 471 ? -33.059 -0.418 59.967 1.00 83.50 471 SER A CA 1
ATOM 3794 C C . SER A 1 471 ? -34.261 -0.489 60.908 1.00 83.50 471 SER A C 1
ATOM 3796 O O . SER A 1 471 ? -34.296 -1.326 61.811 1.00 83.50 471 SER A O 1
ATOM 3798 N N . LYS A 1 472 ? -35.290 0.345 60.687 1.00 82.31 472 LYS A N 1
ATOM 3799 C CA . LYS A 1 472 ? -36.535 0.297 61.473 1.00 82.31 472 LYS A CA 1
ATOM 3800 C C . LYS A 1 472 ? -37.250 -1.043 61.328 1.00 82.31 472 LYS A C 1
ATOM 3802 O O . LYS A 1 472 ? -37.767 -1.550 62.318 1.00 82.31 472 LYS A O 1
ATOM 3807 N N . LEU A 1 473 ? -37.292 -1.617 60.125 1.00 82.44 473 LEU A N 1
ATOM 3808 C CA . LEU A 1 473 ? -37.922 -2.921 59.898 1.00 82.44 473 LEU A CA 1
ATOM 3809 C C . LEU A 1 473 ? -37.170 -4.045 60.629 1.00 82.44 473 LEU A C 1
ATOM 3811 O O . LEU A 1 473 ? -37.801 -4.848 61.316 1.00 82.44 473 LEU A O 1
ATOM 3815 N N . ASN A 1 474 ? -35.836 -4.049 60.573 1.00 79.81 474 ASN A N 1
ATOM 3816 C CA . ASN A 1 474 ? -35.016 -5.037 61.281 1.00 79.81 474 ASN A CA 1
ATOM 3817 C C . ASN A 1 474 ? -35.120 -4.926 62.806 1.00 79.81 474 ASN A C 1
ATOM 3819 O O . ASN A 1 474 ? -35.320 -5.934 63.479 1.00 79.81 474 ASN A O 1
ATOM 3823 N N . ALA A 1 475 ? -35.054 -3.713 63.361 1.00 81.25 475 ALA A N 1
ATOM 3824 C CA . ALA A 1 475 ? -35.138 -3.515 64.809 1.00 81.25 475 ALA A CA 1
ATOM 3825 C C . ALA A 1 475 ? -36.456 -4.058 65.389 1.00 81.25 475 ALA A C 1
ATOM 3827 O O . ALA A 1 475 ? -36.462 -4.703 66.439 1.00 81.25 475 ALA A O 1
ATOM 3828 N N . LYS A 1 476 ? -37.569 -3.860 64.671 1.00 81.50 476 LYS A N 1
ATOM 3829 C CA . LYS A 1 476 ? -38.878 -4.411 65.046 1.00 81.50 476 LYS A CA 1
ATOM 3830 C C . LYS A 1 476 ? -38.876 -5.943 65.024 1.00 81.50 476 LYS A C 1
ATOM 3832 O O . LYS A 1 476 ? -39.408 -6.570 65.940 1.00 81.50 476 LYS A O 1
ATOM 3837 N N . HIS A 1 477 ? -38.266 -6.549 64.004 1.00 85.12 477 HIS A N 1
ATOM 3838 C CA . HIS A 1 477 ? -38.143 -8.006 63.895 1.00 85.12 477 HIS A CA 1
ATOM 3839 C C . HIS A 1 477 ? -37.331 -8.607 65.047 1.00 85.12 477 HIS A C 1
ATOM 3841 O O . HIS A 1 477 ? -37.733 -9.625 65.611 1.00 85.12 477 HIS A O 1
ATOM 3847 N N . ASP A 1 478 ? -36.218 -7.978 65.421 1.00 85.75 478 ASP A N 1
ATOM 3848 C CA . ASP A 1 478 ? -35.318 -8.491 66.456 1.00 85.75 478 ASP A CA 1
ATOM 3849 C C . ASP A 1 478 ? -35.970 -8.540 67.837 1.00 85.75 478 ASP A C 1
ATOM 3851 O O . ASP A 1 478 ? -35.810 -9.527 68.560 1.00 85.75 478 ASP A O 1
ATOM 3855 N N . VAL A 1 479 ? -36.723 -7.501 68.210 1.00 87.31 479 VAL A N 1
ATOM 3856 C CA . VAL A 1 479 ? -37.418 -7.468 69.506 1.00 87.31 479 VAL A CA 1
ATOM 3857 C C . VAL A 1 479 ? -38.497 -8.546 69.568 1.00 87.31 479 VAL A C 1
ATOM 3859 O O . VAL A 1 479 ? -38.534 -9.316 70.529 1.00 87.31 479 VAL A O 1
ATOM 3862 N N . LEU A 1 480 ? -39.313 -8.679 68.516 1.00 90.75 480 LEU A N 1
ATOM 3863 C CA . LEU A 1 480 ? -40.333 -9.725 68.463 1.00 90.75 480 LEU A CA 1
ATOM 3864 C C . LEU A 1 480 ? -39.715 -11.128 68.477 1.00 90.75 480 LEU A C 1
ATOM 3866 O O . LEU A 1 480 ? -40.218 -12.010 69.165 1.00 90.75 480 LEU A O 1
ATOM 3870 N N . ASN A 1 481 ? -38.624 -11.357 67.743 1.00 90.69 481 ASN A N 1
ATOM 3871 C CA . ASN A 1 481 ? -37.954 -12.657 67.730 1.00 90.69 481 ASN A CA 1
ATOM 3872 C C . ASN A 1 481 ? -37.401 -13.032 69.110 1.00 90.69 481 ASN A C 1
ATOM 3874 O O . ASN A 1 481 ? -37.495 -14.197 69.493 1.00 90.69 481 ASN A O 1
ATOM 3878 N N . LYS A 1 482 ? -36.874 -12.066 69.875 1.00 92.12 482 LYS A N 1
ATOM 3879 C CA . LYS A 1 482 ? -36.441 -12.290 71.265 1.00 92.12 482 LYS A CA 1
ATOM 3880 C C . LYS A 1 482 ? -37.619 -12.636 72.177 1.00 92.12 482 LYS A C 1
ATOM 3882 O O . LYS A 1 482 ? -37.536 -13.625 72.901 1.00 92.12 482 LYS A O 1
ATOM 3887 N N . ALA A 1 483 ? -38.724 -11.894 72.084 1.00 91.56 483 ALA A N 1
ATOM 3888 C CA . ALA A 1 483 ? -39.950 -12.192 72.829 1.00 91.56 483 ALA A CA 1
ATOM 3889 C C . ALA A 1 483 ? -40.511 -13.581 72.481 1.00 91.56 483 ALA A C 1
ATOM 3891 O O . ALA A 1 483 ? -40.894 -14.357 73.356 1.00 91.56 483 ALA A O 1
ATOM 3892 N N . TRP A 1 484 ? -40.499 -13.926 71.192 1.00 94.19 484 TRP A N 1
ATOM 3893 C CA . TRP A 1 484 ? -40.946 -15.219 70.691 1.00 94.19 484 TRP A CA 1
ATOM 3894 C C . TRP A 1 484 ? -40.066 -16.365 71.191 1.00 94.19 484 TRP A C 1
ATOM 3896 O O . TRP A 1 484 ? -40.593 -17.356 71.687 1.00 94.19 484 TRP A O 1
ATOM 3906 N N . ALA A 1 485 ? -38.740 -16.229 71.114 1.00 92.38 485 ALA A N 1
ATOM 3907 C CA . ALA A 1 485 ? -37.810 -17.220 71.651 1.00 92.38 485 ALA A CA 1
ATOM 3908 C C . ALA A 1 485 ? -38.016 -17.424 73.160 1.00 92.38 485 ALA A C 1
ATOM 3910 O O . ALA A 1 485 ? -38.087 -18.562 73.618 1.00 92.38 485 ALA A O 1
ATOM 3911 N N . TYR A 1 486 ? -38.221 -16.336 73.910 1.00 93.06 486 TYR A N 1
ATOM 3912 C CA . TYR A 1 486 ? -38.514 -16.410 75.340 1.00 93.06 486 TYR A CA 1
ATOM 3913 C C . TYR A 1 486 ? -39.774 -17.238 75.633 1.00 93.06 486 TYR A C 1
ATOM 3915 O O . TYR A 1 486 ? -39.731 -18.104 76.508 1.00 93.06 486 TYR A O 1
ATOM 3923 N N . LEU A 1 487 ? -40.857 -17.035 74.868 1.00 92.25 487 LEU A N 1
ATOM 3924 C CA . LEU A 1 487 ? -42.077 -17.845 74.973 1.00 92.25 487 LEU A CA 1
ATOM 3925 C C . LEU A 1 487 ? -41.809 -19.330 74.723 1.00 92.25 487 LEU A C 1
ATOM 3927 O O . LEU A 1 487 ? -42.334 -20.180 75.441 1.00 92.25 487 LEU A O 1
ATOM 3931 N N . LEU A 1 488 ? -41.025 -19.661 73.698 1.00 91.00 488 LEU A N 1
ATOM 3932 C CA . LEU A 1 488 ? -40.729 -21.058 73.372 1.00 91.00 488 LEU A CA 1
ATOM 3933 C C . LEU A 1 488 ? -39.923 -21.748 74.476 1.00 91.00 488 LEU A C 1
ATOM 3935 O O . LEU A 1 488 ? -40.199 -22.911 74.776 1.00 91.00 488 LEU A O 1
ATOM 3939 N N . ASP A 1 489 ? -38.971 -21.033 75.074 1.00 91.19 489 ASP A N 1
ATOM 3940 C CA . ASP A 1 489 ? -38.050 -21.575 76.073 1.00 91.19 489 ASP A CA 1
ATOM 3941 C C . ASP A 1 489 ? -38.674 -21.665 77.474 1.00 91.19 489 ASP A C 1
ATOM 3943 O O . ASP A 1 489 ? -38.405 -22.617 78.209 1.00 91.19 489 ASP A O 1
ATOM 3947 N N . ASN A 1 490 ? -39.519 -20.697 77.846 1.00 87.56 490 ASN A N 1
ATOM 3948 C CA . ASN A 1 490 ? -40.042 -20.559 79.212 1.00 87.56 490 ASN A CA 1
ATOM 3949 C C . ASN A 1 490 ? -41.530 -20.905 79.341 1.00 87.56 490 ASN A C 1
ATOM 3951 O O . ASN A 1 490 ? -42.029 -21.048 80.454 1.00 87.56 490 ASN A O 1
ATOM 3955 N N . ASP A 1 491 ? -42.236 -21.067 78.218 1.00 83.31 491 ASP A N 1
ATOM 3956 C CA . ASP A 1 491 ? -43.689 -21.262 78.166 1.00 83.31 491 ASP A CA 1
ATOM 3957 C C . ASP A 1 491 ? -44.513 -20.112 78.788 1.00 83.31 491 ASP A C 1
ATOM 3959 O O . ASP A 1 491 ? -45.674 -20.301 79.172 1.00 83.31 491 ASP A O 1
ATOM 3963 N N . ASP A 1 492 ? -43.898 -18.929 78.857 1.00 82.75 492 ASP A N 1
ATOM 3964 C CA . ASP A 1 492 ? -44.414 -17.685 79.430 1.00 82.75 492 ASP A CA 1
ATOM 3965 C C . ASP A 1 492 ? -43.911 -16.472 78.628 1.00 82.75 492 ASP A C 1
ATOM 3967 O O . ASP A 1 492 ? -42.950 -16.583 77.865 1.00 82.75 492 ASP A O 1
ATOM 3971 N N . VAL A 1 493 ? -44.547 -15.313 78.780 1.00 88.25 493 VAL A N 1
ATOM 3972 C CA . VAL A 1 493 ? -44.184 -14.078 78.067 1.00 88.25 493 VAL A CA 1
ATOM 3973 C C . VAL A 1 493 ? -43.444 -13.141 79.013 1.00 88.25 493 VAL A C 1
ATOM 3975 O O . VAL A 1 493 ? -43.895 -12.893 80.124 1.00 88.25 493 VAL A O 1
ATOM 3978 N N . SER A 1 494 ? -42.302 -12.614 78.574 1.00 88.12 494 SER A N 1
ATOM 3979 C CA . SER A 1 494 ? -41.541 -11.633 79.352 1.00 88.12 494 SER A CA 1
ATOM 3980 C C . SER A 1 494 ? -42.127 -10.230 79.186 1.00 88.12 494 SER A C 1
ATOM 3982 O O . SER A 1 494 ? -42.348 -9.782 78.061 1.00 88.12 494 SER A O 1
ATOM 3984 N N . ASP A 1 495 ? -42.286 -9.521 80.306 1.00 83.94 495 ASP A N 1
ATOM 3985 C CA . ASP A 1 495 ? -42.678 -8.106 80.344 1.00 83.94 495 ASP A CA 1
ATOM 3986 C C . ASP A 1 495 ? -41.555 -7.153 79.869 1.00 83.94 495 ASP A C 1
ATOM 3988 O O . ASP A 1 495 ? -41.792 -5.959 79.692 1.00 83.94 495 ASP A O 1
ATOM 3992 N N . ASP A 1 496 ? -40.333 -7.658 79.642 1.00 87.75 496 ASP A N 1
ATOM 3993 C CA . ASP A 1 496 ? -39.167 -6.850 79.247 1.00 87.75 496 ASP A CA 1
ATOM 3994 C C . ASP A 1 496 ? -39.111 -6.560 77.733 1.00 87.75 496 ASP A C 1
ATOM 3996 O O . ASP A 1 496 ? -38.252 -5.798 77.276 1.00 87.75 496 ASP A O 1
ATOM 4000 N N . TYR A 1 497 ? -39.994 -7.171 76.934 1.00 87.94 497 TYR A N 1
ATOM 4001 C CA . TYR A 1 497 ? -40.017 -7.003 75.480 1.00 87.94 497 TYR A CA 1
ATOM 4002 C C . TYR A 1 497 ? -41.281 -6.280 75.008 1.00 87.94 497 TYR A C 1
ATOM 4004 O O . TYR A 1 497 ? -42.369 -6.847 74.997 1.00 87.94 497 TYR A O 1
ATOM 4012 N N . GLU A 1 498 ? -41.115 -5.050 74.520 1.00 85.50 498 GLU A N 1
ATOM 4013 C CA . GLU A 1 498 ? -42.172 -4.288 73.849 1.00 85.50 498 GLU A CA 1
ATOM 4014 C C . GLU A 1 498 ? -42.046 -4.456 72.328 1.00 85.50 498 GLU A C 1
ATOM 4016 O O . GLU A 1 498 ? -41.095 -3.973 71.712 1.00 85.50 498 GLU A O 1
ATOM 4021 N N . TYR A 1 499 ? -42.982 -5.186 71.719 1.00 87.44 499 TYR A N 1
ATOM 4022 C CA . TYR A 1 499 ? -42.973 -5.509 70.291 1.00 87.44 499 TYR A CA 1
ATOM 4023 C C . TYR A 1 499 ? -44.157 -4.875 69.548 1.00 87.44 499 TYR A C 1
ATOM 4025 O O . TYR A 1 499 ? -45.226 -4.639 70.106 1.00 87.44 499 TYR A O 1
ATOM 4033 N N . ASP A 1 500 ? -43.954 -4.606 68.258 1.00 86.44 500 ASP A N 1
ATOM 4034 C CA . ASP A 1 500 ? -44.989 -4.090 67.358 1.00 86.44 500 ASP A CA 1
ATOM 4035 C C . ASP A 1 500 ? -45.989 -5.179 66.926 1.00 86.44 500 ASP A C 1
ATOM 4037 O O . ASP A 1 500 ? -45.784 -6.368 67.161 1.00 86.44 500 ASP A O 1
ATOM 4041 N N . TYR A 1 501 ? -47.065 -4.765 66.247 1.00 82.81 501 TYR A N 1
ATOM 4042 C CA . TYR A 1 501 ? -48.131 -5.653 65.747 1.00 82.81 501 TYR A CA 1
ATOM 4043 C C . TYR A 1 501 ? -48.267 -5.665 64.223 1.00 82.81 501 TYR A C 1
ATOM 4045 O O . TYR A 1 501 ? -49.026 -6.463 63.673 1.00 82.81 501 TYR A O 1
ATOM 4053 N N . GLU A 1 502 ? -47.550 -4.775 63.536 1.00 81.94 502 GLU A N 1
ATOM 4054 C CA . GLU A 1 502 ? -47.597 -4.649 62.083 1.00 81.94 502 GLU A CA 1
ATOM 4055 C C . GLU A 1 502 ? -46.199 -4.798 61.484 1.00 81.94 502 GLU A C 1
ATOM 4057 O O . GLU A 1 502 ? -45.364 -3.892 61.539 1.00 81.94 502 GLU A O 1
ATOM 4062 N N . PHE A 1 503 ? -45.977 -5.948 60.855 1.00 86.31 503 PHE A N 1
ATOM 4063 C CA . PHE A 1 503 ? -44.746 -6.337 60.187 1.00 86.31 503 PHE A CA 1
ATOM 4064 C C . PHE A 1 503 ? -45.026 -6.499 58.692 1.00 86.31 503 PHE A C 1
ATOM 4066 O O . PHE A 1 503 ? -45.342 -7.594 58.212 1.00 86.31 503 PHE A O 1
ATOM 4073 N N . PRO A 1 504 ? -44.933 -5.406 57.911 1.00 77.06 504 PRO A N 1
ATOM 4074 C CA . PRO A 1 504 ? -45.320 -5.417 56.505 1.00 77.06 504 PRO A CA 1
ATOM 4075 C C . PRO A 1 504 ? -44.543 -6.437 55.668 1.00 77.06 504 PRO A C 1
ATOM 4077 O O . PRO A 1 504 ? -45.120 -7.005 54.742 1.00 77.06 504 PRO A O 1
ATOM 4080 N N . CYS A 1 505 ? -43.294 -6.716 56.048 1.00 81.94 505 CYS A N 1
ATOM 4081 C CA . CYS A 1 505 ? -42.402 -7.644 55.359 1.00 81.94 505 CYS A CA 1
ATOM 4082 C C . CYS A 1 505 ? -42.524 -9.104 55.820 1.00 81.94 505 CYS A C 1
ATOM 4084 O O . CYS A 1 505 ? -42.027 -9.999 55.143 1.00 81.94 505 CYS A O 1
ATOM 4086 N N . ASN A 1 506 ? -43.182 -9.379 56.952 1.00 85.19 506 ASN A N 1
ATOM 4087 C CA . ASN A 1 506 ? -43.361 -10.741 57.446 1.00 85.19 506 ASN A CA 1
ATOM 4088 C C . ASN A 1 506 ? -44.678 -10.892 58.214 1.00 85.19 506 ASN A C 1
ATOM 4090 O O . ASN A 1 506 ? -44.750 -10.732 59.425 1.00 85.19 506 ASN A O 1
ATOM 4094 N N . ARG A 1 507 ? -45.731 -11.301 57.509 1.00 88.88 507 ARG A N 1
ATOM 4095 C CA . ARG A 1 507 ? -47.075 -11.439 58.089 1.00 88.88 507 ARG A CA 1
ATOM 4096 C C . ARG A 1 507 ? -47.232 -12.609 59.068 1.00 88.88 507 ARG A C 1
ATOM 4098 O O . ARG A 1 507 ? -48.252 -12.697 59.746 1.00 88.88 507 ARG A O 1
ATOM 4105 N N . GLU A 1 508 ? -46.253 -13.512 59.170 1.00 91.19 508 GLU A N 1
ATOM 4106 C CA . GLU A 1 508 ? -46.208 -14.477 60.277 1.00 91.19 508 GLU A CA 1
ATOM 4107 C C . GLU A 1 508 ? -45.839 -13.787 61.600 1.00 91.19 508 GLU A C 1
ATOM 4109 O O . GLU A 1 508 ? -46.315 -14.204 62.653 1.00 91.19 508 GLU A O 1
ATOM 4114 N N . MET A 1 509 ? -45.055 -12.708 61.564 1.00 90.62 509 MET A N 1
ATOM 4115 C CA . MET A 1 509 ? -44.698 -11.944 62.761 1.00 90.62 509 MET A CA 1
ATOM 4116 C C . MET A 1 509 ? -45.902 -11.222 63.370 1.00 90.62 509 MET A C 1
ATOM 4118 O O . MET A 1 509 ? -46.058 -11.265 64.586 1.00 90.62 509 MET A O 1
ATOM 4122 N N . ASP A 1 510 ? -46.824 -10.709 62.549 1.00 91.75 510 ASP A N 1
ATOM 4123 C CA . ASP A 1 510 ? -48.130 -10.205 63.012 1.00 91.75 510 ASP A CA 1
ATOM 4124 C C . ASP A 1 510 ? -48.854 -11.279 63.855 1.00 91.75 510 ASP A C 1
ATOM 4126 O O . ASP A 1 510 ? -49.381 -11.015 64.935 1.00 91.75 510 ASP A O 1
ATOM 4130 N N . VAL A 1 511 ? -48.842 -12.535 63.385 1.00 92.88 511 VAL A N 1
ATOM 4131 C CA . VAL A 1 511 ? -49.444 -13.673 64.100 1.00 92.88 511 VAL A CA 1
ATOM 4132 C C . VAL A 1 511 ? -48.695 -13.983 65.396 1.00 92.88 511 VAL A C 1
ATOM 4134 O O . VAL A 1 511 ? -49.339 -14.247 66.410 1.00 92.88 511 VAL A O 1
ATOM 4137 N N . LYS A 1 512 ? -47.360 -13.955 65.383 1.00 94.69 512 LYS A N 1
ATOM 4138 C CA . LYS A 1 512 ? -46.535 -14.190 66.577 1.00 94.69 512 LYS A CA 1
ATOM 4139 C C . LYS A 1 512 ? -46.773 -13.133 67.657 1.00 94.69 512 LYS A C 1
ATOM 4141 O O . LYS A 1 512 ? -46.936 -13.511 68.811 1.00 94.69 512 LYS A O 1
ATOM 4146 N N . ALA A 1 513 ? -46.877 -11.857 67.286 1.00 93.31 513 ALA A N 1
ATOM 4147 C CA . ALA A 1 513 ? -47.168 -10.761 68.211 1.00 93.31 513 ALA A CA 1
ATOM 4148 C C . ALA A 1 513 ? -48.511 -10.964 68.931 1.00 93.31 513 ALA A C 1
ATOM 4150 O O . ALA A 1 513 ? -48.562 -11.008 70.156 1.00 93.31 513 ALA A O 1
ATOM 4151 N N . TYR A 1 514 ? -49.596 -11.220 68.190 1.00 93.88 514 TYR A N 1
ATOM 4152 C CA . TYR A 1 514 ? -50.904 -11.475 68.811 1.00 93.88 514 TYR A CA 1
ATOM 4153 C C . TYR A 1 514 ? -50.979 -12.797 69.583 1.00 93.88 514 T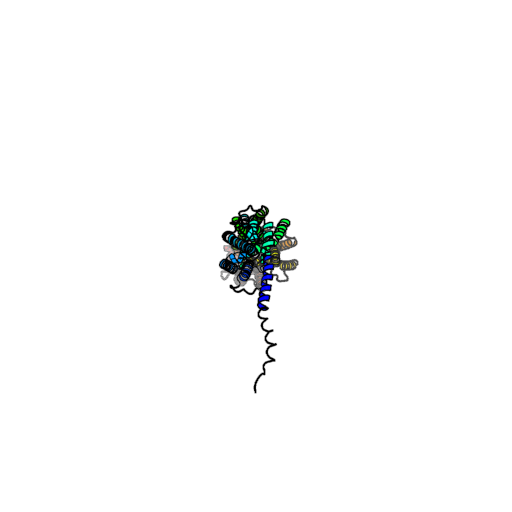YR A C 1
ATOM 4155 O O . TYR A 1 514 ? -51.804 -12.944 70.489 1.00 93.88 514 TYR A O 1
ATOM 4163 N N . LEU A 1 515 ? -50.148 -13.781 69.233 1.00 92.62 515 LEU A N 1
ATOM 4164 C CA . LEU A 1 515 ? -50.011 -14.987 70.041 1.00 92.62 515 LEU A CA 1
ATOM 4165 C C . LEU A 1 515 ? -49.341 -14.687 71.373 1.00 92.62 515 LEU A C 1
ATOM 4167 O O . LEU A 1 515 ? -49.865 -15.152 72.380 1.00 92.62 515 LEU A O 1
ATOM 4171 N N . LEU A 1 516 ? -48.249 -13.918 71.385 1.00 93.19 516 LEU A N 1
ATOM 4172 C CA . LEU A 1 516 ? -47.585 -13.487 72.616 1.00 93.19 516 LEU A CA 1
ATOM 4173 C C . LEU A 1 516 ? -48.585 -12.782 73.540 1.00 93.19 516 LEU A C 1
ATOM 4175 O O . LEU A 1 516 ? -48.770 -13.245 74.658 1.00 93.19 516 LEU A O 1
ATOM 4179 N N . ASP A 1 517 ? -49.375 -11.827 73.044 1.00 89.06 517 ASP A N 1
ATOM 4180 C CA . ASP A 1 517 ? -50.446 -11.199 73.840 1.00 89.06 517 ASP A CA 1
ATOM 4181 C C . ASP A 1 517 ? -51.438 -12.216 74.405 1.00 89.06 517 ASP A C 1
ATOM 4183 O O . ASP A 1 517 ? -51.887 -12.119 75.550 1.00 89.06 517 ASP A O 1
ATOM 4187 N N . GLY A 1 518 ? -51.810 -13.206 73.590 1.00 88.00 518 GLY A N 1
ATOM 4188 C CA . GLY A 1 518 ? -52.679 -14.297 74.005 1.00 88.00 518 GLY A CA 1
ATOM 4189 C C . GLY A 1 518 ? -52.075 -15.160 75.115 1.00 88.00 518 GLY A C 1
ATOM 4190 O O . GLY A 1 518 ? -52.827 -15.731 75.902 1.00 88.00 518 GLY A O 1
ATOM 4191 N N . TYR A 1 519 ? -50.748 -15.242 75.194 1.00 87.81 519 TYR A N 1
ATOM 4192 C CA . TYR A 1 519 ? -50.011 -15.962 76.227 1.00 87.81 519 TYR A CA 1
ATOM 4193 C C . TYR A 1 519 ? -49.704 -15.121 77.474 1.00 87.81 519 TYR A C 1
ATOM 4195 O O . TYR A 1 519 ? -49.583 -15.724 78.534 1.00 87.81 519 TYR A O 1
ATOM 4203 N N . THR A 1 520 ? -49.671 -13.783 77.397 1.00 84.56 520 THR A N 1
ATOM 4204 C CA . THR A 1 520 ? -49.433 -12.891 78.556 1.00 84.56 520 THR A CA 1
ATOM 4205 C C . THR A 1 520 ? -50.455 -13.105 79.675 1.00 84.56 520 THR A C 1
ATOM 4207 O O . THR A 1 520 ? -50.128 -13.118 80.857 1.00 84.56 520 THR A O 1
ATOM 4210 N N . ASN A 1 521 ? -51.729 -13.289 79.320 1.00 77.12 521 ASN A N 1
ATOM 4211 C CA . ASN A 1 521 ? -52.765 -13.693 80.263 1.00 77.12 521 ASN A CA 1
ATOM 4212 C C . ASN A 1 521 ? -53.779 -14.597 79.552 1.00 77.12 521 ASN A C 1
ATOM 4214 O O . ASN A 1 521 ? -54.820 -14.117 79.094 1.00 77.12 521 ASN A O 1
ATOM 4218 N N . PRO A 1 522 ? -53.524 -15.914 79.471 1.00 71.12 522 PRO A N 1
ATOM 4219 C CA . PRO A 1 522 ? -54.335 -16.825 78.666 1.00 71.12 522 PRO A CA 1
ATOM 4220 C C . PRO A 1 522 ? -55.836 -16.730 78.971 1.00 71.12 522 PRO A C 1
ATOM 4222 O O . PRO A 1 522 ? -56.658 -16.804 78.061 1.00 71.12 522 PRO A O 1
ATOM 4225 N N . CYS A 1 523 ? -56.187 -16.445 80.225 1.00 69.88 523 CYS A N 1
ATOM 4226 C CA . CYS A 1 523 ? -57.551 -16.267 80.709 1.00 69.88 523 CYS A CA 1
ATOM 4227 C C . CYS A 1 523 ? -58.274 -15.031 80.160 1.00 69.88 523 CYS A C 1
ATOM 4229 O O . CYS A 1 523 ? -59.463 -15.092 79.839 1.00 69.88 523 CYS A O 1
ATOM 4231 N N . LEU A 1 524 ? -57.577 -13.894 80.098 1.00 70.69 524 LEU A N 1
ATOM 4232 C CA . LEU A 1 524 ? -58.158 -12.602 79.724 1.00 70.69 524 LEU A CA 1
ATOM 4233 C C . LEU A 1 524 ? -57.896 -12.269 78.254 1.00 70.69 524 LEU A C 1
ATOM 4235 O O . LEU A 1 524 ? -58.810 -11.850 77.541 1.00 70.69 524 LEU A O 1
ATOM 4239 N N . SER A 1 525 ? -56.667 -12.483 77.789 1.00 82.19 525 SER A N 1
ATOM 4240 C CA . SER A 1 525 ? -56.201 -12.104 76.457 1.00 82.19 525 SER A CA 1
ATOM 4241 C C . SER A 1 525 ? -56.125 -13.277 75.480 1.00 82.19 525 SER A C 1
ATOM 4243 O O . SER A 1 525 ? -56.131 -13.038 74.277 1.00 82.19 525 SER A O 1
ATOM 4245 N N . GLY A 1 526 ? -56.168 -14.541 75.921 1.00 83.94 526 GLY A N 1
ATOM 4246 C CA . GLY A 1 526 ? -56.057 -15.703 75.022 1.00 83.94 526 GLY A CA 1
ATOM 4247 C C . GLY A 1 526 ? -57.124 -15.751 73.919 1.00 83.94 526 GLY A C 1
ATOM 4248 O O . GLY A 1 526 ? -56.820 -16.018 72.754 1.00 83.94 526 GLY A O 1
ATOM 4249 N N . LYS A 1 527 ? -58.385 -15.424 74.244 1.00 84.19 527 LYS A N 1
ATOM 4250 C CA . LYS A 1 527 ? -59.468 -15.310 73.241 1.00 84.19 527 LYS A CA 1
ATOM 4251 C C . LYS A 1 527 ? -59.264 -14.127 72.294 1.00 84.19 527 LYS A C 1
ATOM 4253 O O . LYS A 1 527 ? -59.620 -14.227 71.122 1.00 84.19 527 LYS A O 1
ATOM 4258 N N . TYR A 1 528 ? -58.731 -13.020 72.807 1.00 88.06 528 TYR A N 1
ATOM 4259 C CA . TYR A 1 528 ? -58.415 -11.838 72.012 1.00 88.06 528 TYR A CA 1
ATOM 4260 C C . TYR A 1 528 ? -57.278 -12.138 71.029 1.00 88.06 528 TYR A C 1
ATOM 4262 O O . TYR A 1 528 ? -57.489 -12.006 69.826 1.00 88.06 528 TYR A O 1
ATOM 4270 N N . GLY A 1 529 ? -56.150 -12.667 71.511 1.00 90.31 529 GLY A N 1
ATOM 4271 C CA . GLY A 1 529 ? -55.001 -13.038 70.686 1.00 90.31 529 GLY A CA 1
ATOM 4272 C C . GLY A 1 529 ? -55.390 -13.994 69.560 1.00 90.31 529 GLY A C 1
ATOM 4273 O O . GLY A 1 529 ? -55.115 -13.724 68.396 1.00 90.31 529 GLY A O 1
ATOM 4274 N N . LEU A 1 530 ? -56.156 -15.054 69.852 1.00 91.56 530 LEU A N 1
ATOM 4275 C CA . LEU A 1 530 ? -56.645 -15.967 68.808 1.00 91.56 530 LEU A CA 1
ATOM 4276 C C . LEU A 1 530 ? -57.579 -15.297 67.789 1.00 91.56 530 LEU A C 1
ATOM 4278 O O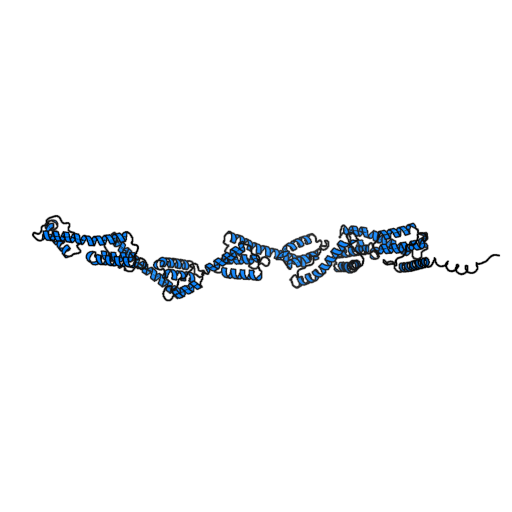 . LEU A 1 530 ? -57.520 -15.627 66.604 1.00 91.56 530 LEU A O 1
ATOM 4282 N N . LYS A 1 531 ? -58.436 -14.367 68.226 1.00 92.56 531 LYS A N 1
ATOM 4283 C CA . LYS A 1 531 ? -59.323 -13.614 67.330 1.00 92.56 531 LYS A CA 1
ATOM 4284 C C . LYS A 1 531 ? -58.524 -12.710 66.391 1.00 92.56 531 LYS A C 1
ATOM 4286 O O . LYS A 1 531 ? -58.836 -12.665 65.202 1.00 92.56 531 LYS A O 1
ATOM 4291 N N . GLU A 1 532 ? -57.513 -12.009 66.898 1.00 94.38 532 GLU A N 1
ATOM 4292 C CA . GLU A 1 532 ? -56.645 -11.162 66.072 1.00 94.38 532 GLU A CA 1
ATOM 4293 C C . GLU A 1 532 ? -55.768 -12.003 65.133 1.00 94.38 532 GLU A C 1
ATOM 4295 O O . GLU A 1 532 ? -55.687 -11.697 63.945 1.00 94.38 532 GLU A O 1
ATOM 4300 N N . VAL A 1 533 ? -55.238 -13.144 65.593 1.00 94.06 533 VAL A N 1
ATOM 4301 C CA . VAL A 1 533 ? -54.556 -14.127 64.731 1.00 94.06 533 VAL A CA 1
ATOM 4302 C C . VAL A 1 533 ? -55.451 -14.558 63.569 1.00 94.06 533 VAL A C 1
ATOM 4304 O O . VAL A 1 533 ? -55.010 -14.567 62.420 1.00 94.06 533 VAL A O 1
ATOM 4307 N N . ASP A 1 534 ? -56.718 -14.895 63.825 1.00 93.62 534 ASP A N 1
ATOM 4308 C CA . ASP A 1 534 ? -57.642 -15.293 62.760 1.00 93.62 534 ASP A CA 1
ATOM 4309 C C . ASP A 1 534 ? -57.969 -14.125 61.806 1.00 93.62 534 ASP A C 1
ATOM 4311 O O . ASP A 1 534 ? -58.120 -14.354 60.601 1.00 93.62 534 ASP A O 1
ATOM 4315 N N . LYS A 1 535 ? -57.993 -12.869 62.282 1.00 93.88 535 LYS A N 1
ATOM 4316 C CA . LYS A 1 535 ? -58.109 -11.687 61.405 1.00 93.88 535 LYS A CA 1
ATOM 4317 C C . LYS A 1 535 ? -56.888 -11.515 60.507 1.00 93.88 535 LYS A C 1
ATOM 4319 O O . LYS A 1 535 ? -57.066 -11.350 59.302 1.00 93.88 535 LYS A O 1
ATOM 4324 N N . VAL A 1 536 ? -55.672 -11.584 61.055 1.00 92.00 536 VAL A N 1
ATOM 4325 C CA . VAL A 1 536 ? -54.425 -11.501 60.272 1.00 92.00 536 VAL A CA 1
ATOM 4326 C C . VAL A 1 536 ? -54.400 -12.609 59.225 1.00 92.00 536 VAL A C 1
ATOM 4328 O O . VAL A 1 536 ? -54.155 -12.352 58.046 1.00 92.00 536 VAL A O 1
ATOM 4331 N N . ARG A 1 537 ? -54.747 -13.838 59.626 1.00 91.81 537 ARG A N 1
ATOM 4332 C CA . ARG A 1 537 ? -54.808 -14.986 58.716 1.00 91.81 537 ARG A CA 1
ATOM 4333 C C . ARG A 1 537 ? -55.829 -14.802 57.601 1.00 91.81 537 ARG A C 1
ATOM 4335 O O . ARG A 1 537 ? -55.536 -15.141 56.461 1.00 91.81 537 ARG A O 1
ATOM 4342 N N . SER A 1 538 ? -56.990 -14.231 57.909 1.00 91.38 538 SER A N 1
ATOM 4343 C CA . SER A 1 538 ? -58.035 -13.964 56.915 1.00 91.38 538 SER A CA 1
ATOM 4344 C C . SER A 1 538 ? -57.665 -12.823 55.966 1.00 91.38 538 SER A C 1
ATOM 4346 O O . SER A 1 538 ? -57.992 -12.882 54.785 1.00 91.38 538 SER A O 1
ATOM 4348 N N . LYS A 1 539 ? -56.985 -11.786 56.471 1.00 91.62 539 LYS A N 1
ATOM 4349 C CA . LYS A 1 539 ? -56.623 -10.589 55.701 1.00 91.62 539 LYS A CA 1
ATOM 4350 C C . LYS A 1 539 ? -55.397 -10.803 54.812 1.00 91.62 539 LYS A C 1
ATOM 4352 O O . LYS A 1 539 ? -55.379 -10.316 53.689 1.00 91.62 539 LYS A O 1
ATOM 4357 N N . HIS A 1 540 ? -54.383 -11.505 55.313 1.00 89.50 540 HIS A N 1
ATOM 4358 C CA . HIS A 1 540 ? -53.067 -11.592 54.672 1.00 89.50 540 HIS A CA 1
ATOM 4359 C C . HIS A 1 540 ? -52.680 -13.004 54.219 1.00 89.50 540 HIS A C 1
ATOM 4361 O O . HIS A 1 540 ? -51.710 -13.146 53.483 1.00 89.50 540 HIS A O 1
ATOM 4367 N N . ASN A 1 541 ? -53.411 -14.040 54.649 1.00 89.38 541 ASN A N 1
ATOM 4368 C CA . ASN A 1 541 ? -53.113 -15.450 54.370 1.00 89.38 541 ASN A CA 1
ATOM 4369 C C . ASN A 1 541 ? -51.610 -15.817 54.503 1.00 89.38 541 ASN A C 1
ATOM 4371 O O . ASN A 1 541 ? -51.034 -16.404 53.582 1.00 89.38 541 ASN A O 1
ATOM 4375 N N . PRO A 1 542 ? -50.949 -15.460 55.624 1.00 90.38 542 PRO A N 1
ATOM 4376 C CA . PRO A 1 542 ? -49.532 -15.718 55.813 1.00 90.38 542 PRO A CA 1
ATOM 4377 C C . PRO A 1 542 ? -49.247 -17.219 55.851 1.00 90.38 542 PRO A C 1
ATOM 4379 O O . PRO A 1 542 ? -49.995 -18.006 56.444 1.00 90.38 542 PRO A O 1
ATOM 4382 N N . LYS A 1 543 ? -48.109 -17.614 55.279 1.00 90.00 543 LYS A N 1
ATOM 4383 C CA . LYS A 1 543 ? -47.560 -18.952 55.488 1.00 90.00 543 LYS A CA 1
ATOM 4384 C C . LYS A 1 543 ? -46.996 -19.016 56.904 1.00 90.00 543 LYS A C 1
ATOM 4386 O O . LYS A 1 543 ? -46.047 -18.312 57.209 1.00 90.00 543 LYS A O 1
ATOM 4391 N N . LEU A 1 544 ? -47.587 -19.855 57.750 1.00 91.88 544 LEU A N 1
ATOM 4392 C CA . LEU A 1 544 ? -47.146 -20.037 59.132 1.00 91.88 544 LEU A CA 1
ATOM 4393 C C . LEU A 1 544 ? -46.211 -21.240 59.244 1.00 91.88 544 LEU A C 1
ATOM 4395 O O . LEU A 1 544 ? -46.472 -22.296 58.657 1.00 91.88 544 LEU A O 1
ATOM 4399 N N . SER A 1 545 ? -45.150 -21.097 60.031 1.00 93.38 545 SER A N 1
ATOM 4400 C CA . SER A 1 545 ? -44.288 -22.206 60.421 1.00 93.38 545 SER A CA 1
ATOM 4401 C C . SER A 1 545 ? -45.045 -23.235 61.268 1.00 93.38 545 SER A C 1
ATOM 4403 O O . SER A 1 545 ? -46.066 -22.948 61.903 1.00 93.38 545 SER A O 1
ATOM 4405 N N . GLN A 1 546 ? -44.530 -24.468 61.296 1.00 92.50 546 GLN A N 1
ATOM 4406 C CA . GLN A 1 546 ? -45.088 -25.530 62.143 1.00 92.50 546 GLN A CA 1
ATOM 4407 C C . GLN A 1 546 ? -45.047 -25.162 63.628 1.00 92.50 546 GLN A C 1
ATOM 4409 O O . GLN A 1 546 ? -45.957 -25.511 64.376 1.00 92.50 546 GLN A O 1
ATOM 4414 N N . GLU A 1 547 ? -44.025 -24.416 64.039 1.00 94.81 547 GLU A N 1
ATOM 4415 C CA . GLU A 1 547 ? -43.880 -23.901 65.395 1.00 94.81 547 GLU A CA 1
ATOM 4416 C C . GLU A 1 547 ? -45.022 -22.945 65.754 1.00 94.81 547 GLU A C 1
ATOM 4418 O O . GLU A 1 547 ? -45.748 -23.188 66.719 1.00 94.81 547 GLU A O 1
ATOM 4423 N N . THR A 1 548 ? -45.272 -21.929 64.923 1.00 94.94 548 THR A N 1
ATOM 4424 C CA . THR A 1 548 ? -46.382 -20.984 65.119 1.00 94.94 548 THR A CA 1
ATOM 4425 C C . THR A 1 548 ? -47.736 -21.697 65.126 1.00 94.94 548 THR A C 1
ATOM 4427 O O . THR A 1 548 ? -48.577 -21.441 65.989 1.00 94.94 548 THR A O 1
ATOM 4430 N N . LEU A 1 549 ? -47.952 -22.656 64.217 1.00 94.44 549 LEU A N 1
ATOM 4431 C CA . LEU A 1 549 ? -49.171 -23.475 64.197 1.00 94.44 549 LEU A CA 1
ATOM 4432 C C . LEU A 1 549 ? -49.344 -24.302 65.481 1.00 94.44 549 LEU A C 1
ATOM 4434 O O . LEU A 1 549 ? -50.461 -24.419 65.996 1.00 94.44 549 LEU A O 1
ATOM 4438 N N . SER A 1 550 ? -48.251 -24.854 66.010 1.00 91.81 550 SER A N 1
ATOM 4439 C CA . SER A 1 550 ? -48.243 -25.582 67.280 1.00 91.81 550 SER A CA 1
ATOM 4440 C C . SER A 1 550 ? -48.645 -24.670 68.440 1.00 91.81 550 SER A C 1
ATOM 4442 O O . SER A 1 550 ? -49.520 -25.038 69.227 1.00 91.81 550 SER A O 1
ATOM 4444 N N . GLN A 1 551 ? -48.112 -23.445 68.493 1.00 93.06 551 GLN A N 1
ATOM 4445 C CA . GLN A 1 551 ? -48.461 -22.472 69.531 1.00 93.06 551 GLN A CA 1
ATOM 4446 C C . GLN A 1 551 ? -49.921 -22.009 69.446 1.00 93.06 551 GLN A C 1
ATOM 4448 O O . GLN A 1 551 ? -50.584 -21.915 70.479 1.00 93.06 551 GLN A O 1
ATOM 4453 N N . ILE A 1 552 ? -50.482 -21.828 68.243 1.00 93.44 552 ILE A N 1
ATOM 4454 C CA . ILE A 1 552 ? -51.925 -21.566 68.069 1.00 93.44 552 ILE A CA 1
ATOM 4455 C C . ILE A 1 552 ? -52.753 -22.712 68.663 1.00 93.44 552 ILE A C 1
ATOM 4457 O O . ILE A 1 552 ? -53.730 -22.484 69.382 1.00 93.44 552 ILE A O 1
ATOM 4461 N N . LYS A 1 553 ? -52.386 -23.963 68.357 1.00 91.31 553 LYS A N 1
ATOM 4462 C CA . LYS A 1 553 ? -53.096 -25.149 68.856 1.00 91.31 553 LYS A CA 1
ATOM 4463 C C . LYS A 1 553 ? -52.980 -25.274 70.376 1.00 91.31 553 LYS A C 1
ATOM 4465 O O . LYS A 1 553 ? -53.972 -25.597 71.030 1.00 91.31 553 LYS A O 1
ATOM 4470 N N . LYS A 1 554 ? -51.798 -25.005 70.931 1.00 88.56 554 LYS A N 1
ATOM 4471 C CA . LYS A 1 554 ? -51.528 -25.046 72.371 1.00 88.56 554 LYS A CA 1
ATOM 4472 C C . LYS A 1 554 ? -52.377 -24.017 73.122 1.00 88.56 554 LYS A C 1
ATOM 4474 O O . LYS A 1 554 ? -53.070 -24.401 74.063 1.00 88.56 554 LYS A O 1
ATOM 4479 N N . LEU A 1 555 ? -52.447 -22.773 72.643 1.00 87.25 555 LEU A N 1
ATOM 4480 C CA . LEU A 1 555 ? -53.287 -21.729 73.240 1.00 87.25 555 LEU A CA 1
ATOM 4481 C C . LEU A 1 555 ? -54.781 -22.090 73.170 1.00 87.25 555 LEU A C 1
ATOM 4483 O O . LEU A 1 555 ? -55.492 -21.987 74.168 1.00 87.25 555 LEU A O 1
ATOM 4487 N N . LYS A 1 556 ? -55.249 -22.613 72.024 1.00 86.88 556 LYS A N 1
ATOM 4488 C CA . LYS A 1 556 ? -56.624 -23.134 71.877 1.00 86.88 556 LYS A CA 1
ATOM 4489 C C . LYS A 1 556 ? -56.932 -24.242 72.887 1.00 86.88 556 LYS A C 1
ATOM 4491 O O . LYS A 1 556 ? -58.004 -24.231 73.486 1.00 86.88 556 LYS A O 1
ATOM 4496 N N . SER A 1 557 ? -56.000 -25.176 73.085 1.00 82.00 557 SER A N 1
ATOM 4497 C CA . SER A 1 557 ? -56.169 -26.283 74.030 1.00 82.00 557 SER A CA 1
ATOM 4498 C C . SER A 1 557 ? -56.200 -25.819 75.486 1.00 82.00 557 SER A C 1
ATOM 4500 O O . SER A 1 557 ? -56.941 -26.402 76.278 1.00 82.00 557 SER A O 1
ATOM 4502 N N . ARG A 1 558 ? -55.411 -24.798 75.852 1.00 77.38 558 ARG A N 1
ATOM 4503 C CA . ARG A 1 558 ? -55.442 -24.204 77.200 1.00 77.38 558 ARG A CA 1
ATOM 4504 C C . ARG A 1 558 ? -56.837 -23.659 77.512 1.00 77.38 558 ARG A C 1
ATOM 4506 O O . ARG A 1 558 ? -57.461 -24.105 78.470 1.00 77.38 558 ARG A O 1
ATOM 4513 N N . LEU A 1 559 ? -57.376 -22.842 76.606 1.00 75.38 559 LEU A N 1
ATOM 4514 C CA . LEU A 1 559 ? -58.714 -22.255 76.728 1.00 75.38 559 LEU A CA 1
ATOM 4515 C C . LEU A 1 559 ? -59.847 -23.296 76.753 1.00 75.38 559 LEU A C 1
ATOM 4517 O O . LEU A 1 559 ? -60.862 -23.090 77.414 1.00 75.38 559 LEU A O 1
ATOM 4521 N N . SER A 1 560 ? -59.719 -24.413 76.025 1.00 68.38 560 SER A N 1
ATOM 4522 C CA . SER A 1 560 ? -60.750 -25.463 76.018 1.00 68.38 560 SER A CA 1
ATOM 4523 C C . SER A 1 560 ? -60.725 -26.343 77.270 1.00 68.38 560 SER A C 1
ATOM 4525 O O . SER A 1 560 ? -61.781 -26.777 77.731 1.00 68.38 560 SER A O 1
ATOM 4527 N N . ASN A 1 561 ? -59.538 -26.610 77.827 1.00 63.38 561 ASN A N 1
ATOM 4528 C CA . ASN A 1 561 ? -59.384 -27.464 79.010 1.00 63.38 561 ASN A CA 1
ATOM 4529 C C . ASN A 1 561 ? -59.911 -26.795 80.288 1.00 63.38 561 ASN A C 1
ATOM 4531 O O . ASN A 1 561 ? -60.372 -27.489 81.192 1.00 63.38 561 ASN A O 1
ATOM 4535 N N . GLU A 1 562 ? -59.939 -25.463 80.349 1.00 63.00 562 GLU A N 1
ATOM 4536 C CA . GLU A 1 562 ? -60.565 -24.725 81.451 1.00 63.00 562 GLU A CA 1
ATOM 4537 C C . GLU A 1 562 ? -62.042 -25.054 81.645 1.00 63.00 562 GLU A C 1
ATOM 4539 O O . GLU A 1 562 ? -62.467 -25.253 82.777 1.00 63.00 562 GLU A O 1
ATOM 4544 N N . GLY A 1 563 ? -62.827 -25.178 80.571 1.00 61.09 563 GLY A N 1
ATOM 4545 C CA . GLY A 1 563 ? -64.251 -25.511 80.689 1.00 61.09 563 GLY A CA 1
ATOM 4546 C C . GLY A 1 563 ? -64.483 -26.872 81.356 1.00 61.09 563 GLY A C 1
ATOM 4547 O O . GLY A 1 563 ? -65.387 -27.019 82.177 1.00 61.09 563 GLY A O 1
ATOM 4548 N N . GLY A 1 564 ? -63.625 -27.855 81.060 1.00 63.50 564 GLY A N 1
ATOM 4549 C CA . GLY A 1 564 ? -63.660 -29.182 81.683 1.00 63.50 564 GLY A CA 1
ATOM 4550 C C . GLY A 1 564 ? -63.134 -29.188 83.121 1.00 63.50 564 GLY A C 1
ATOM 4551 O O . GLY A 1 564 ? -63.738 -29.811 83.998 1.00 63.50 564 GLY A O 1
ATOM 4552 N N . ASN A 1 565 ? -62.051 -28.456 83.388 1.00 67.88 565 ASN A N 1
ATOM 4553 C CA . ASN A 1 565 ? -61.462 -28.359 84.723 1.00 67.88 565 ASN A CA 1
ATOM 4554 C C . ASN A 1 565 ? -62.383 -27.589 85.684 1.00 67.88 565 ASN A C 1
ATOM 4556 O O . ASN A 1 565 ? -62.586 -28.032 86.810 1.00 67.88 565 ASN A O 1
ATOM 4560 N N . VAL A 1 566 ? -63.012 -26.493 85.241 1.00 70.19 566 VAL A N 1
ATOM 4561 C CA . VAL A 1 566 ? -63.995 -25.733 86.035 1.00 70.19 566 VAL A CA 1
ATOM 4562 C C . VAL A 1 566 ? -65.252 -26.561 86.291 1.00 70.19 566 VAL A C 1
ATOM 4564 O O . VAL A 1 566 ? -65.770 -26.530 87.404 1.00 70.19 566 VAL A O 1
ATOM 4567 N N . ALA A 1 567 ? -65.738 -27.340 85.319 1.00 74.56 567 ALA A N 1
ATOM 4568 C CA . ALA A 1 567 ? -66.876 -28.238 85.534 1.00 74.56 567 ALA A CA 1
ATOM 4569 C C . ALA A 1 567 ? -66.551 -29.339 86.560 1.00 74.56 567 ALA A C 1
ATOM 4571 O O . ALA A 1 567 ? -67.346 -29.602 87.462 1.00 74.56 567 ALA A O 1
ATOM 4572 N N . THR A 1 568 ? -65.357 -29.931 86.465 1.00 77.69 568 THR A N 1
ATOM 4573 C CA . THR A 1 568 ? -64.865 -30.935 87.423 1.00 77.69 568 THR A CA 1
ATOM 4574 C C . THR A 1 568 ? -64.722 -30.338 88.822 1.00 77.69 568 THR A C 1
ATOM 4576 O O . THR A 1 568 ? -65.191 -30.922 89.796 1.00 77.69 568 THR A O 1
ATOM 4579 N N . LEU A 1 569 ? -64.147 -29.138 88.920 1.00 80.62 569 LEU A N 1
ATOM 4580 C CA . LEU A 1 569 ? -64.008 -28.414 90.176 1.00 80.62 569 LEU A CA 1
ATOM 4581 C C . LEU A 1 569 ? -65.357 -27.983 90.757 1.00 80.62 569 LEU A C 1
ATOM 4583 O O . LEU A 1 569 ? -65.540 -28.042 91.964 1.00 80.62 569 LEU A O 1
ATOM 4587 N N . THR A 1 570 ? -66.305 -27.558 89.921 1.00 80.69 570 THR A N 1
ATOM 4588 C CA . THR A 1 570 ? -67.649 -27.159 90.365 1.00 80.69 570 THR A CA 1
ATOM 4589 C C . THR A 1 570 ? -68.383 -28.349 90.962 1.00 80.69 570 THR A C 1
ATOM 4591 O O . THR A 1 570 ? -68.949 -28.223 92.040 1.00 80.69 570 THR A O 1
ATOM 4594 N N . LYS A 1 571 ? -68.285 -29.521 90.329 1.00 83.31 571 LYS A N 1
ATOM 4595 C CA . LYS A 1 571 ? -68.835 -30.761 90.878 1.00 83.31 571 LYS A CA 1
ATOM 4596 C C . LYS A 1 571 ? -68.175 -31.149 92.206 1.00 83.31 571 LYS A C 1
ATOM 4598 O O . LYS A 1 571 ? -68.865 -31.486 93.158 1.00 83.31 571 LYS A O 1
ATOM 4603 N N . ALA A 1 572 ? -66.848 -31.054 92.298 1.00 82.88 572 ALA A N 1
ATOM 4604 C CA . ALA A 1 572 ? -66.141 -31.304 93.555 1.00 82.88 572 ALA A CA 1
ATOM 4605 C C . ALA A 1 572 ? -66.495 -30.282 94.647 1.00 82.88 572 ALA A C 1
ATOM 4607 O O . ALA A 1 572 ? -66.600 -30.640 95.813 1.00 82.88 572 ALA A O 1
ATOM 4608 N N . TRP A 1 573 ? -66.730 -29.024 94.274 1.00 86.19 573 TRP A N 1
ATOM 4609 C CA . TRP A 1 573 ? -67.198 -27.989 95.191 1.00 86.19 573 TRP A CA 1
ATOM 4610 C C . TRP A 1 573 ? -68.603 -28.294 95.720 1.00 86.19 573 TRP A C 1
ATOM 4612 O O . TRP A 1 573 ? -68.842 -28.149 96.913 1.00 86.19 573 TRP A O 1
ATOM 4622 N N . GLU A 1 574 ? -69.519 -28.751 94.864 1.00 86.50 574 GLU A N 1
ATOM 4623 C CA . GLU A 1 574 ? -70.862 -29.187 95.273 1.00 86.50 574 GLU A CA 1
ATOM 4624 C C . GLU A 1 574 ? -70.816 -30.361 96.262 1.00 86.50 574 GLU A C 1
ATOM 4626 O O . GLU A 1 574 ? -71.569 -30.351 97.234 1.00 86.50 574 GLU A O 1
ATOM 4631 N N . ASP A 1 575 ? -69.900 -31.314 96.060 1.00 84.62 575 ASP A N 1
ATOM 4632 C CA . ASP A 1 575 ? -69.665 -32.424 96.993 1.00 84.62 575 ASP A CA 1
ATOM 4633 C C . ASP A 1 575 ? -69.021 -31.957 98.311 1.00 84.62 575 ASP A C 1
ATOM 4635 O O . ASP A 1 575 ? -69.337 -32.494 99.368 1.00 84.62 575 ASP A O 1
ATOM 4639 N N . PHE A 1 576 ? -68.141 -30.951 98.259 1.00 87.94 576 PHE A N 1
ATOM 4640 C CA . PHE A 1 576 ? -67.414 -30.417 99.413 1.00 87.94 576 PHE A CA 1
ATOM 4641 C C . PHE A 1 576 ? -68.283 -29.572 100.354 1.00 87.94 576 PHE A C 1
ATOM 4643 O O . PHE A 1 576 ? -68.127 -29.647 101.571 1.00 87.94 576 PHE A O 1
ATOM 4650 N N . VAL A 1 577 ? -69.190 -28.752 99.816 1.00 88.25 577 VAL A N 1
ATOM 4651 C CA . VAL A 1 577 ? -69.966 -27.760 100.588 1.00 88.25 577 VAL A CA 1
ATOM 4652 C C . VAL A 1 577 ? -70.764 -28.340 101.777 1.00 88.25 577 VAL A C 1
ATOM 4654 O O . VAL A 1 577 ? -70.803 -27.673 102.813 1.00 88.25 577 VAL A O 1
ATOM 4657 N N . PRO A 1 578 ? -71.414 -29.521 101.693 1.00 86.00 578 PRO A N 1
ATOM 4658 C CA . PRO A 1 578 ? -72.259 -30.028 102.777 1.00 86.00 578 PRO A CA 1
ATOM 4659 C C . PRO A 1 578 ? -71.515 -30.414 104.064 1.00 86.00 578 PRO A C 1
ATOM 4661 O O . PRO A 1 578 ? -72.048 -30.188 105.151 1.00 86.00 578 PRO A O 1
ATOM 4664 N N . ASP A 1 579 ? -70.325 -31.016 103.970 1.00 84.38 579 ASP A N 1
ATOM 4665 C CA . ASP A 1 579 ? -69.613 -31.576 105.132 1.00 84.38 579 ASP A CA 1
ATOM 4666 C C . ASP A 1 579 ? -68.079 -31.406 105.103 1.00 84.38 579 ASP A C 1
ATOM 4668 O O . ASP A 1 579 ? -67.376 -31.977 105.943 1.00 84.38 579 ASP A O 1
ATOM 4672 N N . ASN A 1 580 ? -67.563 -30.578 104.189 1.00 83.94 580 ASN A N 1
ATOM 4673 C CA . ASN A 1 580 ? -66.140 -30.316 103.949 1.00 83.94 580 ASN A CA 1
ATOM 4674 C C . ASN A 1 580 ? -65.327 -31.561 103.543 1.00 83.94 580 ASN A C 1
ATOM 4676 O O . ASN A 1 580 ? -64.124 -31.633 103.819 1.00 83.94 580 ASN A O 1
ATOM 4680 N N . LYS A 1 581 ? -65.954 -32.553 102.897 1.00 80.69 581 LYS A N 1
ATOM 4681 C CA . LYS A 1 581 ? -65.282 -33.758 102.386 1.00 80.69 581 LYS A CA 1
ATOM 4682 C C . LYS A 1 581 ? -65.505 -33.930 100.891 1.00 80.69 581 LYS A C 1
ATOM 4684 O O . LYS A 1 581 ? -66.515 -33.514 100.349 1.00 80.69 581 LYS A O 1
ATOM 4689 N N . LEU A 1 582 ? -64.563 -34.589 100.221 1.00 80.06 582 LEU A N 1
ATOM 4690 C CA . LEU A 1 582 ? -64.721 -34.968 98.818 1.00 80.06 582 LEU A CA 1
ATOM 4691 C C . LEU A 1 582 ? -65.092 -36.440 98.684 1.00 80.06 582 LEU A C 1
ATOM 4693 O O . LEU A 1 582 ? -64.570 -37.297 99.399 1.00 80.06 582 LEU A O 1
ATOM 4697 N N . SER A 1 583 ? -65.965 -36.726 97.720 1.00 71.31 583 SER A N 1
ATOM 4698 C CA . SER A 1 583 ? -66.400 -38.078 97.357 1.00 71.31 583 SER A CA 1
ATOM 4699 C C . SER A 1 583 ? -65.315 -38.890 96.620 1.00 71.31 583 SER A C 1
ATOM 4701 O O . SER A 1 583 ? -65.442 -40.108 96.489 1.00 71.31 583 SER A O 1
ATOM 4703 N N . GLY A 1 584 ? -64.230 -38.242 96.176 1.00 74.75 584 GLY A N 1
ATOM 4704 C CA . GLY A 1 584 ? -63.086 -38.860 95.502 1.00 74.75 584 GLY A CA 1
ATOM 4705 C C . GLY A 1 584 ? -61.853 -37.949 95.452 1.00 74.75 584 GLY A C 1
ATOM 4706 O O . GLY A 1 584 ? -61.894 -36.802 95.896 1.00 74.75 584 GLY A O 1
ATOM 4707 N N . GLU A 1 585 ? -60.744 -38.463 94.914 1.00 70.69 585 GLU A N 1
ATOM 4708 C CA . GLU A 1 585 ? -59.524 -37.675 94.709 1.00 70.69 585 GLU A CA 1
ATOM 4709 C C . GLU A 1 585 ? -59.711 -36.681 93.557 1.00 70.69 585 GLU A C 1
ATOM 4711 O O . GLU A 1 585 ? -60.017 -37.064 92.427 1.00 70.69 585 GLU A O 1
ATOM 4716 N N . ILE A 1 586 ? -59.494 -35.397 93.841 1.00 76.81 586 ILE A N 1
ATOM 4717 C CA . ILE A 1 586 ? -59.395 -34.346 92.829 1.00 76.81 586 ILE A CA 1
ATOM 4718 C C . ILE A 1 586 ? -57.949 -33.866 92.738 1.00 76.81 586 ILE A C 1
ATOM 4720 O O . ILE A 1 586 ? -57.281 -33.656 93.750 1.00 76.81 586 ILE A O 1
ATOM 4724 N N . ASN A 1 587 ? -57.472 -33.660 91.514 1.00 72.75 587 ASN A N 1
ATOM 4725 C CA . ASN A 1 587 ? -56.220 -32.959 91.277 1.00 72.75 587 ASN A CA 1
ATOM 4726 C C . ASN A 1 587 ? -56.520 -31.465 91.101 1.00 72.75 587 ASN A C 1
ATOM 4728 O O . ASN A 1 587 ? -57.066 -31.056 90.074 1.00 72.75 587 ASN A O 1
ATOM 4732 N N . PHE A 1 588 ? -56.225 -30.659 92.121 1.00 69.69 588 PHE A N 1
ATOM 4733 C CA . PHE A 1 588 ? -56.459 -29.219 92.065 1.00 69.69 588 PHE A CA 1
ATOM 4734 C C . PHE A 1 588 ? -55.456 -28.542 91.128 1.00 69.69 588 PHE A C 1
ATOM 4736 O O . PHE A 1 588 ? -54.247 -28.586 91.341 1.00 69.69 588 PHE A O 1
ATOM 4743 N N . ILE A 1 589 ? -55.972 -27.861 90.109 1.00 64.81 589 ILE A N 1
ATOM 4744 C CA . ILE A 1 589 ? -55.191 -26.974 89.248 1.00 64.81 589 ILE A CA 1
ATOM 4745 C C . ILE A 1 589 ? -55.314 -25.567 89.833 1.00 64.81 589 ILE A C 1
ATOM 4747 O O . ILE A 1 589 ? -56.342 -24.938 89.677 1.00 64.81 589 ILE A O 1
ATOM 4751 N N . PHE A 1 590 ? -54.310 -25.040 90.525 1.00 61.03 590 PHE A N 1
ATOM 4752 C CA . PHE A 1 590 ? -54.423 -23.737 91.216 1.00 61.03 590 PHE A CA 1
ATOM 4753 C C . PHE A 1 590 ? -54.329 -22.506 90.297 1.00 61.03 590 PHE A C 1
ATOM 4755 O O . PHE A 1 590 ? -54.015 -21.414 90.744 1.00 61.03 590 PHE A O 1
ATOM 4762 N N . SER A 1 591 ? -54.593 -22.676 89.006 1.00 61.78 591 SER A N 1
ATOM 4763 C CA . SER A 1 591 ? -54.577 -21.610 88.009 1.00 61.78 591 SER A CA 1
ATOM 4764 C C . SER A 1 591 ? -55.814 -21.773 87.128 1.00 61.78 591 SER A C 1
ATOM 4766 O O . SER A 1 591 ? -55.772 -22.392 86.065 1.00 61.78 591 SER A O 1
ATOM 4768 N N . TYR A 1 592 ? -56.956 -21.308 87.641 1.00 67.50 592 TYR A N 1
ATOM 4769 C CA . TYR A 1 592 ? -58.213 -21.246 86.895 1.00 67.50 592 TYR A CA 1
ATOM 4770 C C . TYR A 1 592 ? -58.445 -19.823 86.395 1.00 67.50 592 TYR A C 1
ATOM 4772 O O . TYR A 1 592 ? -58.209 -18.851 87.108 1.00 67.50 592 TYR A O 1
ATOM 4780 N N . CYS A 1 593 ? -58.998 -19.698 85.193 1.00 66.31 593 CYS A N 1
ATOM 4781 C CA . CYS A 1 593 ? -59.375 -18.396 84.647 1.00 66.31 593 CYS A CA 1
ATOM 4782 C C . CYS A 1 593 ? -60.652 -17.813 85.252 1.00 66.31 593 CYS A C 1
ATOM 4784 O O . CYS A 1 593 ? -60.853 -16.600 85.227 1.00 66.31 593 CYS A O 1
ATOM 4786 N N . ASP A 1 594 ? -61.490 -18.661 85.848 1.00 68.56 594 ASP A N 1
ATOM 4787 C CA . ASP A 1 594 ? -62.553 -18.233 86.749 1.00 68.56 594 ASP A CA 1
ATOM 4788 C C . ASP A 1 594 ? -61.969 -18.074 88.163 1.00 68.56 594 ASP A C 1
ATOM 4790 O O . ASP A 1 594 ? -61.601 -19.057 88.807 1.00 68.56 594 ASP A O 1
ATOM 4794 N N . LYS A 1 595 ? -61.899 -16.834 88.664 1.00 69.56 595 LYS A N 1
ATOM 4795 C CA . LYS A 1 595 ? -61.375 -16.535 90.008 1.00 69.56 595 LYS A CA 1
ATOM 4796 C C . LYS A 1 595 ? -62.203 -17.156 91.128 1.00 69.56 595 LYS A C 1
ATOM 4798 O O . LYS A 1 595 ? -61.654 -17.479 92.177 1.00 69.56 595 LYS A O 1
ATOM 4803 N N . ILE A 1 596 ? -63.498 -17.385 90.911 1.00 73.75 596 ILE A N 1
ATOM 4804 C CA . ILE A 1 596 ? -64.334 -18.122 91.859 1.00 73.75 596 ILE A CA 1
ATOM 4805 C C . ILE A 1 596 ? -63.901 -19.585 91.868 1.00 73.75 596 ILE A C 1
ATOM 4807 O O . ILE A 1 596 ? -63.744 -20.157 92.942 1.00 73.75 596 ILE A O 1
ATOM 4811 N N . ALA A 1 597 ? -63.661 -20.187 90.702 1.00 75.94 597 ALA A N 1
ATOM 4812 C CA . ALA A 1 597 ? -63.114 -21.539 90.623 1.00 75.94 597 ALA A CA 1
ATOM 4813 C C . ALA A 1 597 ? -61.735 -21.617 91.305 1.00 75.94 597 ALA A C 1
ATOM 4815 O O . ALA A 1 597 ? -61.517 -22.471 92.155 1.00 75.94 597 ALA A O 1
ATOM 4816 N N . GLU A 1 598 ? -60.836 -20.672 91.051 1.00 76.50 598 GLU A N 1
ATOM 4817 C CA . GLU A 1 598 ? -59.527 -20.620 91.712 1.00 76.50 598 GLU A CA 1
ATOM 4818 C C . GLU A 1 598 ? -59.648 -20.557 93.243 1.00 76.50 598 GLU A C 1
ATOM 4820 O O . GLU A 1 598 ? -59.073 -21.389 93.947 1.00 76.50 598 GLU A O 1
ATOM 4825 N N . CYS A 1 599 ? -60.485 -19.656 93.771 1.00 76.94 599 CYS A N 1
ATOM 4826 C CA . CYS A 1 599 ? -60.769 -19.589 95.203 1.00 76.94 599 CYS A CA 1
ATOM 4827 C C . CYS A 1 599 ? -61.359 -20.899 95.740 1.00 76.94 599 CYS A C 1
ATOM 4829 O O . CYS A 1 599 ? -60.945 -21.361 96.800 1.00 76.94 599 CYS A O 1
ATOM 4831 N N . ARG A 1 600 ? -62.295 -21.526 95.016 1.00 84.81 600 ARG A N 1
ATOM 4832 C CA . ARG A 1 600 ? -62.878 -22.822 95.398 1.00 84.81 600 ARG A CA 1
ATOM 4833 C C . ARG A 1 600 ? -61.809 -23.906 95.508 1.00 84.81 600 ARG A C 1
ATOM 4835 O O . ARG A 1 600 ? -61.822 -24.664 96.472 1.00 84.81 600 ARG A O 1
ATOM 4842 N N . ALA A 1 601 ? -60.869 -23.960 94.566 1.00 82.19 601 ALA A N 1
ATOM 4843 C CA . ALA A 1 601 ? -59.758 -24.905 94.603 1.00 82.19 601 ALA A CA 1
ATOM 4844 C C . ALA A 1 601 ? -58.849 -24.678 95.817 1.00 82.19 601 ALA A C 1
ATOM 4846 O O . ALA A 1 601 ? -58.573 -25.628 96.545 1.00 82.19 601 ALA A O 1
ATOM 4847 N N . TYR A 1 602 ? -58.445 -23.429 96.078 1.00 81.31 602 TYR A N 1
ATOM 4848 C CA . TYR A 1 602 ? -57.629 -23.084 97.248 1.00 81.31 602 TYR A CA 1
ATOM 4849 C C . TYR A 1 602 ? -58.337 -23.375 98.577 1.00 81.31 602 TYR A C 1
ATOM 4851 O O . TYR A 1 602 ? -57.711 -23.892 99.500 1.00 81.31 602 TYR A O 1
ATOM 4859 N N . ILE A 1 603 ? -59.639 -23.090 98.680 1.00 83.56 603 ILE A N 1
ATOM 4860 C CA . ILE A 1 603 ? -60.427 -23.365 99.890 1.00 83.56 603 ILE A CA 1
ATOM 4861 C C . ILE A 1 603 ? -60.543 -24.874 100.132 1.00 83.56 603 ILE A C 1
ATOM 4863 O O . ILE A 1 603 ? -60.305 -25.330 101.252 1.00 83.56 603 ILE A O 1
ATOM 4867 N N . MET A 1 604 ? -60.888 -25.654 99.102 1.00 86.31 604 MET A N 1
ATOM 4868 C CA . MET A 1 604 ? -60.999 -27.110 99.229 1.00 86.31 604 MET A CA 1
ATOM 4869 C C . MET A 1 604 ? -59.654 -27.743 99.580 1.00 86.31 604 MET A C 1
ATOM 4871 O O . MET A 1 604 ? -59.580 -28.518 100.531 1.00 86.31 604 MET A O 1
ATOM 4875 N N . ASP A 1 605 ? -58.581 -27.383 98.872 1.00 82.94 605 ASP A N 1
ATOM 4876 C CA . ASP A 1 605 ? -57.243 -27.901 99.157 1.00 82.94 605 ASP A CA 1
ATOM 4877 C C . ASP A 1 605 ? -56.774 -27.538 100.568 1.00 82.94 605 ASP A C 1
ATOM 4879 O O . ASP A 1 605 ? -56.363 -28.418 101.324 1.00 82.94 605 ASP A O 1
ATOM 4883 N N . GLY A 1 606 ? -56.903 -26.266 100.954 1.00 79.94 606 GLY A N 1
ATOM 4884 C CA . GLY A 1 606 ? -56.502 -25.783 102.272 1.00 79.94 606 GLY A CA 1
ATOM 4885 C C . GLY A 1 606 ? -57.276 -26.439 103.417 1.00 79.94 606 GLY A C 1
ATOM 4886 O O . GLY A 1 606 ? -56.712 -26.648 104.486 1.00 79.94 606 GLY A O 1
ATOM 4887 N N . THR A 1 607 ? -58.538 -26.820 103.193 1.00 80.75 607 THR A N 1
ATOM 4888 C CA . THR A 1 607 ? -59.377 -27.490 104.202 1.00 80.75 607 THR A CA 1
ATOM 4889 C C . THR A 1 607 ? -59.084 -28.989 104.289 1.00 80.75 607 THR A C 1
ATOM 4891 O O . THR A 1 607 ? -58.984 -29.542 105.382 1.00 80.75 607 THR A O 1
ATOM 4894 N N . ILE A 1 608 ? -58.911 -29.659 103.147 1.00 79.56 608 ILE A N 1
ATOM 4895 C CA . ILE A 1 608 ? -58.718 -31.117 103.073 1.00 79.56 608 ILE A CA 1
ATOM 4896 C C . ILE A 1 608 ? -57.289 -31.506 103.452 1.00 79.56 608 ILE A C 1
ATOM 4898 O O . ILE A 1 608 ? -57.072 -32.480 104.174 1.00 79.56 608 ILE A O 1
ATOM 4902 N N . ASN A 1 609 ? -56.305 -30.735 102.990 1.00 71.75 609 ASN A N 1
ATOM 4903 C CA . ASN A 1 609 ? -54.887 -30.990 103.225 1.00 71.75 609 ASN A CA 1
ATOM 4904 C C . ASN A 1 609 ? -54.323 -30.198 104.415 1.00 71.75 609 ASN A C 1
ATOM 4906 O O . ASN A 1 609 ? -53.107 -30.206 104.618 1.00 71.75 609 ASN A O 1
ATOM 4910 N N . PHE A 1 610 ? -55.183 -29.577 105.235 1.00 68.50 610 PHE A N 1
ATOM 4911 C CA . PHE A 1 610 ? -54.800 -28.749 106.385 1.00 68.50 610 PHE A CA 1
ATOM 4912 C C . PHE A 1 610 ? -53.756 -29.431 107.286 1.00 68.50 610 PHE A C 1
ATOM 4914 O O . PHE A 1 610 ? -52.709 -28.862 107.573 1.00 68.50 610 PHE A O 1
ATOM 4921 N N . CYS A 1 611 ? -53.968 -30.699 107.659 1.00 60.34 611 CYS A N 1
ATOM 4922 C CA . CYS A 1 611 ? -53.041 -31.432 108.533 1.00 60.34 611 CYS A CA 1
ATOM 4923 C C . CYS A 1 611 ? -51.724 -31.863 107.858 1.00 60.34 611 CYS A C 1
ATOM 4925 O O . CYS A 1 611 ? -50.794 -32.245 108.559 1.00 60.34 611 CYS A O 1
ATOM 4927 N N . LYS A 1 612 ? -51.634 -31.843 106.519 1.00 59.38 612 LYS A N 1
ATOM 4928 C CA . LYS A 1 612 ? -50.400 -32.149 105.767 1.00 59.38 612 LYS A CA 1
ATOM 4929 C C . LYS A 1 612 ? -49.589 -30.899 105.405 1.00 59.38 612 LYS A C 1
ATOM 4931 O O . LYS A 1 612 ? -48.417 -31.042 105.076 1.00 59.38 612 LYS A O 1
ATOM 4936 N N . ARG A 1 613 ? -50.206 -29.711 105.413 1.00 53.69 613 ARG A N 1
ATOM 4937 C CA . ARG A 1 613 ? -49.600 -28.434 104.986 1.00 53.69 613 ARG A CA 1
ATOM 4938 C C . ARG A 1 613 ? -49.574 -27.355 106.077 1.00 53.69 613 ARG A C 1
ATOM 4940 O O . ARG A 1 613 ? -49.103 -26.262 105.809 1.00 53.69 613 ARG A O 1
ATOM 4947 N N . GLY A 1 614 ? -50.084 -27.645 107.273 1.00 47.81 614 GLY A N 1
ATOM 4948 C CA . GLY A 1 614 ? -50.083 -26.731 108.414 1.00 47.81 614 GLY A CA 1
ATOM 4949 C C . GLY A 1 614 ? -48.731 -26.649 109.126 1.00 47.81 614 GLY A C 1
ATOM 4950 O O . GLY A 1 614 ? -48.604 -27.191 110.222 1.00 47.81 614 GLY A O 1
ATOM 4951 N N . GLU A 1 615 ? -47.775 -25.960 108.499 1.00 38.91 615 GLU A N 1
ATOM 4952 C CA . GLU A 1 615 ? -46.824 -25.031 109.137 1.00 38.91 615 GLU A CA 1
ATOM 4953 C C . GLU A 1 615 ? -46.812 -23.721 108.344 1.00 38.91 615 GLU A C 1
ATOM 4955 O O . GLU A 1 615 ? -46.625 -23.785 107.106 1.00 38.91 615 GLU A O 1
#

Sequence (615 aa):
MNLNKYFSALLCLCLVALVPNLLSAQQLVNMEETWQEFLGNDKTANISKLKKPDKSQPANYIKYSLIYANTYFCGDNIESADEMLHEIEVIGKEIWDRVPGFEERYLVLKKNMEAYRALDPIWTKFINNKTSVSKEDVEEFPEAKRICERGTLCKYFYMISHDYFCQKNLEKAREVFDTRIRRLVATTFNPDDIEGLGEEVARMTKFWDAMDELTPAWEAYMETGISPGMQAEMPVIDCYVIPNMKVCILKATYDICGVGEKMLNKLKDLQRKNTSPIPSEVTDKIAFIKEEVRVIKKDLAIVNTYWKKFTQTGTLPSDVAYKYEFSCDREAEVKAYLMDGFMDPCMKGKEALKNISRVRKKYKPALASVTMSKFKELKALVTVSSGDITILNEAW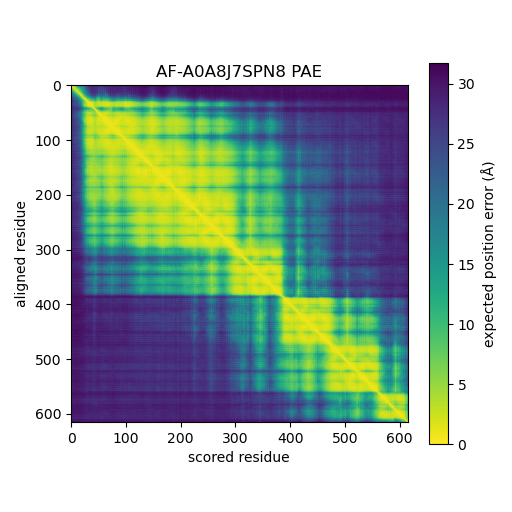EDFLPDDALSNEYDLSFDYCDKLAEIRSFIIDGTVHVCEKGLQRLDDIENVLDENEVDIDPQTQEKLDALETKSSKLNAKHDVLNKAWAYLLDNDDVSDDYEYDYEFPCNREMDVKAYLLDGYTNPCLSGKYGLKEVDKVRSKHNPKLSQETLSQIKKLKSRLSNEGGNVATLTKAWEDFVPDNKLSGEINFIFSYCDKIAECRAYIMDGTINFCKRGE

Radius of gyration: 64.23 Å; Cα contacts (8 Å, |Δi|>4): 653; chains: 1; bounding box: 110×60×236 Å

Foldseek 3Di:
DDDDPPDPPPPPPPPVVPPPCPVVVVLVVLLVVQLVVCLVDLLDLDTDDHDQDDVVVVLSNLSVLLSVLSNCQLVQNNVSNVVSLVVNPVSDDVSQVVHPSRVVSNVLSVLQNVLVVVCVVVLVVCLVPVQRDALVNLVVSVSLCPGSRLQSVQSSLLSHLSNCVLVVVPVVSVVSLVVRNVVSCVDPDDLVVDPPRNVSNVLVVLQVVQVVQLVVQLVCCVVPVQGPQGDRDRDADLSDCQSVLSNLLSNCRNCVQPCLVVSLVVNVVSVVSYPDDHDPVSVVSSVVSVVVNVVLVVLLVLLVVQLVVCLVPVDGDPPRDGDQDRPNALLSNLSVLLNQCSNPVLPRLVVSLVSNVVSCVPPVGDYDPSSVVSSVVSVVSNPLQPPPLVLLVVQLVQCLPPVEHPDDTPDDQRHSQLLSNLSSLLSCCSHPVLPCLVVSLVVNVVSVVVDPDDHDPSSVVSSVVSVVVNVVLVVLVVLLVVQLVCCVVPVAGDPVGDHDQDRPNALLSNLSVLLNQCRNQVLPSVVVSLVSNVVSCVPPVGDYDPVSVVSSVVSV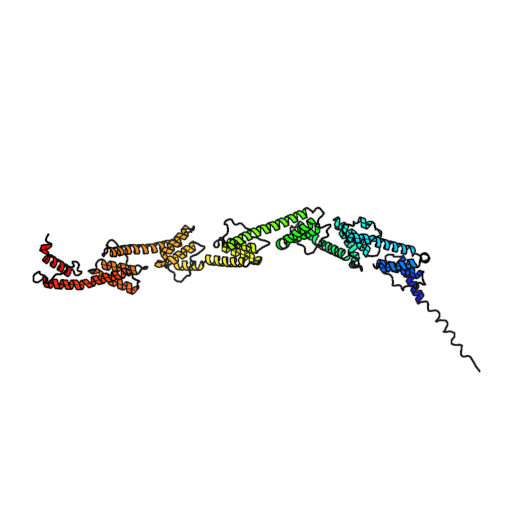VVVVVLVVLLVVLVVQLVQCPPPNDGPDDDDQDCDHSPVVSNVSSCVSCCSVCVVVPPD

pLDDT: mean 85.9, std 12.55, range [33.47, 98.0]

Nearest PDB structures (foldseek):
  4u1d-assembly1_C  TM=1.410E-01  e=1.778E-01  Saccharomyces cerevisiae S288C
  4uer-assembly1_a  TM=1.522E-01  e=4.830E-01  Lachancea kluyveri
  4u1d-assembly3_A  TM=1.325E-01  e=2.820E-01  Saccharomyces cerevisiae S288C

Mean predicted aligned error: 17.58 Å